Protein AF-0000000083438620 (afdb_homodimer)

Radius of gyration: 24.28 Å; Cα contacts (8 Å, |Δi|>4): 1311; chains: 2; bounding box: 59×76×52 Å

Sequence (556 aa):
MLQRIPLSRPDEAIKAIEEDGGVILSDFTSLNDLDQVHQDEWQARYKGRVYCSLLYGRSETAREKWILDSGLQHIVNHFLHTSNSTDVDPNSPIGRRTDSILSQATSIATLEGGLAQALHRDDSIWQHVHPNQEKSGYRLGTDLGMGLLVPGVNTTMANGATLFVPGSHLWADERQAGENETIAVEMLRGEALLFLSSAIHAGGGNVTREPRLLHAIFFCRSWVRPEANDFTCYTIEEVESWSAEAQKFAGYRTDKMLGICDDGDPIDALRIRQEKKLMLQRIPLSRPDEAIKAIEEDGGVILSDFTSLNDLDQVHQDEWQARYKGRVYCSLLYGRSETAREKWILDSGLQHIVNHFLHTSNSTDVDPNSPIGRRTDSILSQATSIATLEGGLAQALHRDDSIWQHVHPNQEKSGYRLGTDLGMGLLVPGVNTTMANGATLFVPGSHLWADERQAGENETIAVEMLRGEALLFLSSAIHAGGGNVTREPRLLHAIFFCRSWVRPEANDFTCYTIEEVESWSAEAQKFAGYRTDKMLGICDDGDPIDALRIRQEKKL

Foldseek 3Di:
DQEEDALVCLVVQLVSCLQWQKHKHAQQDDPVLLVQLVVQQPVFDDPQKGKRFPSCLRGQSCPPPRPVPPSVQVSFQQQFKDWDQCVVPVPDPGGDIDGKFWQGKMKIKHAAPRAKDPKDFQCCVVVQWADQQVPVGDDRPRFFKKKKKAWSAFDDLQAWAKKWQTPQLNHGPPDDDDPVRIDGDTGHHSMMMMGTSSTIMMTHHHNDHDITMMIMTMIGHPPDHRNDDCLVPDALVSLVVHDPVSCVRNQQADPQPPNADPSGGSSVVRVVVVVVVD/DQEEDALVCLVVQLVSCLQWQKHKHAQQDDPVLLVQLVVQFPVFDDPQKTKRFPSCLRGQSCPPPRPVPPSVQVSFQQQFKDWDQCVVPVPDPGGDIDGKFWQGKMKIKNAAQRAKDDKDFQCCVVVQWADQQVPVGDDRPRFFKKKKKAWSAFDDLQAWAKKWQTPQLNHGPPDDDDPVRIDGDTGHHSMMMMGTSSTIMITHHHNDHDITMMIMTMIGHPPDHRNDDCLVPDALVSLVVHDPVSCVRNQQADPQPPNADPSGGSSVVRVVVVVVVD

Secondary structure (DSSP, 8-state):
---EE-TT-HHHHHHHHHHHSEEEETTSS-HHHHHHHHHHH---EEESEEEE--HHHH-HIIIIIIIT-HHHHHHHHHHH-EE--TTT-TTSPTT-EE--EEEEEEEEEEPTTPPPPPPB-GGGGGT------TTT---TT---EEEEEEESS-B-TTTTPEEE-TTGGGS-TT----GGG-EEE-B-TT-EEEEETTS-EEPPP--SSS-EEEEEEEEE-TTBPPSB-GGGT--HHHHHTS-HHHHHHTTSS--SSSSBBTTB-HHHHHHHHHHHT-/---EE-TT-HHHHHHHHHHHSEEEETTSS-HHHHHHHHHHH---EEESEEEE--HHHH-HIIIIIIIT-HHHHHHHHHHH-EE--TTT-TTSPTT-EE--EEEEEEEEEEPTTPPPPPPB-GGGGGT------TTT---TT---EEEEEEESS-B-TTTTPEEE-TTGGGS-TT----GGG-EEE-B-TT-EEEEETTS-EEPPP--SSS-EEEEEEEEE-TTBPPSB-GGGT--HHHHHTS-HHHHHHTTSS--SSSSBBTTB-HHHHHHHHHHHT-

Solvent-accessible surface area (backbone ato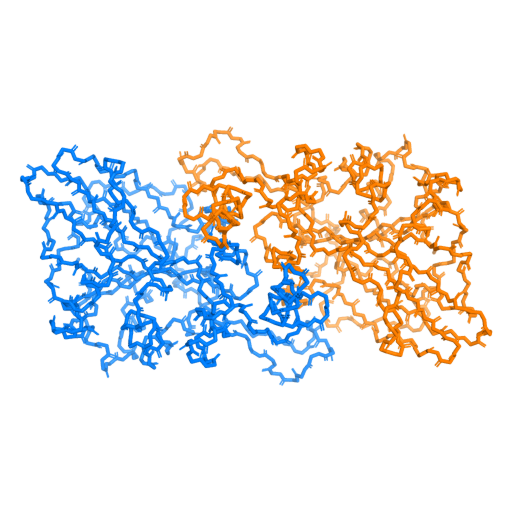ms only — not comparable to full-atom values): 27746 Å² total; per-residue (Å²): 136,73,53,76,33,44,43,92,40,34,71,61,38,46,52,40,26,64,61,31,22,24,27,31,23,61,58,59,46,52,67,67,56,52,50,48,36,51,67,46,49,63,80,47,55,70,71,77,45,24,48,26,58,50,36,54,80,51,15,62,53,46,36,61,58,52,66,58,23,66,47,55,43,52,42,52,35,71,48,25,40,48,69,56,62,48,52,49,34,74,87,47,63,79,72,48,66,45,52,47,26,58,15,41,36,32,30,40,26,38,25,56,68,30,69,50,50,71,75,40,39,66,41,31,65,55,66,51,79,50,63,72,20,73,86,82,40,76,60,90,68,74,50,60,32,32,39,35,40,34,39,73,38,68,32,33,66,58,39,20,14,40,30,35,27,73,39,37,44,26,42,29,46,79,67,73,83,50,76,88,52,48,41,60,56,58,41,53,60,25,23,28,42,39,32,40,16,56,21,36,28,25,51,31,28,10,76,38,86,58,66,33,34,33,39,39,37,29,36,23,24,63,43,42,40,33,41,40,35,60,62,33,65,60,52,58,70,59,55,67,69,45,54,72,67,53,32,34,37,66,46,35,40,50,93,75,54,46,31,22,19,80,91,34,34,24,51,57,36,32,44,52,46,54,57,72,76,103,134,75,53,74,36,43,44,92,41,34,71,61,38,46,53,40,25,63,62,30,22,25,26,32,23,60,59,58,45,53,68,67,58,51,52,50,34,52,68,47,47,65,79,52,50,74,72,84,42,26,42,25,60,48,35,55,79,48,13,64,53,46,37,62,57,53,65,58,21,66,48,55,43,51,42,52,34,71,49,26,39,46,70,56,62,45,52,49,34,72,86,45,63,79,71,48,65,45,54,48,25,59,15,40,36,31,31,41,29,39,29,54,69,30,68,49,50,72,76,42,41,66,41,31,64,58,66,50,80,50,63,71,19,74,84,81,40,76,60,90,68,73,51,60,31,31,39,36,39,33,36,71,38,68,33,32,67,57,39,20,13,39,31,35,26,72,38,37,45,26,42,31,46,81,66,73,83,50,77,89,53,49,40,61,55,58,41,51,59,26,24,28,42,40,31,40,17,56,21,37,26,24,49,32,28,10,74,38,84,59,68,32,37,32,38,39,37,31,36,22,24,62,43,41,42,33,41,40,35,60,61,34,64,60,51,58,71,60,54,67,70,45,54,70,66,55,31,34,37,67,44,35,39,50,91,76,55,48,32,20,20,81,90,36,34,25,52,58,36,32,45,52,46,54,56,72,76,103

InterPro domains:
  IPR008775 Phytanoyl-CoA dioxygenase-like [PF05721] (54-212)
  IPR051961 Fungal Secondary Metabolite Dioxygenase [PTHR37563] (26-229)

Nearest PDB structures (foldseek):
  5oa4-assembly1_A  TM=7.935E-01  e=4.896E-21  Aspergillus nidulans FGSC A4
  7wsb-assembly3_E  TM=7.989E-01  e=9.352E-21  Aspergillus fumigatus Af293
  6eoz-assembly1_A-2  TM=7.841E-01  e=4.589E-21  Aspergillus nidulans FGSC A4
  5dap-assembly1_A  TM=7.836E-01  e=6.343E-21  Aspergillus nidulans FGSC A4
  6oxj-assembly1_A  TM=7.848E-01  e=1.093E-19  Aspergillus fumigatus Af293

pLDDT: mean 92.01, std 10.33, range [46.81, 98.94]

Organism: NCBI:txid156630

Structure (mmCIF, N/CA/C/O backbone):
data_AF-0000000083438620-model_v1
#
loop_
_entity.id
_entity.type
_entity.pdbx_description
1 polymer 'Phytanoyl-CoA dioxygenase'
#
loop_
_atom_site.group_PDB
_atom_site.id
_atom_site.type_symbol
_atom_site.label_atom_id
_atom_site.label_alt_id
_atom_site.label_comp_id
_atom_site.label_asym_id
_atom_site.label_entity_id
_atom_site.label_seq_id
_atom_site.pdbx_PDB_ins_code
_atom_site.Cartn_x
_atom_site.Cartn_y
_atom_site.Cartn_z
_atom_site.occupancy
_atom_site.B_iso_or_equiv
_atom_site.auth_seq_id
_atom_site.auth_comp_id
_atom_site.auth_asym_id
_atom_site.auth_atom_id
_atom_site.pdbx_PDB_model_num
ATOM 1 N N . MET A 1 1 ? -15.305 26.938 13.148 1 86.19 1 MET A N 1
ATOM 2 C CA . MET A 1 1 ? -13.914 26.969 13.586 1 86.19 1 MET A CA 1
ATOM 3 C C . MET A 1 1 ? -13.484 25.594 14.102 1 86.19 1 MET A C 1
ATOM 5 O O . MET A 1 1 ? -14.289 24.844 14.656 1 86.19 1 MET A O 1
ATOM 9 N N . LEU A 1 2 ? -12.203 25.188 13.875 1 97 2 LEU A N 1
ATOM 10 C CA . LEU A 1 2 ? -11.664 23.969 14.445 1 97 2 LEU A CA 1
ATOM 11 C C . LEU A 1 2 ? -11.32 24.156 15.914 1 97 2 LEU A C 1
ATOM 13 O O . LEU A 1 2 ? -10.883 25.234 16.328 1 97 2 LEU A O 1
ATOM 17 N N . GLN A 1 3 ? -11.547 23.172 16.672 1 98.25 3 GLN A N 1
ATOM 18 C CA . GLN A 1 3 ? -11.211 23.219 18.094 1 98.25 3 GLN A CA 1
ATOM 19 C C . GLN A 1 3 ? -9.695 23.203 18.312 1 98.25 3 GLN A C 1
ATOM 21 O O . GLN A 1 3 ? -8.961 22.609 17.516 1 98.25 3 GLN A O 1
ATOM 26 N N . ARG A 1 4 ? -9.281 23.984 19.328 1 98.62 4 ARG A N 1
ATOM 27 C CA . ARG A 1 4 ? -7.898 23.969 19.781 1 98.62 4 ARG A CA 1
ATOM 28 C C . ARG A 1 4 ? -7.762 23.156 21.078 1 98.62 4 ARG A C 1
ATOM 30 O O . ARG A 1 4 ? -8.375 23.5 22.094 1 98.62 4 ARG A O 1
ATOM 37 N N . ILE A 1 5 ? -7.051 22.031 20.969 1 98.75 5 ILE A N 1
ATOM 38 C CA . ILE A 1 5 ? -6.883 21.094 22.078 1 98.75 5 ILE A CA 1
ATOM 39 C C . ILE A 1 5 ? -5.402 20.781 22.266 1 98.75 5 ILE A C 1
ATOM 41 O O . ILE A 1 5 ? -4.695 20.484 21.297 1 98.75 5 ILE A O 1
ATOM 45 N N . PRO A 1 6 ? -4.855 20.891 23.531 1 98.44 6 PRO A N 1
ATOM 46 C CA . PRO A 1 6 ? -3.453 20.516 23.719 1 98.44 6 PRO A CA 1
ATOM 47 C C . PRO A 1 6 ? -3.195 19.031 23.453 1 98.44 6 PRO A C 1
ATOM 49 O O . PRO A 1 6 ? -4.039 18.203 23.781 1 98.44 6 PRO A O 1
ATOM 52 N N . LEU A 1 7 ? -2.023 18.719 22.859 1 98.25 7 LEU A N 1
ATOM 53 C CA . LEU A 1 7 ? -1.633 17.328 22.609 1 98.25 7 LEU A CA 1
ATOM 54 C C . LEU A 1 7 ? -1.602 16.547 23.906 1 98.25 7 LEU A C 1
ATOM 56 O O . LEU A 1 7 ? -1.769 15.32 23.906 1 98.25 7 LEU A O 1
ATOM 60 N N . SER A 1 8 ? -1.45 17.203 25.031 1 97.31 8 SER A N 1
ATOM 61 C CA . SER A 1 8 ? -1.424 16.578 26.344 1 97.31 8 SER A CA 1
ATOM 62 C C . SER A 1 8 ? -2.795 16.016 26.719 1 97.31 8 SER A C 1
ATOM 64 O O . SER A 1 8 ? -2.928 15.289 27.703 1 97.31 8 SER A O 1
ATOM 66 N N . ARG A 1 9 ? -3.834 16.328 25.953 1 98.06 9 ARG A N 1
ATOM 67 C CA . ARG A 1 9 ? -5.176 15.789 26.125 1 98.06 9 ARG A CA 1
ATOM 68 C C . ARG A 1 9 ? -5.629 15.039 24.875 1 98.06 9 ARG A C 1
ATOM 70 O O . ARG A 1 9 ? -6.641 15.383 24.266 1 98.06 9 ARG A O 1
ATOM 77 N N . PRO A 1 10 ? -4.961 13.969 24.594 1 98.12 10 PRO A N 1
ATOM 78 C CA . PRO A 1 10 ? -5.176 13.281 23.328 1 98.12 10 PRO A CA 1
ATOM 79 C C . PRO A 1 10 ? -6.602 12.75 23.172 1 98.12 10 PRO A C 1
ATOM 81 O O . PRO A 1 10 ? -7.133 12.719 22.062 1 98.12 10 PRO A O 1
ATOM 84 N N . ASP A 1 11 ? -7.27 12.328 24.234 1 98.62 11 ASP A N 1
ATOM 85 C CA . ASP A 1 11 ? -8.633 11.82 24.141 1 98.62 11 ASP A CA 1
ATOM 86 C C . ASP A 1 11 ? -9.602 12.914 23.703 1 98.62 11 ASP A C 1
ATOM 88 O O . ASP A 1 11 ? -10.547 12.656 22.953 1 98.62 11 ASP A O 1
ATOM 92 N N . GLU A 1 12 ? -9.383 14.141 24.219 1 98.75 12 GLU A N 1
ATOM 93 C CA . GLU A 1 12 ? -10.195 15.273 23.766 1 98.75 12 GLU A CA 1
ATOM 94 C C . GLU A 1 12 ? -9.938 15.594 22.297 1 98.75 12 GLU A C 1
ATOM 96 O O . GLU A 1 12 ? -10.859 15.961 21.562 1 98.75 12 GLU A O 1
ATOM 101 N N . ALA A 1 13 ? -8.695 15.508 21.906 1 98.81 13 ALA A N 1
ATOM 102 C CA . ALA A 1 13 ? -8.344 15.727 20.5 1 98.81 13 ALA A CA 1
ATOM 103 C C . ALA A 1 13 ? -9.047 14.711 19.594 1 98.81 13 ALA A C 1
ATOM 105 O O . ALA A 1 13 ? -9.547 15.07 18.531 1 98.81 13 ALA A O 1
ATOM 106 N N . ILE A 1 14 ? -9.078 13.445 20.047 1 98.88 14 ILE A N 1
ATOM 107 C CA . ILE A 1 14 ? -9.75 12.391 19.297 1 98.88 14 ILE A CA 1
ATOM 108 C C . ILE A 1 14 ? -11.219 12.758 19.094 1 98.88 14 ILE A C 1
ATOM 110 O O . ILE A 1 14 ? -11.742 12.656 17.984 1 98.88 14 ILE A O 1
ATOM 114 N N . LYS A 1 15 ? -11.883 13.219 20.141 1 98.62 15 LYS A N 1
ATOM 115 C CA . LYS A 1 15 ? -13.289 13.609 20.047 1 98.62 15 LYS A CA 1
ATOM 116 C C . LYS A 1 15 ? -13.477 14.773 19.078 1 98.62 15 LYS A C 1
ATOM 118 O O . LYS A 1 15 ? -14.43 14.789 18.297 1 98.62 15 LYS A O 1
ATOM 123 N N . ALA A 1 16 ? -12.617 15.758 19.141 1 98.81 16 ALA A N 1
ATOM 124 C CA . ALA A 1 16 ? -12.664 16.906 18.234 1 98.81 16 ALA A CA 1
ATOM 125 C C . ALA A 1 16 ? -12.531 16.453 16.781 1 98.81 16 ALA A C 1
ATOM 127 O O . ALA A 1 16 ? -13.242 16.969 15.914 1 98.81 16 ALA A O 1
ATOM 128 N N . ILE A 1 17 ? -11.648 15.531 16.516 1 98.88 17 ILE A N 1
ATOM 129 C CA . ILE A 1 17 ? -11.422 15.039 15.156 1 98.88 17 ILE A CA 1
ATOM 130 C C . ILE A 1 17 ? -12.648 14.266 14.68 1 98.88 17 ILE A C 1
ATOM 132 O O . ILE A 1 17 ? -13.047 14.383 13.516 1 98.88 17 ILE A O 1
ATOM 136 N N . GLU A 1 18 ? -13.227 13.461 15.555 1 98.44 18 GLU A N 1
ATOM 137 C CA . GLU A 1 18 ? -14.445 12.742 15.188 1 98.44 18 GLU A CA 1
ATOM 138 C C . GLU A 1 18 ? -15.562 13.703 14.789 1 98.44 18 GLU A 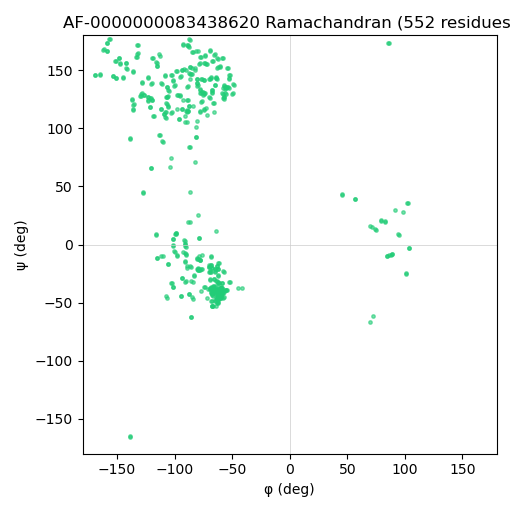C 1
ATOM 140 O O . GLU A 1 18 ? -16.359 13.398 13.906 1 98.44 18 GLU A O 1
ATOM 145 N N . GLU A 1 19 ? -15.547 14.812 15.414 1 97.88 19 GLU A N 1
ATOM 146 C CA . GLU A 1 19 ? -16.609 15.789 15.188 1 97.88 19 GLU A CA 1
ATOM 147 C C . GLU A 1 19 ? -16.312 16.641 13.953 1 97.88 19 GLU A C 1
ATOM 149 O O . GLU A 1 19 ? -17.172 16.797 13.086 1 97.88 19 GLU A O 1
ATOM 154 N N . ASP A 1 20 ? -15.086 17.156 13.836 1 98.38 20 ASP A N 1
ATOM 155 C CA . ASP A 1 20 ? -14.805 18.219 12.883 1 98.38 20 ASP A CA 1
ATOM 156 C C . ASP A 1 20 ? -13.93 17.719 11.742 1 98.38 20 ASP A C 1
ATOM 158 O O . ASP A 1 20 ? -13.727 18.422 10.75 1 98.38 20 ASP A O 1
ATOM 162 N N . GLY A 1 21 ? -13.391 16.531 11.852 1 98.69 21 GLY A N 1
ATOM 163 C CA . GLY A 1 21 ? -12.477 16 10.859 1 98.69 21 GLY A CA 1
ATOM 164 C C . GLY A 1 21 ? -11.039 16.438 11.062 1 98.69 21 GLY A C 1
ATOM 165 O O . GLY A 1 21 ? -10.133 15.945 10.391 1 98.69 21 GLY A O 1
ATOM 166 N N . GLY A 1 22 ? -10.836 17.391 11.977 1 98.88 22 GLY A N 1
ATOM 167 C CA . GLY A 1 22 ? -9.523 17.922 12.328 1 98.88 22 GLY A CA 1
ATOM 168 C C . GLY A 1 22 ? -9.5 18.641 13.656 1 98.88 22 GLY A C 1
ATOM 169 O O . GLY A 1 22 ? -10.555 18.859 14.266 1 98.88 22 GLY A O 1
ATOM 170 N N . VAL A 1 23 ? -8.336 18.906 14.109 1 98.94 23 VAL A N 1
ATOM 171 C CA . VAL A 1 23 ? -8.125 19.594 15.375 1 98.94 23 VAL A CA 1
ATOM 172 C C . VAL A 1 23 ? -6.812 20.375 15.32 1 98.94 23 VAL A C 1
ATOM 174 O O . VAL A 1 23 ? -5.879 19.984 14.617 1 98.94 23 VAL A O 1
ATOM 177 N N . ILE A 1 24 ? -6.773 21.516 15.914 1 98.94 24 ILE A N 1
ATOM 178 C CA . ILE A 1 24 ? -5.516 22.219 16.125 1 98.94 24 ILE A CA 1
ATOM 179 C C . ILE A 1 24 ? -4.906 21.812 17.453 1 98.94 24 ILE A C 1
ATOM 181 O O . ILE A 1 24 ? -5.516 22 18.516 1 98.94 24 ILE A O 1
ATOM 185 N N . LEU A 1 25 ? -3.783 21.172 17.438 1 98.88 25 LEU A N 1
ATOM 186 C CA . LEU A 1 25 ? -3.025 20.859 18.641 1 98.88 25 LEU A CA 1
ATOM 187 C C . LEU A 1 25 ? -2.271 22.078 19.141 1 98.88 25 LEU A C 1
ATOM 189 O O . LEU A 1 25 ? -1.292 22.516 18.531 1 98.88 25 LEU A O 1
ATOM 193 N N . SER A 1 26 ? -2.602 22.609 20.297 1 98.44 26 SER A N 1
ATOM 194 C CA . SER A 1 26 ? -2.199 23.953 20.703 1 98.44 26 SER A CA 1
ATOM 195 C C . SER A 1 26 ? -0.812 23.938 21.344 1 98.44 26 SER A C 1
ATOM 197 O O . SER A 1 26 ? -0.179 25 21.469 1 98.44 26 SER A O 1
ATOM 199 N N . ASP A 1 27 ? -0.306 22.859 21.797 1 98 27 ASP A N 1
ATOM 200 C CA . ASP A 1 27 ? 1.01 22.719 22.406 1 98 27 ASP A CA 1
ATOM 201 C C . ASP A 1 27 ? 1.822 21.609 21.75 1 98 27 ASP A C 1
ATOM 203 O O . ASP A 1 27 ? 2.457 20.812 22.438 1 98 27 ASP A O 1
ATOM 207 N N . PHE A 1 28 ? 1.765 21.641 20.422 1 98.56 28 PHE A N 1
ATOM 208 C CA . PHE A 1 28 ? 2.311 20.5 19.688 1 98.56 28 PHE A CA 1
ATOM 209 C C . PHE A 1 28 ? 3.824 20.438 19.844 1 98.56 28 PHE A C 1
ATOM 211 O O . PHE A 1 28 ? 4.387 19.359 20.062 1 98.56 28 PHE A O 1
ATOM 218 N N . THR A 1 29 ? 4.484 21.516 19.641 1 98.44 29 THR A N 1
ATOM 219 C CA . THR A 1 29 ? 5.941 21.484 19.672 1 98.44 29 THR A CA 1
ATOM 220 C C . THR A 1 29 ? 6.496 22.75 20.328 1 98.44 29 THR A C 1
ATOM 222 O O . THR A 1 29 ? 5.836 23.797 20.328 1 98.44 29 THR A O 1
ATOM 225 N N . SER A 1 30 ? 7.68 22.688 20.953 1 98.25 30 SER A N 1
ATOM 226 C CA . SER A 1 30 ? 8.359 23.875 21.453 1 98.25 30 SER A CA 1
ATOM 227 C C . SER A 1 30 ? 8.977 24.672 20.312 1 98.25 30 SER A C 1
ATOM 229 O O . SER A 1 30 ? 9.297 24.125 19.266 1 98.25 30 SER A O 1
ATOM 231 N N . LEU A 1 31 ? 9.156 25.969 20.594 1 97.88 31 LEU A N 1
ATOM 232 C CA . LEU A 1 31 ? 9.789 26.812 19.578 1 97.88 31 LEU A CA 1
ATOM 233 C C . LEU A 1 31 ? 11.234 26.406 19.344 1 97.88 31 LEU A C 1
ATOM 235 O O . LEU A 1 31 ? 11.742 26.516 18.234 1 97.88 31 LEU A O 1
ATOM 239 N N . ASN A 1 32 ? 11.875 25.891 20.328 1 97.44 32 ASN A N 1
ATOM 240 C CA . ASN A 1 32 ? 13.234 25.391 20.172 1 97.44 32 ASN A CA 1
ATOM 241 C C . ASN A 1 32 ? 13.289 24.203 19.234 1 97.44 32 ASN A C 1
ATOM 243 O O . ASN A 1 32 ? 14.148 24.125 18.344 1 97.44 32 ASN A O 1
ATOM 247 N N . ASP A 1 33 ? 12.406 23.219 19.438 1 97.31 33 ASP A N 1
ATOM 248 C CA . ASP A 1 33 ? 12.344 22.062 18.547 1 97.31 33 ASP A CA 1
ATOM 249 C C . ASP A 1 33 ? 12.023 22.484 17.109 1 97.31 33 ASP A C 1
ATOM 251 O O . ASP A 1 33 ? 12.617 21.969 16.172 1 97.31 33 ASP A O 1
ATOM 255 N N . LEU A 1 34 ? 11.102 23.391 17 1 96.5 34 LEU A N 1
ATOM 256 C CA . LEU A 1 34 ? 10.727 23.891 15.68 1 96.5 34 LEU A CA 1
ATOM 257 C C . LEU A 1 34 ? 11.914 24.516 14.977 1 96.5 34 LEU A C 1
ATOM 259 O O . LEU A 1 34 ? 12.133 24.281 13.781 1 96.5 34 LEU A O 1
ATOM 263 N N . ASP A 1 35 ? 12.672 25.344 15.664 1 94.06 35 ASP A N 1
ATOM 264 C CA . ASP A 1 35 ? 13.867 25.969 15.102 1 94.06 35 ASP A CA 1
ATOM 265 C C . ASP A 1 35 ? 14.891 24.922 14.68 1 94.06 35 ASP A C 1
ATOM 267 O O . ASP A 1 35 ? 15.57 25.094 13.664 1 94.06 35 ASP A O 1
ATOM 271 N N . GLN A 1 36 ? 14.992 23.906 15.438 1 94 36 GLN A N 1
ATOM 272 C CA . GLN A 1 36 ? 15.898 22.828 15.086 1 94 36 GLN A CA 1
ATOM 273 C C . GLN A 1 36 ? 15.477 22.141 13.781 1 94 36 GLN A C 1
ATOM 275 O O . GLN A 1 36 ? 16.312 21.859 12.93 1 94 36 GLN A O 1
ATOM 280 N N . VAL A 1 37 ? 14.188 21.844 13.641 1 93.25 37 VAL A N 1
ATOM 281 C CA . VAL A 1 37 ? 13.68 21.234 12.414 1 93.25 37 VAL A CA 1
ATOM 282 C C . VAL A 1 37 ? 13.984 22.156 11.227 1 93.25 37 VAL A C 1
ATOM 284 O O . VAL A 1 37 ? 14.383 21.688 10.156 1 93.25 37 VAL A O 1
ATOM 287 N N . HIS A 1 38 ? 13.805 23.422 11.477 1 87.81 38 HIS A N 1
ATOM 288 C CA . HIS A 1 38 ? 14.094 24.406 10.43 1 87.81 38 HIS A CA 1
ATOM 289 C C . HIS A 1 38 ? 15.562 24.359 10.023 1 87.81 38 HIS A C 1
ATOM 291 O O . HIS A 1 38 ? 15.883 24.406 8.836 1 87.81 38 HIS A O 1
ATOM 297 N N . GLN A 1 39 ? 16.438 24.266 10.93 1 85.88 39 GLN A N 1
ATOM 298 C CA . GLN A 1 39 ? 17.875 24.234 10.672 1 85.88 39 GLN A CA 1
ATOM 299 C C . GLN A 1 39 ? 18.266 22.953 9.938 1 85.88 39 GLN A C 1
ATOM 301 O O . GLN A 1 39 ? 19.172 22.953 9.102 1 85.88 39 GLN A O 1
ATOM 306 N N . ASP A 1 40 ? 17.625 21.906 10.281 1 82.69 40 ASP A N 1
ATOM 307 C CA . ASP A 1 40 ? 17.938 20.609 9.68 1 82.69 40 ASP A CA 1
ATOM 308 C C . ASP A 1 40 ? 17.562 20.594 8.195 1 82.69 40 ASP A C 1
ATOM 310 O O . ASP A 1 40 ? 18.188 19.891 7.402 1 82.69 40 ASP A O 1
ATOM 314 N N . GLU A 1 41 ? 16.453 21.109 7.801 1 62.75 41 GLU A N 1
ATOM 315 C CA . GLU A 1 41 ? 15.82 21 6.492 1 62.75 41 GLU A CA 1
ATOM 316 C C . GLU A 1 41 ? 16.484 21.906 5.469 1 62.75 41 GLU A C 1
ATOM 318 O O . GLU A 1 41 ? 16.469 21.625 4.27 1 62.75 41 GLU A O 1
ATOM 323 N N . TRP A 1 42 ? 16.875 23.109 5.773 1 57.91 42 TRP A N 1
ATOM 324 C CA . TRP A 1 42 ? 16.984 24.297 4.93 1 57.91 42 TRP A CA 1
ATOM 325 C C . TRP A 1 42 ? 18.031 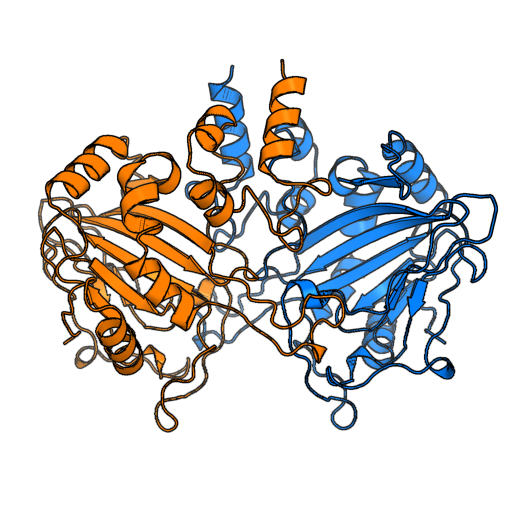24.094 3.832 1 57.91 42 TRP A C 1
ATOM 327 O O . TRP A 1 42 ? 18.109 24.875 2.889 1 57.91 42 TRP A O 1
ATOM 337 N N . GLN A 1 43 ? 18.516 22.953 3.596 1 56.78 43 GLN A N 1
ATOM 338 C CA . GLN A 1 43 ? 19.109 22.984 2.268 1 56.78 43 GLN A CA 1
ATOM 339 C C . GLN A 1 43 ? 18.094 22.672 1.185 1 56.78 43 GLN A C 1
ATOM 341 O O . GLN A 1 43 ? 18.406 22.047 0.177 1 56.78 43 GLN A O 1
ATOM 346 N N . ALA A 1 44 ? 16.969 23.281 1.305 1 52.53 44 ALA A N 1
ATOM 347 C CA . ALA A 1 44 ? 15.75 23.016 0.55 1 52.53 44 ALA A CA 1
ATOM 348 C C . ALA A 1 44 ? 15.875 23.5 -0.889 1 52.53 44 ALA A C 1
ATOM 350 O O . ALA A 1 44 ? 16.531 24.516 -1.15 1 52.53 44 ALA A O 1
ATOM 351 N N . ARG A 1 45 ? 15.805 22.625 -1.888 1 52.56 45 ARG A N 1
ATOM 352 C CA . ARG A 1 45 ? 15.828 22.938 -3.312 1 52.56 45 ARG A CA 1
ATOM 353 C C . ARG A 1 45 ? 14.523 23.594 -3.752 1 52.56 45 ARG A C 1
ATOM 355 O O . ARG A 1 45 ? 13.453 23.25 -3.244 1 52.56 45 ARG A O 1
ATOM 362 N N . TYR A 1 46 ? 14.5 24.875 -4.117 1 48.16 46 TYR A N 1
ATOM 363 C CA . TYR A 1 46 ? 13.383 25.766 -4.426 1 48.16 46 TYR A CA 1
ATOM 364 C C . TYR A 1 46 ? 12.898 25.562 -5.852 1 48.16 46 TYR A C 1
ATOM 366 O O . TYR A 1 46 ? 13.672 25.656 -6.805 1 48.16 46 TYR A O 1
ATOM 374 N N . LYS A 1 47 ? 11.969 24.781 -6.219 1 47.03 47 LYS A N 1
ATOM 375 C CA . LYS A 1 47 ? 11.312 24.938 -7.512 1 47.03 47 LYS A CA 1
ATOM 376 C C . LYS A 1 47 ? 9.938 25.594 -7.359 1 47.03 47 LYS A C 1
ATOM 378 O O . LYS A 1 47 ? 8.914 24.922 -7.469 1 47.03 47 LYS A O 1
ATOM 383 N N . GLY A 1 48 ? 9.664 27.062 -7.059 1 49.28 48 GLY A N 1
ATOM 384 C CA . GLY A 1 48 ? 8.406 27.75 -6.836 1 49.28 48 GLY A CA 1
ATOM 385 C C . GLY A 1 48 ? 7.734 27.375 -5.527 1 49.28 48 GLY A C 1
ATOM 386 O O . GLY A 1 48 ? 7.133 28.219 -4.863 1 49.28 48 GLY A O 1
ATOM 387 N N . ARG A 1 49 ? 7.324 26.328 -5.348 1 53.09 49 ARG A N 1
ATOM 388 C CA . ARG A 1 49 ? 7.184 25.688 -4.047 1 53.09 49 ARG A CA 1
ATOM 389 C C . ARG A 1 49 ? 8.453 24.922 -3.674 1 53.09 49 ARG A C 1
ATOM 391 O O . ARG A 1 49 ? 9.102 24.328 -4.535 1 53.09 49 ARG A O 1
ATOM 398 N N . VAL A 1 50 ? 8.906 25.516 -2.643 1 56 50 VAL A N 1
ATOM 399 C CA . VAL A 1 50 ? 10.117 24.812 -2.217 1 56 50 VAL A CA 1
ATOM 400 C C . VAL A 1 50 ? 9.727 23.578 -1.398 1 56 50 VAL A C 1
ATOM 402 O O . VAL A 1 50 ? 9.016 23.688 -0.398 1 56 50 VAL A O 1
ATOM 405 N N . TYR A 1 51 ? 9.82 22.531 -2.15 1 64.56 51 TYR A N 1
ATOM 406 C CA . TYR A 1 51 ? 9.633 21.281 -1.417 1 64.56 51 TYR A CA 1
ATOM 407 C C . TYR A 1 51 ? 10.961 20.75 -0.902 1 64.56 51 TYR A C 1
ATOM 409 O O . TYR A 1 51 ? 11.984 20.859 -1.583 1 64.56 51 TYR A O 1
ATOM 417 N N . CYS A 1 52 ? 11.062 20.812 0.354 1 63.44 52 CYS A N 1
ATOM 418 C CA . CYS A 1 52 ? 12.094 19.953 0.928 1 63.44 52 CYS A CA 1
ATOM 419 C C . CYS A 1 52 ? 11.539 18.594 1.284 1 63.44 52 CYS A C 1
ATOM 421 O O . CYS A 1 52 ? 10.875 18.422 2.311 1 63.44 52 CYS A O 1
ATOM 423 N N . SER A 1 53 ? 11.969 17.719 0.378 1 71.19 53 SER A N 1
ATOM 424 C CA . SER A 1 53 ? 11.469 16.359 0.582 1 71.19 53 SER A CA 1
ATOM 425 C C . SER A 1 53 ? 12.344 15.594 1.575 1 71.19 53 SER A C 1
ATOM 427 O O . SER A 1 53 ? 13.344 16.125 2.068 1 71.19 53 SER A O 1
ATOM 429 N N . LEU A 1 54 ? 11.969 14.648 2.336 1 87.69 54 LEU A N 1
ATOM 430 C CA . LEU A 1 54 ? 12.656 13.68 3.18 1 87.69 54 LEU A CA 1
ATOM 431 C C . LEU A 1 54 ? 12.82 14.211 4.602 1 87.69 54 LEU A C 1
ATOM 433 O O . LEU A 1 54 ? 13.875 14.039 5.215 1 87.69 54 LEU A O 1
ATOM 437 N N . LEU A 1 55 ? 11.859 15.031 4.965 1 91.5 55 LEU A N 1
ATOM 438 C CA . LEU A 1 55 ? 11.844 15.578 6.32 1 91.5 55 LEU A CA 1
ATOM 439 C C . LEU A 1 55 ? 12.133 14.484 7.344 1 91.5 55 LEU A C 1
ATOM 441 O O . LEU A 1 55 ? 12.852 14.711 8.32 1 91.5 55 LEU A O 1
ATOM 445 N N . TYR A 1 56 ? 11.672 13.281 7.188 1 94.06 56 TYR A N 1
ATOM 446 C CA . TYR A 1 56 ? 11.812 12.18 8.125 1 94.06 56 TYR A CA 1
ATOM 447 C C . TYR A 1 56 ? 13.281 11.836 8.344 1 94.06 56 TYR A C 1
ATOM 449 O O . TYR A 1 56 ? 13.711 11.578 9.469 1 94.06 56 TYR A O 1
ATOM 457 N N . GLY A 1 57 ? 14.039 11.797 7.281 1 92.06 57 GLY A N 1
ATOM 458 C CA . GLY A 1 57 ? 15.453 11.469 7.375 1 92.06 57 GLY A CA 1
ATOM 459 C C . GLY A 1 57 ? 16.328 12.656 7.738 1 92.06 57 GLY A C 1
ATOM 460 O O . GLY A 1 57 ? 17.359 12.492 8.375 1 92.06 57 GLY A O 1
ATOM 461 N N . ARG A 1 58 ? 15.93 13.82 7.434 1 89.75 58 ARG A N 1
ATOM 462 C CA . ARG A 1 58 ? 16.766 15.016 7.57 1 89.75 58 ARG A CA 1
ATOM 463 C C . ARG A 1 58 ? 16.672 15.578 8.984 1 89.75 58 ARG A C 1
ATOM 465 O O . ARG A 1 58 ? 17.625 16.188 9.469 1 89.75 58 ARG A O 1
ATOM 472 N N . SER A 1 59 ? 15.555 15.391 9.539 1 93.5 59 SER A N 1
ATOM 473 C CA . SER A 1 59 ? 15.398 15.992 10.859 1 93.5 59 SER A CA 1
ATOM 474 C C . SER A 1 59 ? 15.133 14.938 11.922 1 93.5 59 SER A C 1
ATOM 476 O O . SER A 1 59 ? 14.039 14.367 11.984 1 93.5 59 SER A O 1
ATOM 478 N N . GLU A 1 60 ? 16.125 14.766 12.773 1 95.19 60 GLU A N 1
ATOM 479 C CA . GLU A 1 60 ? 15.953 13.875 13.922 1 95.19 60 GLU A CA 1
ATOM 480 C C . GLU A 1 60 ? 14.828 14.359 14.836 1 95.19 60 GLU A C 1
ATOM 482 O O . GLU A 1 60 ? 14.055 13.555 15.352 1 95.19 60 GLU A O 1
ATOM 487 N N . THR A 1 61 ? 14.75 15.633 15 1 96.5 61 THR A N 1
ATOM 488 C CA . THR A 1 61 ? 13.734 16.219 15.867 1 96.5 61 THR A CA 1
ATOM 489 C C . THR A 1 61 ? 12.328 15.906 15.344 1 96.5 61 THR A C 1
ATOM 491 O O . THR A 1 61 ? 11.477 15.414 16.078 1 96.5 61 THR A O 1
ATOM 494 N N . ALA A 1 62 ? 12.078 16.141 14.062 1 96.5 62 ALA A N 1
ATOM 495 C CA . ALA A 1 62 ? 10.773 15.844 13.477 1 96.5 62 ALA A CA 1
ATOM 496 C C . ALA A 1 62 ? 10.469 14.352 13.578 1 96.5 62 ALA A C 1
ATOM 498 O O . ALA A 1 62 ? 9.352 13.969 13.938 1 96.5 62 ALA A O 1
ATOM 499 N N . ARG A 1 63 ? 11.422 13.562 13.312 1 97.25 63 ARG A N 1
ATOM 500 C CA . ARG A 1 63 ? 11.273 12.117 13.281 1 97.25 63 ARG A CA 1
ATOM 501 C C . ARG A 1 63 ? 11.008 11.562 14.68 1 97.25 63 ARG A C 1
ATOM 503 O O . ARG A 1 63 ? 10.016 10.867 14.898 1 97.25 63 ARG A O 1
ATOM 510 N N . GLU A 1 64 ? 11.883 11.906 15.656 1 98.12 64 GLU A N 1
ATOM 511 C CA . GLU A 1 64 ? 11.906 11.227 16.953 1 98.12 64 GLU A CA 1
ATOM 512 C C . GLU A 1 64 ? 10.984 11.922 17.953 1 98.12 64 GLU A C 1
ATOM 514 O O . GLU A 1 64 ? 10.43 11.273 18.844 1 98.12 64 GLU A O 1
ATOM 519 N N . LYS A 1 65 ? 10.836 13.242 17.828 1 98 65 LYS A N 1
ATOM 520 C CA . LYS A 1 65 ? 10.094 13.977 18.859 1 98 65 LYS A CA 1
ATOM 521 C C . LYS A 1 65 ? 8.68 14.289 18.391 1 98 65 LYS A C 1
ATOM 523 O O . LYS A 1 65 ? 7.738 14.273 19.188 1 98 65 LYS A O 1
ATOM 528 N N . TRP A 1 66 ? 8.492 14.602 17.078 1 98.44 66 TRP A N 1
ATOM 529 C CA . TRP A 1 66 ? 7.168 14.945 16.578 1 98.44 66 TRP A CA 1
ATOM 530 C C . TRP A 1 66 ? 6.395 13.688 16.188 1 98.44 66 TRP A C 1
ATOM 532 O O . TRP A 1 66 ? 5.43 13.312 16.859 1 98.44 66 TRP A O 1
ATOM 542 N N . ILE A 1 67 ? 6.914 12.984 15.227 1 98.38 67 ILE A N 1
ATOM 543 C CA . ILE A 1 67 ? 6.195 11.922 14.539 1 98.38 67 ILE A CA 1
ATOM 544 C C . ILE A 1 67 ? 5.969 10.75 15.5 1 98.38 67 ILE A C 1
ATOM 546 O O . ILE A 1 67 ? 4.887 10.156 15.523 1 98.38 67 ILE A O 1
ATOM 550 N N . LEU A 1 68 ? 6.945 10.477 16.344 1 98.31 68 LEU A N 1
ATOM 551 C CA . LEU A 1 68 ? 6.863 9.312 17.219 1 98.31 68 LEU A CA 1
ATOM 552 C C . LEU A 1 68 ? 6.402 9.719 18.609 1 98.31 68 LEU A C 1
ATOM 554 O O . LEU A 1 68 ? 6.492 8.922 19.547 1 98.31 68 LEU A O 1
ATOM 558 N N . ASP A 1 69 ? 5.969 10.977 18.75 1 98.5 69 ASP A N 1
ATOM 559 C CA . ASP A 1 69 ? 5.395 11.391 20.031 1 98.5 69 ASP A CA 1
ATOM 560 C C . ASP A 1 69 ? 4.273 10.453 20.453 1 98.5 69 ASP A C 1
ATOM 562 O O . ASP A 1 69 ? 3.395 10.117 19.672 1 98.5 69 ASP A O 1
ATOM 566 N N . SER A 1 70 ? 4.262 10.062 21.719 1 97.88 70 SER A N 1
ATOM 567 C CA . SER A 1 70 ? 3.324 9.047 22.203 1 97.88 70 SER A CA 1
ATOM 568 C C . SER A 1 70 ? 1.886 9.547 22.141 1 97.88 70 SER A C 1
ATOM 570 O O . SER A 1 70 ? 0.966 8.781 21.859 1 97.88 70 SER A O 1
ATOM 572 N N . GLY A 1 71 ? 1.659 10.805 22.484 1 98.38 71 GLY A N 1
ATOM 573 C CA . GLY A 1 71 ? 0.324 11.367 22.375 1 98.38 71 GLY A CA 1
ATOM 574 C C . GLY A 1 71 ? -0.193 11.406 20.953 1 98.38 71 GLY A C 1
ATOM 575 O O . GLY A 1 71 ? -1.345 11.047 20.688 1 98.38 71 GLY A O 1
ATOM 576 N N . LEU A 1 72 ? 0.649 11.852 20.047 1 98.81 72 LEU A N 1
ATOM 577 C CA . LEU A 1 72 ? 0.269 11.891 18.641 1 98.81 72 LEU A CA 1
ATOM 578 C C . LEU A 1 72 ? -0.025 10.484 18.125 1 98.81 72 LEU A C 1
ATOM 580 O O . LEU A 1 72 ? -1.037 10.266 17.453 1 98.81 72 LEU A O 1
ATOM 584 N N . GLN A 1 73 ? 0.87 9.539 18.438 1 98.56 73 GLN A N 1
ATOM 585 C CA . GLN A 1 73 ? 0.684 8.164 18.016 1 98.56 73 GLN A CA 1
ATOM 586 C C . GLN A 1 73 ? -0.611 7.578 18.578 1 98.56 73 GLN A C 1
ATOM 588 O O . GLN A 1 73 ? -1.296 6.809 17.891 1 98.56 73 GLN A O 1
ATOM 593 N N . HIS A 1 74 ? -0.902 7.957 19.766 1 98.69 74 HIS A N 1
ATOM 594 C CA . HIS A 1 74 ? -2.154 7.52 20.375 1 98.69 74 HIS A CA 1
ATOM 595 C C . HIS A 1 74 ? -3.355 7.992 19.562 1 98.69 74 HIS A C 1
ATOM 597 O O . HIS A 1 74 ? -4.258 7.203 19.266 1 98.69 74 HIS A O 1
ATOM 603 N N . ILE A 1 75 ? -3.35 9.195 19.188 1 98.88 75 ILE A N 1
ATOM 604 C CA . ILE A 1 75 ? -4.453 9.758 18.406 1 98.88 75 ILE A CA 1
ATOM 605 C C . ILE A 1 75 ? -4.504 9.102 17.031 1 98.88 75 ILE A C 1
ATOM 607 O O . ILE A 1 75 ? -5.547 8.609 16.609 1 98.88 75 ILE A O 1
ATOM 611 N N . VAL A 1 76 ? -3.395 9.094 16.312 1 98.88 76 VAL A N 1
ATOM 612 C CA . VAL A 1 76 ? -3.324 8.602 14.945 1 98.88 76 VAL A CA 1
ATOM 613 C C . VAL A 1 76 ? -3.746 7.137 14.898 1 98.88 76 VAL A C 1
ATOM 615 O O . VAL A 1 76 ? -4.547 6.746 14.047 1 98.88 76 VAL A O 1
ATOM 618 N N . ASN A 1 77 ? -3.307 6.352 15.852 1 98.25 77 ASN A N 1
ATOM 619 C CA . ASN A 1 77 ? -3.605 4.922 15.836 1 98.25 77 ASN A CA 1
ATOM 620 C C . ASN A 1 77 ? -5.023 4.641 16.328 1 98.25 77 ASN A C 1
ATOM 622 O O . ASN A 1 77 ? -5.559 3.553 16.094 1 98.25 77 ASN A O 1
ATOM 626 N N . HIS A 1 78 ? -5.594 5.539 17.047 1 98.5 78 HIS A N 1
ATOM 627 C CA . HIS A 1 78 ? -7.023 5.402 17.297 1 98.5 78 HIS A CA 1
ATOM 628 C C . HIS A 1 78 ? -7.809 5.309 16 1 98.5 78 HIS A C 1
ATOM 630 O O . HIS A 1 78 ? -8.75 4.52 15.891 1 98.5 78 HIS A O 1
ATOM 636 N N . PHE A 1 79 ? -7.41 6.082 15.016 1 98.56 79 PHE A N 1
ATOM 637 C CA . PHE A 1 79 ? -8.164 6.184 13.773 1 98.56 79 PHE A CA 1
ATOM 638 C C . PHE A 1 79 ? -7.637 5.199 12.734 1 98.56 79 PHE A C 1
ATOM 640 O O . PHE A 1 79 ? -8.391 4.734 11.875 1 98.56 79 PHE A O 1
ATOM 647 N N . LEU A 1 80 ? -6.305 4.848 12.797 1 98.12 80 LEU A N 1
ATOM 648 C CA . LEU A 1 80 ? -5.703 4.227 11.625 1 98.12 80 LEU A CA 1
ATOM 649 C C . LEU A 1 80 ? -5.27 2.797 11.93 1 98.12 80 LEU A C 1
ATOM 651 O O . LEU A 1 80 ? -4.875 2.057 11.023 1 98.12 80 LEU A O 1
ATOM 655 N N . HIS A 1 81 ? -5.262 2.385 13.156 1 95.81 81 HIS A N 1
ATOM 656 C CA . HIS A 1 81 ? -4.895 0.992 13.383 1 95.81 81 HIS A CA 1
ATOM 657 C C . HIS A 1 81 ? -5.859 0.045 12.68 1 95.81 81 HIS A C 1
ATOM 659 O O . HIS A 1 81 ? -7.012 0.403 12.422 1 95.81 81 HIS A O 1
ATOM 665 N N . THR A 1 82 ? -5.402 -1.11 12.336 1 92.69 82 THR A N 1
ATOM 666 C CA . THR A 1 82 ? -6.227 -2.162 11.75 1 92.69 82 THR A CA 1
ATOM 667 C C . THR A 1 82 ? -6.215 -3.41 12.633 1 92.69 82 THR A C 1
ATOM 669 O O . THR A 1 82 ? -5.148 -3.896 13.008 1 92.69 82 THR A O 1
ATOM 672 N N . SER A 1 83 ? -7.344 -3.814 13 1 88.88 83 SER A N 1
ATOM 673 C CA . SER A 1 83 ? -7.543 -5.062 13.734 1 88.88 83 SER A CA 1
ATOM 674 C C . SER A 1 83 ? -8.742 -5.836 13.195 1 88.88 83 SER A C 1
ATOM 676 O O . S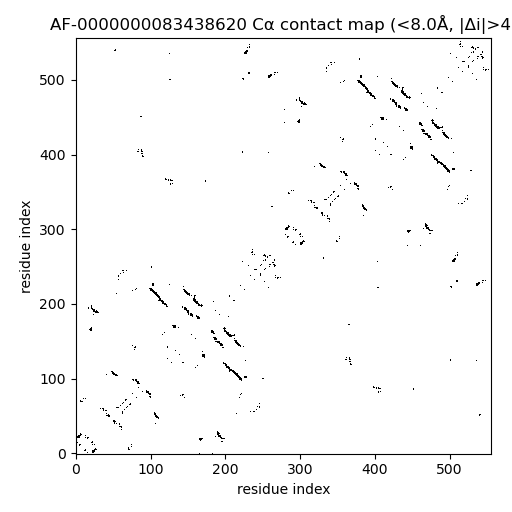ER A 1 83 ? -9.797 -5.254 12.938 1 88.88 83 SER A O 1
ATOM 678 N N . ASN A 1 84 ? -8.539 -7.023 12.82 1 83.62 84 ASN A N 1
ATOM 679 C CA . ASN A 1 84 ? -9.625 -7.859 12.32 1 83.62 84 ASN A CA 1
ATOM 680 C C . ASN A 1 84 ? -9.82 -9.102 13.188 1 83.62 84 ASN A C 1
ATOM 682 O O . ASN A 1 84 ? -8.961 -9.43 14.016 1 83.62 84 ASN A O 1
ATOM 686 N N . SER A 1 85 ? -11.047 -9.641 13.016 1 83.31 85 SER A N 1
ATOM 687 C CA . SER A 1 85 ? -11.312 -10.906 13.688 1 83.31 85 SER A CA 1
ATOM 688 C C . SER A 1 85 ? -10.312 -11.977 13.258 1 83.31 85 SER A C 1
ATOM 690 O O . SER A 1 85 ? -9.688 -11.867 12.203 1 83.31 85 SER A O 1
ATOM 692 N N . THR A 1 86 ? -10.219 -12.961 14.047 1 84.44 86 THR A N 1
ATOM 693 C CA . THR A 1 86 ? -9.297 -14.062 13.773 1 84.44 86 THR A CA 1
ATOM 694 C C . THR A 1 86 ? -9.711 -14.805 12.508 1 84.44 86 THR A C 1
ATOM 696 O O . THR A 1 86 ? -8.898 -15.516 11.906 1 84.44 86 THR A O 1
ATOM 699 N N . ASP A 1 87 ? -10.938 -14.68 12.117 1 84.62 87 ASP A N 1
ATOM 700 C CA . ASP A 1 87 ? -11.438 -15.383 10.938 1 84.62 87 ASP A CA 1
ATOM 701 C C . ASP A 1 87 ? -10.828 -14.82 9.656 1 84.62 87 ASP A C 1
ATOM 703 O O . ASP A 1 87 ? -10.789 -15.5 8.633 1 84.62 87 ASP A O 1
ATOM 707 N N . VAL A 1 88 ? -10.398 -13.609 9.711 1 84.38 88 VAL A N 1
ATOM 708 C CA . VAL A 1 88 ? -9.836 -12.945 8.539 1 84.38 88 VAL A CA 1
ATOM 709 C C . VAL A 1 88 ? -8.438 -13.484 8.258 1 84.38 88 VAL A C 1
ATOM 711 O O . VAL A 1 88 ? -8.055 -13.664 7.098 1 84.38 88 VAL A O 1
ATOM 714 N N . ASP A 1 89 ? -7.738 -13.758 9.273 1 80.81 89 ASP A N 1
ATOM 715 C CA . ASP A 1 89 ? -6.422 -14.383 9.172 1 80.81 89 ASP A CA 1
ATOM 716 C C . ASP A 1 89 ? -6.242 -15.453 10.258 1 80.81 89 ASP A C 1
ATOM 718 O O . ASP A 1 89 ? -5.691 -15.172 11.32 1 80.81 89 ASP A O 1
ATOM 722 N N . PRO A 1 90 ? -6.586 -16.578 9.898 1 75.81 90 PRO A N 1
ATOM 723 C CA . PRO A 1 90 ? -6.539 -17.625 10.914 1 75.81 90 PRO A CA 1
ATOM 724 C C . PRO A 1 90 ? -5.117 -17.984 11.336 1 75.81 90 PRO A C 1
ATOM 726 O O . PRO A 1 90 ? -4.914 -18.609 12.375 1 75.81 90 PRO A O 1
ATOM 729 N N . ASN A 1 91 ? -4.172 -17.594 10.516 1 75.31 91 ASN A N 1
ATOM 730 C CA . ASN A 1 91 ? -2.791 -17.938 10.82 1 75.31 91 ASN A CA 1
ATOM 731 C C . ASN A 1 91 ? -2.1 -16.859 11.641 1 75.31 91 ASN A C 1
ATOM 733 O O . ASN A 1 91 ? -0.947 -17.016 12.039 1 75.31 91 ASN A O 1
ATOM 737 N N . SER A 1 92 ? -2.84 -15.797 11.773 1 75.75 92 SER A N 1
ATOM 738 C CA . SER A 1 92 ? -2.299 -14.711 12.578 1 75.75 92 SER A CA 1
ATOM 739 C C . SER A 1 92 ? -2.633 -14.891 14.055 1 75.75 92 SER A C 1
ATOM 741 O O . SER A 1 92 ? -3.615 -15.555 14.398 1 75.75 92 SER A O 1
ATOM 743 N N . PRO A 1 93 ? -1.692 -14.414 14.859 1 72.56 93 PRO A N 1
ATOM 744 C CA . PRO A 1 93 ? -2.049 -14.43 16.281 1 72.56 93 PRO A CA 1
ATOM 745 C C . PRO A 1 93 ? -3.381 -13.742 16.562 1 72.56 93 PRO A C 1
ATOM 747 O O . PRO A 1 93 ? -3.738 -12.773 15.883 1 72.56 93 PRO A O 1
ATOM 750 N N . ILE A 1 94 ? -4.086 -14.336 17.5 1 71.19 94 ILE A N 1
ATOM 751 C CA . ILE A 1 94 ? -5.355 -13.758 17.922 1 71.19 94 ILE A CA 1
ATOM 752 C C . ILE A 1 94 ? -5.145 -12.312 18.359 1 71.19 94 ILE A C 1
ATOM 754 O O . ILE A 1 94 ? -4.223 -12.016 19.109 1 71.19 94 ILE A O 1
ATOM 758 N N . GLY A 1 95 ? -5.941 -11.5 17.828 1 71.88 95 GLY A N 1
ATOM 759 C CA . GLY A 1 95 ? -5.887 -10.094 18.203 1 71.88 95 GLY A CA 1
ATOM 760 C C . GLY A 1 95 ? -4.812 -9.32 17.453 1 71.88 95 GLY A C 1
ATOM 761 O O . GLY A 1 95 ? -4.328 -8.297 17.953 1 71.88 95 GLY A O 1
ATOM 762 N N . ARG A 1 96 ? -4.402 -9.852 16.359 1 79.38 96 ARG A N 1
ATOM 763 C CA . ARG A 1 96 ? -3.377 -9.141 15.609 1 79.38 96 ARG A CA 1
ATOM 764 C C . ARG A 1 96 ? -3.84 -7.73 15.258 1 79.38 96 ARG A C 1
ATOM 766 O O . ARG A 1 96 ? -4.953 -7.543 14.766 1 79.38 96 ARG A O 1
ATOM 773 N N . ARG A 1 97 ? -3.053 -6.785 15.633 1 88.06 97 ARG A N 1
ATOM 774 C CA . ARG A 1 97 ? -3.262 -5.363 15.383 1 88.06 97 ARG A CA 1
ATOM 775 C C . ARG A 1 97 ? -2.037 -4.738 14.719 1 88.06 97 ARG A C 1
ATOM 777 O O . ARG A 1 97 ? -0.902 -5.035 15.102 1 88.06 97 ARG A O 1
ATOM 784 N N . THR A 1 98 ? -2.32 -4.078 13.656 1 91.81 98 THR A N 1
ATOM 785 C CA . THR A 1 98 ? -1.246 -3.301 13.047 1 91.81 98 THR A CA 1
ATOM 786 C C . THR A 1 98 ? -1.52 -1.805 13.188 1 91.81 98 THR A C 1
ATOM 788 O O . THR A 1 98 ? -2.662 -1.363 13.055 1 91.81 98 THR A O 1
ATOM 791 N N . ASP A 1 99 ? -0.478 -1.108 13.492 1 94.94 99 ASP A N 1
ATOM 792 C CA . ASP A 1 99 ? -0.572 0.338 13.664 1 94.94 99 ASP A CA 1
ATOM 793 C C . ASP A 1 99 ? -0.249 1.066 12.359 1 94.94 99 ASP A C 1
ATOM 795 O O . ASP A 1 99 ? 0.117 0.437 11.367 1 94.94 99 ASP A O 1
ATOM 799 N N . SER A 1 100 ? -0.457 2.373 12.344 1 97.12 100 SER A N 1
ATOM 800 C CA . SER A 1 100 ? -0.189 3.219 11.188 1 97.12 100 SER A CA 1
ATOM 801 C C . SER A 1 100 ? 1.301 3.256 10.867 1 97.12 100 SER A C 1
ATOM 803 O O . SER A 1 100 ? 2.129 2.848 11.68 1 97.12 100 SER A O 1
ATOM 805 N N . ILE A 1 101 ? 1.594 3.715 9.648 1 97.25 101 ILE A N 1
ATOM 806 C CA . ILE A 1 101 ? 2.969 3.914 9.211 1 97.25 101 ILE A CA 1
ATOM 807 C C . ILE A 1 101 ? 3.109 5.289 8.562 1 97.25 101 ILE A C 1
ATOM 809 O O . ILE A 1 101 ? 2.123 6.016 8.422 1 97.25 101 ILE A O 1
ATOM 813 N N . LEU A 1 102 ? 4.348 5.656 8.273 1 97.75 102 LEU A N 1
ATOM 814 C CA . LEU A 1 102 ? 4.637 6.906 7.586 1 97.75 102 LEU A CA 1
ATOM 815 C C . LEU A 1 102 ? 4.176 6.844 6.133 1 97.75 102 LEU A C 1
ATOM 817 O O . LEU A 1 102 ? 4.5 5.895 5.414 1 97.75 102 LEU A O 1
ATOM 821 N N . SER A 1 103 ? 3.389 7.805 5.73 1 97.25 103 SER A N 1
ATOM 822 C CA . SER A 1 103 ? 3.031 7.926 4.32 1 97.25 103 SER A CA 1
ATOM 823 C C . SER A 1 103 ? 3.961 8.898 3.598 1 97.25 103 SER A C 1
ATOM 825 O O . SER A 1 103 ? 4.406 8.625 2.48 1 97.25 103 SER A O 1
ATOM 827 N N . GLN A 1 104 ? 4.223 10.016 4.227 1 95.44 104 GLN A N 1
ATOM 828 C CA . GLN A 1 104 ? 5.113 11.039 3.686 1 95.44 104 GLN A CA 1
ATOM 829 C C . GLN A 1 104 ? 5.445 12.094 4.734 1 95.44 104 GLN A C 1
ATOM 831 O O . GLN A 1 104 ? 4.621 12.398 5.605 1 95.44 104 GLN A O 1
ATOM 836 N N . ALA A 1 105 ? 6.621 12.594 4.684 1 94.88 105 ALA A N 1
ATOM 837 C CA . ALA A 1 105 ? 7.039 13.734 5.488 1 94.88 105 ALA A CA 1
ATOM 838 C C . ALA A 1 105 ? 7.848 14.727 4.652 1 94.88 105 ALA A C 1
ATOM 840 O O . ALA A 1 105 ? 8.922 14.398 4.148 1 94.88 105 ALA A O 1
ATOM 841 N N . THR A 1 106 ? 7.297 15.914 4.504 1 91.75 106 THR A N 1
ATOM 842 C CA . THR A 1 106 ? 7.934 16.906 3.648 1 91.75 106 THR A CA 1
ATOM 843 C C . THR A 1 106 ? 7.691 18.328 4.184 1 91.75 106 THR A C 1
ATOM 845 O O . THR A 1 106 ? 6.812 18.531 5.023 1 91.75 106 THR A O 1
ATOM 848 N N . SER A 1 107 ? 8.539 19.203 3.842 1 91.69 107 SER A N 1
ATOM 849 C CA . SER A 1 107 ? 8.336 20.625 4.121 1 91.69 107 SER A CA 1
ATOM 850 C C . SER A 1 107 ? 7.992 21.391 2.848 1 91.69 107 SER A C 1
ATOM 852 O O . SER A 1 107 ? 8.586 21.156 1.794 1 91.69 107 SER A O 1
ATOM 854 N N . ILE A 1 108 ? 7.043 22.219 2.961 1 89.44 108 ILE A N 1
ATOM 855 C CA . ILE A 1 108 ? 6.547 22.969 1.812 1 89.44 108 ILE A CA 1
ATOM 856 C C . ILE A 1 108 ? 6.629 24.469 2.096 1 89.44 108 ILE A C 1
ATOM 858 O O . ILE A 1 108 ? 6.074 24.953 3.082 1 89.44 108 ILE A O 1
ATOM 862 N N . ALA A 1 109 ? 7.281 25.156 1.282 1 89.88 109 ALA A N 1
ATOM 863 C CA . ALA A 1 109 ? 7.309 26.609 1.351 1 89.88 109 ALA A CA 1
ATOM 864 C C . ALA A 1 109 ? 6.535 27.234 0.191 1 89.88 109 ALA A C 1
ATOM 866 O O . ALA A 1 109 ? 6.879 27.016 -0.975 1 89.88 109 ALA A O 1
ATOM 867 N N . THR A 1 110 ? 5.484 27.828 0.523 1 90.69 110 THR A N 1
ATOM 868 C CA . THR A 1 110 ? 4.754 28.594 -0.475 1 90.69 110 THR A CA 1
ATOM 869 C C . THR A 1 110 ? 5.289 30.016 -0.552 1 90.69 110 THR A C 1
ATOM 871 O O . THR A 1 110 ? 5.227 30.766 0.428 1 90.69 110 THR A O 1
ATOM 874 N N . LEU A 1 111 ? 5.766 30.375 -1.687 1 90.44 111 LEU A N 1
ATOM 875 C CA . LEU A 1 111 ? 6.398 31.672 -1.875 1 90.44 111 LEU A CA 1
ATOM 876 C C . LEU A 1 111 ? 5.367 32.719 -2.273 1 90.44 111 LEU A C 1
ATOM 878 O O . LEU A 1 111 ? 4.195 32.406 -2.484 1 90.44 111 LEU A O 1
ATOM 882 N N . GLU A 1 112 ? 5.934 33.969 -2.27 1 91.25 112 GLU A N 1
ATOM 883 C CA . GLU A 1 112 ? 5.094 35.062 -2.713 1 91.25 112 GLU A CA 1
ATOM 884 C C . GLU A 1 112 ? 4.426 34.75 -4.051 1 91.25 112 GLU A C 1
ATOM 886 O O . GLU A 1 112 ? 5.09 34.312 -4.996 1 91.25 112 GLU A O 1
ATOM 891 N N . GLY A 1 113 ? 3.137 34.938 -4.07 1 92 113 GLY A N 1
ATOM 892 C CA . GLY A 1 113 ? 2.416 34.75 -5.316 1 92 113 GLY A CA 1
ATOM 893 C C . GLY A 1 113 ? 1.964 33.312 -5.52 1 92 113 GLY A C 1
ATOM 894 O O . GLY A 1 113 ? 1.25 33 -6.477 1 92 113 GLY A O 1
ATOM 895 N N . GLY A 1 114 ? 2.457 32.406 -4.613 1 92.38 114 GLY A N 1
ATOM 896 C CA . GLY A 1 114 ? 1.971 31.062 -4.727 1 92.38 114 GLY A CA 1
ATOM 897 C C . GLY A 1 114 ? 0.457 30.953 -4.684 1 92.38 114 GLY A C 1
ATOM 898 O O . GLY A 1 114 ? -0.189 31.578 -3.844 1 92.38 114 GLY A O 1
ATOM 899 N N . LEU A 1 115 ? -0.115 30.188 -5.539 1 91.88 115 LEU A N 1
ATOM 900 C CA . LEU A 1 115 ? -1.563 30.062 -5.648 1 91.88 115 LEU A CA 1
ATOM 901 C C . LEU A 1 115 ? -2.082 29 -4.688 1 91.88 115 LEU A C 1
ATOM 903 O O . LEU A 1 115 ? -1.346 28.078 -4.312 1 91.88 115 LEU A O 1
ATOM 907 N N . ALA A 1 116 ? -3.305 29.172 -4.285 1 92.06 116 ALA A N 1
ATOM 908 C CA . ALA A 1 116 ? -3.959 28.156 -3.469 1 92.06 116 ALA A CA 1
ATOM 909 C C . ALA A 1 116 ? -4.117 26.844 -4.242 1 92.06 116 ALA A C 1
ATOM 911 O O . ALA A 1 116 ? -4.324 26.859 -5.457 1 92.06 116 ALA A O 1
ATOM 912 N N . GLN A 1 117 ? -3.965 25.766 -3.533 1 91.94 117 GLN A N 1
ATOM 913 C CA . GLN A 1 117 ? -4.328 24.469 -4.105 1 91.94 117 GLN A CA 1
ATOM 914 C C . GLN A 1 117 ? -5.836 24.375 -4.32 1 91.94 117 GLN A C 1
ATOM 916 O O . GLN A 1 117 ? -6.605 25.141 -3.734 1 91.94 117 GLN A O 1
ATOM 921 N N . ALA A 1 118 ? -6.219 23.484 -5.227 1 92.56 118 ALA A N 1
ATOM 922 C CA . ALA A 1 118 ? -7.629 23.109 -5.289 1 92.56 118 ALA A CA 1
ATOM 923 C C . ALA A 1 118 ? -8.039 22.312 -4.047 1 92.56 118 ALA A C 1
ATOM 925 O O . ALA A 1 118 ? -7.254 21.531 -3.516 1 92.56 118 ALA A O 1
ATOM 926 N N . LEU A 1 119 ? -9.297 22.562 -3.604 1 95.19 119 LEU A N 1
ATOM 927 C CA . LEU A 1 119 ? -9.844 21.75 -2.518 1 95.19 119 LEU A CA 1
ATOM 928 C C . LEU A 1 119 ? -9.789 20.266 -2.867 1 95.19 119 LEU A C 1
ATOM 930 O O . LEU A 1 119 ? -10.102 19.875 -3.994 1 95.19 119 LEU A O 1
ATOM 934 N N . HIS A 1 120 ? -9.359 19.453 -1.93 1 94.69 120 HIS A N 1
ATOM 935 C CA . HIS A 1 120 ? -9.203 18.031 -2.186 1 94.69 120 HIS A CA 1
ATOM 936 C C . HIS A 1 120 ? -9.219 17.234 -0.886 1 94.69 120 HIS A C 1
ATOM 938 O O . HIS A 1 120 ? -9.211 17.812 0.203 1 94.69 120 HIS A O 1
ATOM 944 N N . ARG A 1 121 ? -9.359 15.969 -0.995 1 95.75 121 ARG A N 1
ATOM 945 C CA . ARG A 1 121 ? -9.117 14.984 0.053 1 95.75 121 ARG A CA 1
ATOM 946 C C . ARG A 1 121 ? -7.812 14.234 -0.197 1 95.75 121 ARG A C 1
ATOM 948 O O . ARG A 1 121 ? -7.539 13.812 -1.323 1 95.75 121 ARG A O 1
ATOM 955 N N . ASP A 1 122 ? -7.035 14.141 0.826 1 95.12 122 ASP A N 1
ATOM 956 C CA . ASP A 1 122 ? -5.738 13.492 0.657 1 95.12 122 ASP A CA 1
ATOM 957 C C . ASP A 1 122 ? -5.898 12.023 0.268 1 95.12 122 ASP A C 1
ATOM 959 O O . ASP A 1 122 ? -5.039 11.461 -0.414 1 95.12 122 ASP A O 1
ATOM 963 N N . ASP A 1 123 ? -6.961 11.391 0.729 1 94.69 123 ASP A N 1
ATOM 964 C CA . ASP A 1 123 ? -7.066 9.953 0.498 1 94.69 123 ASP A CA 1
ATOM 965 C C . ASP A 1 123 ? -7.539 9.656 -0.924 1 94.69 123 ASP A C 1
ATOM 967 O O . ASP A 1 123 ? -7.762 8.5 -1.282 1 94.69 123 ASP A O 1
ATOM 971 N N . SER A 1 124 ? -7.672 10.703 -1.781 1 91.56 124 SER A N 1
ATOM 972 C CA . SER A 1 124 ? -7.93 10.5 -3.203 1 91.56 124 SER A CA 1
ATOM 973 C C . SER A 1 124 ? -6.789 9.742 -3.871 1 91.56 124 SER A C 1
ATOM 975 O O . SER A 1 124 ? -6.988 9.07 -4.879 1 91.56 124 SER A O 1
ATOM 977 N N . ILE A 1 125 ? -5.598 9.867 -3.32 1 91.12 125 ILE A N 1
ATOM 978 C CA . ILE A 1 125 ? -4.441 9.195 -3.904 1 91.12 125 ILE A CA 1
ATOM 979 C C . ILE A 1 125 ? -4.648 7.688 -3.873 1 91.12 125 ILE A C 1
ATOM 981 O O . ILE A 1 125 ? -4.055 6.957 -4.672 1 91.12 125 ILE A O 1
ATOM 985 N N . TRP A 1 126 ? -5.508 7.18 -3.027 1 92.88 126 TRP A N 1
ATOM 986 C CA . TRP A 1 126 ? -5.836 5.762 -2.943 1 92.88 126 TRP A CA 1
ATOM 987 C C . TRP A 1 126 ? -7.164 5.465 -3.633 1 92.88 126 TRP A C 1
ATOM 989 O O . TRP A 1 126 ? -7.688 4.355 -3.529 1 92.88 126 TRP A O 1
ATOM 999 N N . GLN A 1 127 ? -7.746 6.496 -4.281 1 88.81 127 GLN A N 1
ATOM 1000 C CA . GLN A 1 127 ? -9.031 6.379 -4.957 1 88.81 127 GLN A CA 1
ATOM 1001 C C . GLN A 1 127 ? -10.117 5.902 -3.998 1 88.81 127 GLN A C 1
ATOM 1003 O O . GLN A 1 127 ? -10.969 5.086 -4.367 1 88.81 127 GLN A O 1
ATOM 1008 N N . HIS A 1 128 ? -10.094 6.375 -2.803 1 91.81 128 HIS A N 1
ATOM 1009 C CA . HIS A 1 128 ? -10.992 5.984 -1.722 1 91.81 128 HIS A CA 1
ATOM 1010 C C . HIS A 1 128 ? -12.359 6.633 -1.885 1 91.81 128 HIS A C 1
ATOM 1012 O O . HIS A 1 128 ? -12.469 7.855 -2.004 1 91.81 128 HIS A O 1
ATOM 1018 N N . VAL A 1 129 ? -13.414 5.832 -1.947 1 92.56 129 VAL A N 1
ATOM 1019 C CA . VAL A 1 129 ? -14.789 6.324 -2.033 1 92.56 129 VAL A CA 1
ATOM 1020 C C . VAL A 1 129 ? -15.344 6.543 -0.628 1 92.56 129 VAL A C 1
ATOM 1022 O O . VAL A 1 129 ? -15.188 5.691 0.25 1 92.56 129 VAL A O 1
ATOM 1025 N N . HIS A 1 130 ? -16.031 7.664 -0.428 1 95.12 130 HIS A N 1
ATOM 1026 C CA . HIS A 1 130 ? -16.5 8.031 0.901 1 95.12 130 HIS A CA 1
ATOM 1027 C C . HIS A 1 130 ? -18.016 7.844 1.019 1 95.12 130 HIS A C 1
ATOM 1029 O O . HIS A 1 130 ? -18.781 8.367 0.202 1 95.12 130 HIS A O 1
ATOM 1035 N N . PRO A 1 131 ? -18.422 7.121 2.018 1 92.19 131 PRO A N 1
ATOM 1036 C CA . PRO A 1 131 ? -19.859 7.051 2.295 1 92.19 131 PRO A CA 1
ATOM 1037 C C . PRO A 1 131 ? -20.406 8.344 2.891 1 92.19 131 PRO A C 1
ATOM 1039 O O . PRO A 1 131 ? -19.656 9.133 3.465 1 92.19 131 PRO A O 1
ATOM 1042 N N . ASN A 1 132 ? -21.672 8.547 2.691 1 96.56 132 ASN A N 1
ATOM 1043 C CA . ASN A 1 132 ? -22.344 9.633 3.414 1 96.56 132 ASN A CA 1
ATOM 1044 C C . ASN A 1 132 ? -22.562 9.273 4.879 1 96.56 132 ASN A C 1
ATOM 1046 O O . ASN A 1 132 ? -23.266 8.305 5.184 1 96.56 132 ASN A O 1
ATOM 1050 N N . GLN A 1 133 ? -21.938 10 5.758 1 97.5 133 GLN A N 1
ATOM 1051 C CA . GLN A 1 133 ? -22.031 9.695 7.18 1 97.5 133 GLN A CA 1
ATOM 1052 C C . GLN A 1 133 ? -22.719 10.82 7.945 1 97.5 133 GLN A C 1
ATOM 1054 O O . GLN A 1 133 ? -22.656 10.867 9.172 1 97.5 133 GLN A O 1
ATOM 1059 N N . GLU A 1 134 ? -23.266 11.773 7.246 1 96.12 134 GLU A N 1
ATOM 1060 C CA . GLU A 1 134 ? -23.828 12.969 7.883 1 96.12 134 GLU A CA 1
ATOM 1061 C C . GLU A 1 134 ? -24.922 12.602 8.875 1 96.12 134 GLU A C 1
ATOM 1063 O O . GLU A 1 134 ? -25.031 13.203 9.938 1 96.12 134 GLU A O 1
ATOM 1068 N N . LYS A 1 135 ? -25.703 11.609 8.523 1 96.25 135 LYS A N 1
ATOM 1069 C CA . LYS A 1 135 ? -26.812 11.203 9.391 1 96.25 135 LYS A CA 1
ATOM 1070 C C . LYS A 1 135 ? -26.344 10.188 10.43 1 96.25 135 LYS A C 1
ATOM 1072 O O . LYS A 1 135 ? -26.719 10.273 11.602 1 96.25 135 LYS A O 1
ATOM 1077 N N . SER A 1 136 ? -25.547 9.234 10.086 1 95.25 136 SER A N 1
ATOM 1078 C CA . SER A 1 136 ? -25.125 8.133 10.953 1 95.25 136 SER A CA 1
ATOM 1079 C C . SER A 1 136 ? -24.016 8.57 11.898 1 95.25 136 SER A C 1
ATOM 1081 O O . SER A 1 136 ? -23.781 7.934 12.93 1 95.25 136 SER A O 1
ATOM 1083 N N . GLY A 1 137 ? -23.297 9.641 11.539 1 96.06 137 GLY A N 1
ATOM 1084 C CA . GLY A 1 137 ? -22.109 10.023 12.281 1 96.06 137 GLY A CA 1
ATOM 1085 C C . GLY A 1 137 ? -20.859 9.305 11.82 1 96.06 137 GLY A C 1
ATOM 1086 O O . GLY A 1 137 ? -20.938 8.391 10.992 1 96.06 137 GLY A O 1
ATOM 1087 N N . TYR A 1 138 ? -19.812 9.727 12.359 1 97.31 138 TYR A N 1
ATOM 1088 C CA . TYR A 1 138 ? -18.5 9.211 11.945 1 97.31 138 TYR A CA 1
ATOM 1089 C C . TYR A 1 138 ? -18.344 7.746 12.344 1 97.31 138 TYR A C 1
ATOM 1091 O O . TYR A 1 138 ? -18.594 7.379 13.492 1 97.31 138 TYR A O 1
ATOM 1099 N N . ARG A 1 139 ? -17.953 6.965 11.477 1 96.06 139 ARG A N 1
ATOM 1100 C CA . ARG A 1 139 ? -17.656 5.559 11.734 1 96.06 139 ARG A CA 1
ATOM 1101 C C . ARG A 1 139 ? -16.141 5.316 11.75 1 96.06 139 ARG A C 1
ATOM 1103 O O . ARG A 1 139 ? -15.461 5.516 10.742 1 96.06 139 ARG A O 1
ATOM 1110 N N . LEU A 1 140 ? -15.641 4.836 12.953 1 95.25 140 LEU A N 1
ATOM 1111 C CA . LEU A 1 140 ? -14.234 4.465 13.047 1 95.25 140 LEU A CA 1
ATOM 1112 C C . LEU A 1 140 ? -13.875 3.402 12.016 1 95.25 140 LEU A C 1
ATOM 1114 O O . LEU A 1 140 ? -14.633 2.453 11.812 1 95.25 140 LEU A O 1
ATOM 1118 N N . GLY A 1 141 ? -12.742 3.574 11.383 1 92.25 141 GLY A N 1
ATOM 1119 C CA . GLY A 1 141 ? -12.297 2.592 10.414 1 92.25 141 GLY A CA 1
ATOM 1120 C C . GLY A 1 141 ? -12.5 3.033 8.977 1 92.25 141 GLY A C 1
ATOM 1121 O O . GLY A 1 141 ? -12.055 2.365 8.047 1 92.25 141 GLY A O 1
ATOM 1122 N N . THR A 1 142 ? -13.086 4.184 8.742 1 94.31 142 THR A N 1
ATOM 1123 C CA . THR A 1 142 ? -13.438 4.605 7.395 1 94.31 142 THR A CA 1
ATOM 1124 C C . THR A 1 142 ? -12.297 5.402 6.762 1 94.31 142 THR A C 1
ATOM 1126 O O . THR A 1 142 ? -12.289 5.633 5.551 1 94.31 142 THR A O 1
ATOM 1129 N N . ASP A 1 143 ? -11.328 5.859 7.512 1 97.19 143 ASP A N 1
ATOM 1130 C CA . ASP A 1 143 ? -10.234 6.66 6.973 1 97.19 143 ASP A CA 1
ATOM 1131 C C . ASP A 1 143 ? -9 5.805 6.715 1 97.19 143 ASP A C 1
ATOM 1133 O O . ASP A 1 143 ? -8.75 4.832 7.43 1 97.19 143 ASP A O 1
ATOM 1137 N N . LEU A 1 144 ? -8.266 6.223 5.723 1 97.44 144 LEU A N 1
ATOM 1138 C CA . LEU A 1 144 ? -7.055 5.504 5.336 1 97.44 144 LEU A CA 1
ATOM 1139 C C . LEU A 1 144 ? -5.809 6.262 5.773 1 97.44 144 LEU A C 1
ATOM 1141 O O . LEU A 1 144 ? -4.711 5.699 5.805 1 97.44 144 LEU A O 1
ATOM 1145 N N . GLY A 1 145 ? -5.949 7.504 6.086 1 98.56 145 GLY A N 1
ATOM 1146 C CA . GLY A 1 145 ? -4.785 8.297 6.449 1 98.56 145 GLY A CA 1
ATOM 1147 C C . GLY A 1 145 ? -5.129 9.531 7.254 1 98.56 145 GLY A C 1
ATOM 1148 O O . GLY A 1 145 ? -6.305 9.812 7.496 1 98.56 145 GLY A O 1
ATOM 1149 N N . MET A 1 146 ? -4.105 10.18 7.711 1 98.88 146 MET A N 1
ATOM 1150 C CA . MET A 1 146 ? -4.18 11.461 8.414 1 98.88 146 MET A CA 1
ATOM 1151 C C . MET A 1 146 ? -3.014 12.359 8.023 1 98.88 146 MET A C 1
ATOM 1153 O O . MET A 1 146 ? -1.972 11.883 7.578 1 98.88 146 MET A O 1
ATOM 1157 N N . GLY A 1 147 ? -3.25 13.586 8.195 1 98.81 147 GLY A N 1
ATOM 1158 C CA . GLY A 1 147 ? -2.199 14.57 7.977 1 98.81 147 GLY A CA 1
ATOM 1159 C C . GLY A 1 147 ? -1.926 15.43 9.188 1 98.81 147 GLY A C 1
ATOM 1160 O O . GLY A 1 147 ? -2.838 15.734 9.969 1 98.81 147 GLY A O 1
ATOM 1161 N N . LEU A 1 148 ? -0.699 15.758 9.367 1 98.88 148 LEU A N 1
ATOM 1162 C CA . LEU A 1 148 ? -0.214 16.703 10.367 1 98.88 148 LEU A CA 1
ATOM 1163 C C . LEU A 1 148 ? 0.542 17.859 9.711 1 98.88 148 LEU A C 1
ATOM 1165 O O . LEU A 1 148 ? 1.522 17.625 9 1 98.88 148 LEU A O 1
ATOM 1169 N N . LEU A 1 149 ? 0.058 19.062 9.883 1 98.69 149 LEU A N 1
ATOM 1170 C CA . LEU A 1 149 ? 0.719 20.25 9.367 1 98.69 149 LEU A CA 1
ATOM 1171 C C . LEU A 1 149 ? 1.259 21.109 10.508 1 98.69 149 LEU A C 1
ATOM 1173 O O . LEU A 1 149 ? 0.492 21.594 11.344 1 98.69 149 LEU A O 1
ATOM 1177 N N . VAL A 1 150 ? 2.525 21.25 10.547 1 98.31 150 VAL A N 1
ATOM 1178 C CA . VAL A 1 150 ? 3.207 22.062 11.555 1 98.31 150 VAL A CA 1
ATOM 1179 C C . VAL A 1 150 ? 3.742 23.344 10.922 1 98.31 150 VAL A C 1
ATOM 1181 O O . VAL A 1 150 ? 4.66 23.297 10.102 1 98.31 150 VAL A O 1
ATOM 1184 N N . PRO A 1 151 ? 3.197 24.453 11.32 1 97.88 151 PRO A N 1
ATOM 1185 C CA . PRO A 1 151 ? 3.637 25.688 10.656 1 97.88 151 PRO A CA 1
ATOM 1186 C C . PRO A 1 151 ? 5.031 26.125 11.102 1 97.88 151 PRO A C 1
ATOM 1188 O O . PRO A 1 151 ? 5.301 26.219 12.297 1 97.88 151 PRO A O 1
ATOM 1191 N N . GLY A 1 152 ? 5.91 26.391 10.148 1 94.81 152 GLY A N 1
ATOM 1192 C CA . GLY A 1 152 ? 7.223 26.953 10.414 1 94.81 152 GLY A CA 1
ATOM 1193 C C . GLY A 1 152 ? 7.176 28.438 10.711 1 94.81 152 GLY A C 1
ATOM 1194 O O . GLY A 1 152 ? 8.125 29 11.273 1 94.81 152 GLY A O 1
ATOM 1195 N N . VAL A 1 153 ? 6.18 29.078 10.32 1 95.81 153 VAL A N 1
ATOM 1196 C CA . VAL A 1 153 ? 5.84 30.469 10.609 1 95.81 153 VAL A CA 1
ATOM 1197 C C . VAL A 1 153 ? 4.371 30.562 11.016 1 95.81 153 VAL A C 1
ATOM 1199 O O . VAL A 1 153 ? 3.592 29.641 10.781 1 95.81 153 VAL A O 1
ATOM 1202 N N . ASN A 1 154 ? 4.047 31.719 11.695 1 98.25 154 ASN A N 1
ATOM 1203 C CA . ASN A 1 154 ? 2.619 31.922 11.914 1 98.25 154 ASN A CA 1
ATOM 1204 C C . ASN A 1 154 ? 1.847 31.938 10.602 1 98.25 154 ASN A C 1
ATOM 1206 O O . ASN A 1 154 ? 2.26 32.594 9.641 1 98.25 154 ASN A O 1
ATOM 1210 N N . THR A 1 155 ? 0.778 31.156 10.531 1 98.31 155 THR A N 1
ATOM 1211 C CA . THR A 1 155 ? -0.002 31.125 9.297 1 98.31 155 THR A CA 1
ATOM 1212 C C . THR A 1 155 ? -1.248 32 9.414 1 98.31 155 THR A C 1
ATOM 1214 O O . THR A 1 155 ? -1.893 32.031 10.469 1 98.31 155 THR A O 1
ATOM 1217 N N . THR A 1 156 ? -1.524 32.719 8.43 1 98.12 156 THR A N 1
ATOM 1218 C CA . THR A 1 156 ? -2.686 33.594 8.281 1 98.12 156 THR A CA 1
ATOM 1219 C C . THR A 1 156 ? -3.352 33.375 6.93 1 98.12 156 THR A C 1
ATOM 1221 O O . THR A 1 156 ? -2.77 32.75 6.035 1 98.12 156 THR A O 1
ATOM 1224 N N . MET A 1 157 ? -4.566 33.875 6.84 1 97.31 157 MET A N 1
ATOM 1225 C CA . MET A 1 157 ? -5.227 33.812 5.539 1 97.31 157 MET A CA 1
ATOM 1226 C C . MET A 1 157 ? -4.359 34.469 4.457 1 97.31 157 MET A C 1
ATOM 1228 O O . MET A 1 157 ? -4.246 33.906 3.354 1 97.31 157 MET A O 1
ATOM 1232 N N . ALA A 1 158 ? -3.705 35.531 4.73 1 97.81 158 ALA A N 1
ATOM 1233 C CA . ALA A 1 158 ? -2.93 36.312 3.762 1 97.81 158 ALA A CA 1
ATOM 1234 C C . ALA A 1 158 ? -1.699 35.531 3.303 1 97.81 158 ALA A C 1
ATOM 1236 O O . ALA A 1 158 ? -1.291 35.625 2.145 1 97.81 158 ALA A O 1
ATOM 1237 N N . ASN A 1 159 ? -1.078 34.781 4.203 1 96.81 159 ASN A N 1
ATOM 1238 C CA . ASN A 1 159 ? 0.161 34.125 3.791 1 96.81 159 ASN A CA 1
ATOM 1239 C C . ASN A 1 159 ? -0.071 32.656 3.418 1 96.81 159 ASN A C 1
ATOM 1241 O O . ASN A 1 159 ? 0.883 31.922 3.213 1 96.81 159 ASN A O 1
ATOM 1245 N N . GLY A 1 160 ? -1.282 32.25 3.334 1 96.5 160 GLY A N 1
ATOM 1246 C CA . GLY A 1 160 ? -1.56 30.953 2.748 1 96.5 160 GLY A CA 1
ATOM 1247 C C . GLY A 1 160 ? -1.866 29.891 3.781 1 96.5 160 GLY A C 1
ATOM 1248 O O . GLY A 1 160 ? -1.461 28.734 3.629 1 96.5 160 GLY A O 1
ATOM 1249 N N . ALA A 1 161 ? -2.549 30.266 4.863 1 98 161 ALA A N 1
ATOM 1250 C CA . ALA A 1 161 ? -3.033 29.281 5.816 1 98 161 ALA A CA 1
ATOM 1251 C C . ALA A 1 161 ? -3.84 28.188 5.113 1 98 161 ALA A C 1
ATOM 1253 O O . ALA A 1 161 ? -4.508 28.453 4.109 1 98 161 ALA A O 1
ATOM 1254 N N . THR A 1 162 ? -3.719 26.969 5.66 1 98.19 162 THR A N 1
ATOM 1255 C CA . THR A 1 162 ? -4.488 25.844 5.113 1 98.19 162 THR A CA 1
ATOM 1256 C C . THR A 1 162 ? -5.98 26.156 5.145 1 98.19 162 THR A C 1
ATOM 1258 O O . THR A 1 162 ? -6.496 26.656 6.152 1 98.19 162 THR A O 1
ATOM 1261 N N . LEU A 1 163 ? -6.574 26.016 4.016 1 97.88 163 LEU A N 1
ATOM 1262 C CA . LEU A 1 163 ? -8.031 26.047 3.955 1 97.88 163 LEU A CA 1
ATOM 1263 C C . LEU A 1 163 ? -8.617 24.688 4.352 1 97.88 163 LEU A C 1
ATOM 1265 O O . LEU A 1 163 ? -8.078 23.641 3.988 1 97.88 163 LEU A O 1
ATOM 1269 N N . PHE A 1 164 ? -9.727 24.75 5.145 1 98.62 164 PHE A N 1
ATOM 1270 C CA . PHE A 1 164 ? -10.281 23.516 5.699 1 98.62 164 PHE A CA 1
ATOM 1271 C C . PHE A 1 164 ? -11.805 23.594 5.762 1 98.62 164 PHE A C 1
ATOM 1273 O O . PHE A 1 164 ? -12.367 24.672 6.004 1 98.62 164 PHE A O 1
ATOM 1280 N N . VAL A 1 165 ? -12.422 22.5 5.52 1 98.56 165 VAL A N 1
ATOM 1281 C CA . VAL A 1 165 ? -13.875 22.422 5.617 1 98.56 165 VAL A CA 1
ATOM 1282 C C . VAL A 1 165 ? -14.266 21.5 6.77 1 98.56 165 VAL A C 1
ATOM 1284 O O . VAL A 1 165 ? -14.438 20.297 6.582 1 98.56 165 VAL A O 1
ATOM 1287 N N . PRO A 1 166 ? -14.5 22.109 7.965 1 98.38 166 PRO A N 1
ATOM 1288 C CA . PRO A 1 166 ? -14.859 21.281 9.117 1 98.38 166 PRO A CA 1
ATOM 1289 C C . PRO A 1 166 ? -16.094 20.422 8.859 1 98.38 166 PRO A C 1
ATOM 1291 O O . PRO A 1 166 ? -17.078 20.891 8.281 1 98.38 166 PRO A O 1
ATOM 1294 N N . GLY A 1 167 ? -16 19.125 9.242 1 97.94 167 GLY A N 1
ATOM 1295 C CA . GLY A 1 167 ? -17.125 18.219 9.125 1 97.94 167 GLY A CA 1
ATOM 1296 C C . GLY A 1 167 ? -17.188 17.516 7.777 1 97.94 167 GLY A C 1
ATOM 1297 O O . GLY A 1 167 ? -17.984 16.594 7.594 1 97.94 167 GLY A O 1
ATOM 1298 N N . SER A 1 168 ? -16.375 17.906 6.855 1 98 168 SER A N 1
ATOM 1299 C CA . SER A 1 168 ? -16.484 17.406 5.492 1 98 168 SER A CA 1
ATOM 1300 C C . SER A 1 168 ? -16.078 15.93 5.418 1 98 168 SER A C 1
ATOM 1302 O O . SER A 1 168 ? -16.375 15.258 4.43 1 98 168 SER A O 1
ATOM 1304 N N . HIS A 1 169 ? -15.375 15.391 6.402 1 98.06 169 HIS A N 1
ATOM 1305 C CA . HIS A 1 169 ? -15.031 13.977 6.441 1 98.06 169 HIS A CA 1
ATOM 1306 C C . HIS A 1 169 ? -16.281 13.109 6.504 1 98.06 169 HIS A C 1
ATOM 1308 O O . HIS A 1 169 ? -16.219 11.898 6.246 1 98.06 169 HIS A O 1
ATOM 1314 N N . LEU A 1 170 ? -17.422 13.703 6.832 1 98.25 170 LEU A N 1
ATOM 1315 C CA . LEU A 1 170 ? -18.688 12.969 6.934 1 98.25 170 LEU A CA 1
ATOM 1316 C C . LEU A 1 170 ? -19.422 12.961 5.598 1 98.25 170 LEU A C 1
ATOM 1318 O O . LEU A 1 170 ? -20.438 12.281 5.445 1 98.25 170 LEU A O 1
ATOM 1322 N N . TRP A 1 171 ? -18.922 13.734 4.645 1 97.94 171 TRP A N 1
ATOM 1323 C CA . TRP A 1 171 ? -19.641 13.953 3.393 1 97.94 171 TRP A CA 1
ATOM 1324 C C . TRP A 1 171 ? -19.344 12.852 2.387 1 97.94 171 TRP A C 1
ATOM 1326 O O . TRP A 1 171 ? -18.219 12.344 2.33 1 97.94 171 TRP A O 1
ATOM 1336 N N . ALA A 1 172 ? -20.312 12.508 1.561 1 96.75 172 ALA A N 1
ATOM 1337 C CA . ALA A 1 172 ? -20.062 11.711 0.365 1 96.75 172 ALA A CA 1
ATOM 1338 C C . ALA A 1 172 ? -19.281 12.516 -0.674 1 96.75 172 ALA A C 1
ATOM 1340 O O . ALA A 1 172 ? -19.141 13.734 -0.549 1 96.75 172 ALA A O 1
ATOM 1341 N N . ASP A 1 173 ? -18.75 11.828 -1.684 1 94.75 173 ASP A N 1
ATOM 1342 C CA . ASP A 1 173 ? -17.797 12.406 -2.627 1 94.75 173 ASP A CA 1
ATOM 1343 C C . ASP A 1 173 ? -18.484 13.461 -3.508 1 94.75 173 ASP A C 1
ATOM 1345 O O . ASP A 1 173 ? -17.828 14.383 -3.994 1 94.75 173 ASP A O 1
ATOM 1349 N N . GLU A 1 174 ? -19.719 13.43 -3.691 1 93.31 174 GLU A N 1
ATOM 1350 C CA . GLU A 1 174 ? -20.438 14.32 -4.609 1 93.31 174 GLU A CA 1
ATOM 1351 C C . GLU A 1 174 ? -20.641 15.695 -3.992 1 93.31 174 GLU A C 1
ATOM 1353 O O . GLU A 1 174 ? -20.906 16.672 -4.703 1 93.31 174 GLU A O 1
ATOM 1358 N N . ARG A 1 175 ? -20.578 15.758 -2.674 1 94.5 175 ARG A N 1
ATOM 1359 C CA . ARG A 1 175 ? -20.844 17.031 -2.008 1 94.5 175 ARG A CA 1
ATOM 1360 C C . ARG A 1 175 ? -19.641 17.969 -2.111 1 94.5 175 ARG A C 1
ATOM 1362 O O . ARG A 1 175 ? -18.531 17.594 -1.754 1 94.5 175 ARG A O 1
ATOM 1369 N N . GLN A 1 176 ? -19.891 19.172 -2.52 1 91.56 176 GLN A N 1
ATOM 1370 C CA . GLN A 1 176 ? -18.844 20.188 -2.658 1 91.56 176 GLN A CA 1
ATOM 1371 C C . GLN A 1 176 ? -18.969 21.25 -1.562 1 91.56 176 GLN A C 1
ATOM 1373 O O . GLN A 1 176 ? -20.078 21.578 -1.125 1 91.56 176 GLN A O 1
ATOM 1378 N N . ALA A 1 177 ? -17.844 21.688 -1.166 1 94.44 177 ALA A N 1
ATOM 1379 C CA . ALA A 1 177 ? -17.844 22.734 -0.136 1 94.44 177 ALA A CA 1
ATOM 1380 C C . ALA A 1 177 ? -18.172 24.094 -0.731 1 94.44 177 ALA A C 1
ATOM 1382 O O . ALA A 1 177 ? -17.672 24.453 -1.803 1 94.44 177 ALA A O 1
ATOM 1383 N N . GLY A 1 178 ? -19.031 24.781 -0.084 1 90.88 178 GLY A N 1
ATOM 1384 C CA . GLY A 1 178 ? -19.25 26.172 -0.419 1 90.88 178 GLY A CA 1
ATOM 1385 C C . GLY A 1 178 ? -18.219 27.109 0.186 1 90.88 178 GLY A C 1
ATOM 1386 O O . GLY A 1 178 ? -17.453 26.703 1.067 1 90.88 178 GLY A O 1
ATOM 1387 N N . GLU A 1 179 ? -18.219 28.344 -0.322 1 88.81 179 GLU A N 1
ATOM 1388 C CA . GLU A 1 179 ? -17.266 29.344 0.168 1 88.81 179 GLU A CA 1
ATOM 1389 C C . GLU A 1 179 ? -17.453 29.594 1.663 1 88.81 179 GLU A C 1
ATOM 1391 O O . GLU A 1 179 ? -16.469 29.75 2.395 1 88.81 179 GLU A O 1
ATOM 1396 N N . ASN A 1 180 ? -18.625 29.562 2.084 1 93.75 180 ASN A N 1
ATOM 1397 C CA . ASN A 1 180 ? -18.922 29.875 3.479 1 93.75 180 ASN A CA 1
ATOM 1398 C C . ASN A 1 180 ? -18.609 28.688 4.391 1 93.75 180 ASN A C 1
ATOM 1400 O O . ASN A 1 180 ? -18.562 28.844 5.613 1 93.75 180 ASN A O 1
ATOM 1404 N N . GLU A 1 181 ? -18.328 27.562 3.838 1 96.5 181 GLU A N 1
ATOM 1405 C CA . GLU A 1 181 ? -18.047 26.359 4.621 1 96.5 181 GLU A CA 1
ATOM 1406 C C . GLU A 1 181 ? -16.547 26.141 4.777 1 96.5 181 GLU A C 1
ATOM 1408 O O . GLU A 1 181 ? -16.109 25.281 5.562 1 96.5 181 GLU A O 1
ATOM 1413 N N . THR A 1 182 ? -15.797 26.906 4.047 1 97.38 182 THR A N 1
ATOM 1414 C CA . THR A 1 182 ? -14.344 26.781 4.07 1 97.38 182 THR A CA 1
ATOM 1415 C C . THR A 1 182 ? -13.727 27.828 5.004 1 97.38 182 THR A C 1
ATOM 1417 O O . THR A 1 182 ? -14.062 29.016 4.918 1 97.38 182 THR A O 1
ATOM 1420 N N . ILE A 1 183 ? -12.914 27.406 5.875 1 97.75 183 ILE A N 1
ATOM 1421 C CA . ILE A 1 183 ? -12.258 28.344 6.785 1 97.75 183 ILE A CA 1
ATOM 1422 C C . ILE A 1 183 ? -10.75 28.328 6.543 1 97.75 183 ILE A C 1
ATOM 1424 O O . ILE A 1 183 ? -10.211 27.359 6.008 1 97.75 183 ILE A O 1
ATOM 1428 N N . ALA A 1 184 ? -10.102 29.375 6.902 1 97.75 184 ALA A N 1
ATOM 1429 C CA . ALA A 1 184 ? -8.641 29.406 6.98 1 97.75 184 ALA A CA 1
ATOM 1430 C C . ALA A 1 184 ? -8.164 28.969 8.359 1 97.75 184 ALA A C 1
ATOM 1432 O O . ALA A 1 184 ? -8.578 29.531 9.375 1 97.75 184 ALA A O 1
ATOM 1433 N N . VAL A 1 185 ? -7.305 27.969 8.43 1 98.56 185 VAL A N 1
ATOM 1434 C CA . VAL A 1 185 ? -6.777 27.469 9.703 1 98.56 185 VAL A CA 1
ATOM 1435 C C . VAL A 1 185 ? -5.543 28.281 10.094 1 98.56 185 VAL A C 1
ATOM 1437 O O . VAL A 1 185 ? -4.414 27.859 9.812 1 98.56 185 VAL A O 1
ATOM 1440 N N . GLU A 1 186 ? -5.758 29.359 10.688 1 98.62 186 GLU A N 1
ATOM 1441 C CA . GLU A 1 186 ? -4.648 30.188 11.156 1 98.62 186 GLU A CA 1
ATOM 1442 C C . GLU A 1 186 ? -4.02 29.594 12.414 1 98.62 186 GLU A C 1
ATOM 1444 O O . GLU A 1 186 ? -4.723 29.219 13.352 1 98.62 186 GLU A O 1
ATOM 1449 N N . MET A 1 187 ? -2.707 29.484 12.414 1 98.75 187 MET A N 1
ATOM 1450 C CA . MET A 1 187 ? -1.976 28.844 13.508 1 98.75 187 MET A CA 1
ATOM 1451 C C . MET A 1 187 ? -0.747 29.672 13.891 1 98.75 187 MET A C 1
ATOM 1453 O O . MET A 1 187 ? -0.157 30.344 13.039 1 98.75 187 MET A O 1
ATOM 1457 N N . LEU A 1 188 ? -0.412 29.594 15.164 1 98.5 188 LEU A N 1
ATOM 1458 C CA . LEU A 1 188 ? 0.858 30.094 15.672 1 98.5 188 LEU A CA 1
ATOM 1459 C C . LEU A 1 188 ? 1.935 29.016 15.625 1 98.5 188 LEU A C 1
ATOM 1461 O O . LEU A 1 188 ? 1.628 27.828 15.688 1 98.5 188 LEU A O 1
ATOM 1465 N N . ARG A 1 189 ? 3.215 29.469 15.461 1 98.19 189 ARG A N 1
ATOM 1466 C CA . ARG A 1 189 ? 4.312 28.531 15.672 1 98.19 189 ARG A CA 1
ATOM 1467 C C . ARG A 1 189 ? 4.133 27.766 16.984 1 98.19 189 ARG A C 1
ATOM 1469 O O . ARG A 1 189 ? 3.762 28.359 18 1 98.19 189 ARG A O 1
ATOM 1476 N N . GLY A 1 190 ? 4.395 26.531 16.922 1 98.38 190 GLY A N 1
ATOM 1477 C CA . GLY A 1 190 ? 4.191 25.672 18.078 1 98.38 190 GLY A CA 1
ATOM 1478 C C . GLY A 1 190 ? 2.912 24.859 18.016 1 98.38 190 GLY A C 1
ATOM 1479 O O . GLY A 1 190 ? 2.76 23.859 18.719 1 98.38 190 GLY A O 1
ATOM 1480 N N . GLU A 1 191 ? 1.897 25.344 17.25 1 98.75 191 GLU A N 1
ATOM 1481 C CA . GLU A 1 191 ? 0.653 24.609 17.031 1 98.75 191 GLU A CA 1
ATOM 1482 C C . GLU A 1 191 ? 0.775 23.688 15.82 1 98.75 191 GLU A C 1
ATOM 1484 O O . GLU A 1 191 ? 1.779 23.703 15.109 1 98.75 191 GLU A O 1
ATOM 1489 N N . ALA A 1 192 ? -0.187 22.844 15.625 1 98.94 192 ALA A N 1
ATOM 1490 C CA . ALA A 1 192 ? -0.25 21.969 14.453 1 98.94 192 ALA A CA 1
ATOM 1491 C C . ALA A 1 192 ? -1.691 21.594 14.125 1 98.94 192 ALA A C 1
ATOM 1493 O O . ALA A 1 192 ? -2.525 21.469 15.023 1 98.94 192 ALA A O 1
ATOM 1494 N N . LEU A 1 193 ? -1.983 21.469 12.891 1 98.94 193 LEU A N 1
ATOM 1495 C CA . LEU A 1 193 ? -3.264 20.938 12.43 1 98.94 193 LEU A CA 1
ATOM 1496 C C . LEU A 1 193 ? -3.176 19.438 12.172 1 98.94 193 LEU A C 1
ATOM 1498 O O . LEU A 1 193 ? -2.336 18.984 11.391 1 98.94 193 LEU A O 1
ATOM 1502 N N . LEU A 1 194 ? -3.916 18.625 12.906 1 98.94 194 LEU A N 1
ATOM 1503 C CA . LEU A 1 194 ? -4.078 17.203 12.695 1 98.94 194 LEU A CA 1
ATOM 1504 C C . LEU A 1 194 ? -5.461 16.891 12.125 1 98.94 194 LEU A C 1
ATOM 1506 O O . LEU A 1 194 ? -6.473 17.328 12.672 1 98.94 194 LEU A O 1
ATOM 1510 N N . PHE A 1 195 ? -5.52 16.172 11.016 1 98.94 195 PHE A N 1
ATOM 1511 C CA . PHE A 1 195 ? -6.824 16.016 10.383 1 98.94 195 PHE A CA 1
ATOM 1512 C C . PHE A 1 195 ? -6.898 14.695 9.617 1 98.94 195 PHE A C 1
ATOM 1514 O O . PHE A 1 195 ? -5.867 14.109 9.281 1 98.94 195 PHE A O 1
ATOM 1521 N N . LEU A 1 196 ? -8.102 14.195 9.375 1 98.88 196 LEU A N 1
ATOM 1522 C CA . LEU A 1 196 ? -8.375 12.992 8.602 1 98.88 196 LEU A CA 1
ATOM 1523 C C . LEU A 1 196 ? -8.18 13.242 7.113 1 98.88 196 LEU A C 1
ATOM 1525 O O . LEU A 1 196 ? -8.547 14.305 6.605 1 98.88 196 LEU A O 1
ATOM 1529 N N . SER A 1 197 ? -7.645 12.273 6.418 1 98.19 197 SER A N 1
ATOM 1530 C CA . SER A 1 197 ? -7.41 12.398 4.984 1 98.19 197 SER A CA 1
ATOM 1531 C C . SER A 1 197 ? -8.719 12.562 4.223 1 98.19 197 SER A C 1
ATOM 1533 O O . SER A 1 197 ? -8.727 12.984 3.064 1 98.19 197 SER A O 1
ATOM 1535 N N . SER A 1 198 ? -9.828 12.203 4.82 1 97.88 198 SER A N 1
ATOM 1536 C CA . SER A 1 198 ? -11.141 12.312 4.203 1 97.88 198 SER A CA 1
ATOM 1537 C C . SER A 1 198 ? -11.68 13.734 4.293 1 97.88 198 SER A C 1
ATOM 1539 O O . SER A 1 198 ? -12.672 14.07 3.643 1 97.88 198 SER A O 1
ATOM 1541 N N . ALA A 1 199 ? -11.062 14.562 5.074 1 98.25 199 ALA A N 1
ATOM 1542 C CA . ALA A 1 199 ? -11.531 15.945 5.207 1 98.25 199 ALA A CA 1
ATOM 1543 C C . ALA A 1 199 ? -11.055 16.797 4.035 1 98.25 199 ALA A C 1
ATOM 1545 O O . ALA A 1 199 ? -9.898 16.719 3.623 1 98.25 199 ALA A O 1
ATOM 1546 N N . ILE A 1 200 ? -11.93 17.594 3.537 1 97.62 200 ILE A N 1
ATOM 1547 C CA . ILE A 1 200 ? -11.633 18.484 2.424 1 97.62 200 ILE A CA 1
ATOM 1548 C C . ILE A 1 200 ? -10.758 19.641 2.91 1 97.62 200 ILE A C 1
ATOM 1550 O O . ILE A 1 200 ? -11.07 20.281 3.916 1 97.62 200 ILE A O 1
ATOM 1554 N N . HIS A 1 201 ? -9.719 19.891 2.23 1 97.81 201 HIS A N 1
ATOM 1555 C CA . HIS A 1 201 ? -8.797 20.969 2.586 1 97.81 201 HIS A CA 1
ATOM 1556 C C . HIS A 1 201 ? -7.992 21.438 1.373 1 97.81 201 HIS A C 1
ATOM 1558 O O . HIS A 1 201 ? -8.18 20.922 0.268 1 97.81 201 HIS A O 1
ATOM 1564 N N . ALA A 1 202 ? -7.168 22.453 1.578 1 96.38 202 ALA A N 1
ATOM 1565 C CA . ALA A 1 202 ? -6.27 22.969 0.549 1 96.38 202 ALA A CA 1
ATOM 1566 C C . ALA A 1 202 ? -5.191 23.859 1.16 1 96.38 202 ALA A C 1
ATOM 1568 O O . ALA A 1 202 ? -5.43 24.531 2.17 1 96.38 202 ALA A O 1
ATOM 1569 N N . GLY A 1 203 ? -4.016 23.797 0.539 1 95.69 203 GLY A N 1
ATOM 1570 C CA . GLY A 1 203 ? -3.062 24.844 0.853 1 95.69 203 GLY A CA 1
ATOM 1571 C C . GLY A 1 203 ? -3.496 26.219 0.354 1 95.69 203 GLY A C 1
ATOM 1572 O O . GLY A 1 203 ? -3.938 26.344 -0.789 1 95.69 203 GLY A O 1
ATOM 1573 N N . GLY A 1 204 ? -3.4 27.141 1.181 1 95.38 204 GLY A N 1
ATOM 1574 C CA . GLY A 1 204 ? -3.777 28.484 0.782 1 95.38 204 GLY A CA 1
ATOM 1575 C C . GLY A 1 204 ? -2.725 29.172 -0.069 1 95.38 204 GLY A C 1
ATOM 1576 O O . GLY A 1 204 ? -1.582 28.719 -0.141 1 95.38 204 GLY A O 1
ATOM 1577 N N . GLY A 1 205 ? -3.188 30.188 -0.752 1 95 205 GLY A N 1
ATOM 1578 C CA . GLY A 1 205 ? -2.264 31.016 -1.511 1 95 205 GLY A CA 1
ATOM 1579 C C . GLY A 1 205 ? -1.565 32.062 -0.661 1 95 205 GLY A C 1
ATOM 1580 O O . GLY A 1 205 ? -2.109 32.5 0.349 1 95 205 GLY A O 1
ATOM 1581 N N . ASN A 1 206 ? -0.395 32.406 -1.084 1 95.38 206 ASN A N 1
ATOM 1582 C CA . ASN A 1 206 ? 0.406 33.375 -0.347 1 95.38 206 ASN A CA 1
ATOM 1583 C C . ASN A 1 206 ? 0.48 34.688 -1.079 1 95.38 206 ASN A C 1
ATOM 1585 O O . ASN A 1 206 ? 1.192 34.844 -2.076 1 95.38 206 ASN A O 1
ATOM 1589 N N . VAL A 1 207 ? -0.147 35.719 -0.578 1 96.06 207 VAL A N 1
ATOM 1590 C CA . VAL A 1 207 ? -0.13 37.031 -1.21 1 96.06 207 VAL A CA 1
ATOM 1591 C C . VAL A 1 207 ? 0.857 37.938 -0.483 1 96.06 207 VAL A C 1
ATOM 1593 O O . VAL A 1 207 ? 0.94 39.125 -0.775 1 96.06 207 VAL A O 1
ATOM 1596 N N . THR A 1 208 ? 1.489 37.469 0.521 1 95.75 208 THR A N 1
ATOM 1597 C CA . THR A 1 208 ? 2.486 38.25 1.256 1 95.75 208 THR A CA 1
ATOM 1598 C C . THR A 1 208 ? 3.867 38.094 0.628 1 95.75 208 THR A C 1
ATOM 1600 O O . THR A 1 208 ? 4.047 37.281 -0.294 1 95.75 208 THR A O 1
ATOM 1603 N N . ARG A 1 209 ? 4.906 38.812 1.15 1 93.94 209 ARG A N 1
ATOM 1604 C CA . ARG A 1 209 ? 6.254 38.812 0.585 1 93.94 209 ARG A CA 1
ATOM 1605 C C . ARG A 1 209 ? 7.098 37.688 1.189 1 93.94 209 ARG A C 1
ATOM 1607 O O . ARG A 1 209 ? 8.102 37.281 0.604 1 93.94 209 ARG A O 1
ATOM 1614 N N . GLU A 1 210 ? 6.688 37.219 2.309 1 92 210 GLU A N 1
ATOM 1615 C CA . GLU A 1 210 ? 7.484 36.219 3.018 1 92 210 GLU A CA 1
ATOM 1616 C C . GLU A 1 210 ? 7.02 34.812 2.682 1 92 210 GLU A C 1
ATOM 1618 O O . GLU A 1 210 ? 5.82 34.562 2.52 1 92 210 GLU A O 1
ATOM 1623 N N . PRO A 1 211 ? 7.973 33.844 2.623 1 91 211 PRO A N 1
ATOM 1624 C CA . PRO A 1 211 ? 7.574 32.438 2.408 1 91 211 PRO A CA 1
ATOM 1625 C C . PRO A 1 211 ? 6.758 31.875 3.568 1 91 211 PRO A C 1
ATOM 1627 O O . PRO A 1 211 ? 7.035 32.188 4.73 1 91 211 PRO A O 1
ATOM 1630 N N . ARG A 1 212 ? 5.781 31.188 3.24 1 93.19 212 ARG A N 1
ATOM 1631 C CA . ARG A 1 212 ? 5.02 30.438 4.234 1 93.19 212 ARG A CA 1
ATOM 1632 C C . ARG A 1 212 ? 5.488 28.984 4.297 1 93.19 212 ARG A C 1
ATOM 1634 O O . ARG A 1 212 ? 5.195 28.188 3.402 1 93.19 212 ARG A O 1
ATOM 1641 N N . LEU A 1 213 ? 6.164 28.656 5.363 1 92.31 213 LEU A N 1
ATOM 1642 C CA . LEU A 1 213 ? 6.723 27.328 5.555 1 92.31 213 LEU A CA 1
ATOM 1643 C C . LEU A 1 213 ? 5.781 26.453 6.379 1 92.31 213 LEU A C 1
ATOM 1645 O O . LEU A 1 213 ? 5.32 26.875 7.445 1 92.31 213 LEU A O 1
ATOM 1649 N N . LEU A 1 214 ? 5.469 25.266 5.855 1 94.44 214 LEU A N 1
ATOM 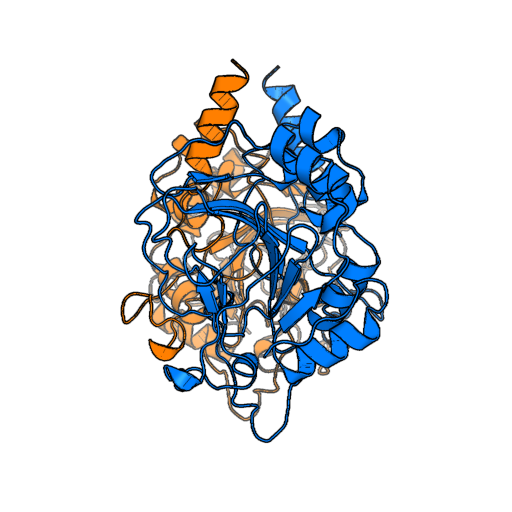1650 C CA . LEU A 1 214 ? 4.695 24.234 6.555 1 94.44 214 LEU A CA 1
ATOM 1651 C C . LEU A 1 214 ? 5.41 22.891 6.512 1 94.44 214 LEU A C 1
ATOM 1653 O O . LEU A 1 214 ? 5.875 22.469 5.453 1 94.44 214 LEU A O 1
ATOM 1657 N N . HIS A 1 215 ? 5.598 22.281 7.652 1 95.19 215 HIS A N 1
ATOM 1658 C CA . HIS A 1 215 ? 6.039 20.891 7.703 1 95.19 215 HIS A CA 1
ATOM 1659 C C . HIS A 1 215 ? 4.852 19.938 7.672 1 95.19 215 HIS A C 1
ATOM 1661 O O . HIS A 1 215 ? 4.027 19.938 8.586 1 95.19 215 HIS A O 1
ATOM 1667 N N . ALA A 1 216 ? 4.805 19.203 6.617 1 96.31 216 ALA A N 1
ATOM 1668 C CA . ALA A 1 216 ? 3.67 18.312 6.379 1 96.31 216 ALA A CA 1
ATOM 1669 C C . ALA A 1 216 ? 4.059 16.844 6.602 1 96.31 216 ALA A C 1
ATOM 1671 O O . ALA A 1 216 ? 5.004 16.344 5.988 1 96.31 216 ALA A O 1
ATOM 1672 N N . ILE A 1 217 ? 3.408 16.203 7.488 1 97.44 217 ILE A N 1
ATOM 1673 C CA . ILE A 1 217 ? 3.623 14.789 7.809 1 97.44 217 ILE A CA 1
ATOM 1674 C C . ILE A 1 217 ? 2.32 14.016 7.633 1 97.44 217 ILE A C 1
ATOM 1676 O O . ILE A 1 217 ? 1.287 14.391 8.195 1 97.44 217 ILE A O 1
ATOM 1680 N N . PHE A 1 218 ? 2.408 12.992 6.879 1 98 218 PHE A N 1
ATOM 1681 C CA . PHE A 1 218 ? 1.225 12.203 6.566 1 98 218 PHE A CA 1
ATOM 1682 C C . PHE A 1 218 ? 1.395 10.766 7.039 1 98 218 PHE A C 1
ATOM 1684 O O . PHE A 1 218 ? 2.473 10.18 6.898 1 98 218 PHE A O 1
ATOM 1691 N N . PHE A 1 219 ? 0.309 10.234 7.605 1 98.69 219 PHE A N 1
ATOM 1692 C CA . PHE A 1 219 ? 0.218 8.867 8.109 1 98.69 219 PHE A CA 1
ATOM 1693 C C . PHE A 1 219 ? -0.795 8.062 7.305 1 98.69 219 PHE A C 1
ATOM 1695 O O . PHE A 1 219 ? -1.745 8.625 6.754 1 98.69 219 PHE A O 1
ATOM 1702 N N . CYS A 1 220 ? -0.617 6.773 7.27 1 98.12 220 CYS A N 1
ATOM 1703 C CA . CYS A 1 220 ? -1.618 5.93 6.625 1 98.12 220 CYS A CA 1
ATOM 1704 C C . CYS A 1 220 ? -1.69 4.562 7.297 1 98.12 220 CYS A C 1
ATOM 1706 O O . CYS A 1 220 ? -0.822 4.211 8.094 1 98.12 220 CYS A O 1
ATOM 1708 N N . ARG A 1 221 ? -2.795 3.893 7.07 1 96.94 221 ARG A N 1
ATOM 1709 C CA . ARG A 1 221 ? -2.883 2.504 7.508 1 96.94 221 ARG A CA 1
ATOM 1710 C C . ARG A 1 221 ? -1.721 1.683 6.961 1 96.94 221 ARG A C 1
ATOM 1712 O O . ARG A 1 221 ? -1.237 1.94 5.855 1 96.94 221 ARG A O 1
ATOM 1719 N N . SER A 1 222 ? -1.358 0.641 7.707 1 95.62 222 SER A N 1
ATOM 1720 C CA . SER A 1 222 ? -0.128 -0.083 7.402 1 95.62 222 SER A CA 1
ATOM 1721 C C . SER A 1 222 ? -0.26 -0.873 6.105 1 95.62 222 SER A C 1
ATOM 1723 O O . SER A 1 222 ? 0.744 -1.249 5.496 1 95.62 222 SER A O 1
ATOM 1725 N N . TRP A 1 223 ? -1.484 -1.13 5.66 1 95.19 223 TRP A N 1
ATOM 1726 C CA . TRP A 1 223 ? -1.674 -2.018 4.52 1 95.19 223 TRP A CA 1
ATOM 1727 C C . TRP A 1 223 ? -1.92 -1.22 3.242 1 95.19 223 TRP A C 1
ATOM 1729 O O . TRP A 1 223 ? -2.025 -1.793 2.156 1 95.19 223 TRP A O 1
ATOM 1739 N N . VAL A 1 224 ? -2.045 0.097 3.271 1 96.38 224 VAL A N 1
ATOM 1740 C CA . VAL A 1 224 ? -2.174 0.892 2.055 1 96.38 224 VAL A CA 1
ATOM 1741 C C . VAL A 1 224 ? -0.799 1.387 1.612 1 96.38 224 VAL A C 1
ATOM 1743 O O . VAL A 1 224 ? 0.099 1.567 2.439 1 96.38 224 VAL A O 1
ATOM 1746 N N . ARG A 1 225 ? -0.688 1.539 0.324 1 96.19 225 ARG A N 1
ATOM 1747 C CA . ARG A 1 225 ? 0.571 2.004 -0.25 1 96.19 225 ARG A CA 1
ATOM 1748 C C . ARG A 1 225 ? 0.868 3.439 0.171 1 96.19 225 ARG A C 1
ATOM 1750 O O . ARG A 1 225 ? 0.045 4.336 -0.034 1 96.19 225 ARG A O 1
ATOM 1757 N N . PRO A 1 226 ? 2.055 3.676 0.844 1 96 226 PRO A N 1
ATOM 1758 C CA . PRO A 1 226 ? 2.395 5.051 1.225 1 96 226 PRO A CA 1
ATOM 1759 C C . PRO A 1 226 ? 2.574 5.969 0.019 1 96 226 PRO A C 1
ATOM 1761 O O . PRO A 1 226 ? 2.932 5.504 -1.067 1 96 226 PRO A O 1
ATOM 1764 N N . GLU A 1 227 ? 2.311 7.246 0.238 1 95.31 227 GLU A N 1
ATOM 1765 C CA . GLU A 1 227 ? 2.492 8.25 -0.809 1 95.31 227 GLU A CA 1
ATOM 1766 C C . GLU A 1 227 ? 3.949 8.32 -1.257 1 95.31 227 GLU A C 1
ATOM 1768 O O . GLU A 1 227 ? 4.234 8.398 -2.453 1 95.31 227 GLU A O 1
ATOM 1773 N N . ALA A 1 228 ? 4.797 8.281 -0.287 1 93.56 228 ALA A N 1
ATOM 1774 C CA . ALA A 1 228 ? 6.223 8.359 -0.592 1 93.56 228 ALA A CA 1
ATOM 1775 C C . ALA A 1 228 ? 6.871 6.977 -0.525 1 93.56 228 ALA A C 1
ATOM 1777 O O . ALA A 1 228 ? 6.477 6.141 0.29 1 93.56 228 ALA A O 1
ATOM 1778 N N . ASN A 1 229 ? 7.734 6.68 -1.38 1 93.25 229 ASN A N 1
ATOM 1779 C CA . ASN A 1 229 ? 8.656 5.543 -1.356 1 93.25 229 ASN A CA 1
ATOM 1780 C C . ASN A 1 229 ? 10.094 5.992 -1.115 1 93.25 229 ASN A C 1
ATOM 1782 O O . ASN A 1 229 ? 10.883 6.098 -2.057 1 93.25 229 ASN A O 1
ATOM 1786 N N . ASP A 1 230 ? 10.5 6.094 0.097 1 89.62 230 ASP A N 1
ATOM 1787 C CA . ASP A 1 230 ? 11.766 6.727 0.438 1 89.62 230 ASP A CA 1
ATOM 1788 C C . ASP A 1 230 ? 12.898 5.703 0.472 1 89.62 230 ASP A C 1
ATOM 1790 O O . ASP A 1 230 ? 14.039 6.043 0.798 1 89.62 230 ASP A O 1
ATOM 1794 N N . PHE A 1 231 ? 12.617 4.508 0.154 1 93.25 231 PHE A N 1
ATOM 1795 C CA . PHE A 1 231 ? 13.578 3.428 0.337 1 93.25 231 PHE A CA 1
ATOM 1796 C C . PHE A 1 231 ? 14.797 3.627 -0.562 1 93.25 231 PHE A C 1
ATOM 1798 O O . PHE A 1 231 ? 15.883 3.123 -0.269 1 93.25 231 PHE A O 1
ATOM 1805 N N . THR A 1 232 ? 14.609 4.375 -1.628 1 90.5 232 THR A N 1
ATOM 1806 C CA . THR A 1 232 ? 15.703 4.598 -2.568 1 90.5 232 THR A CA 1
ATOM 1807 C C . THR A 1 232 ? 16.5 5.844 -2.191 1 90.5 232 THR A C 1
ATOM 1809 O O . THR A 1 232 ? 17.531 6.137 -2.795 1 90.5 232 THR A O 1
ATOM 1812 N N . CYS A 1 233 ? 16.109 6.504 -1.109 1 88.44 233 CYS A N 1
ATOM 1813 C CA . CYS A 1 233 ? 16.672 7.82 -0.837 1 88.44 233 CYS A CA 1
ATOM 1814 C C . CYS A 1 233 ? 17.734 7.746 0.258 1 88.44 233 CYS A C 1
ATOM 1816 O O . CYS A 1 233 ? 18.656 8.555 0.285 1 88.44 233 CYS A O 1
ATOM 1818 N N . TYR A 1 234 ? 17.562 6.859 1.191 1 89.81 234 TYR A N 1
ATOM 1819 C CA . TYR A 1 234 ? 18.406 6.875 2.385 1 89.81 234 TYR A CA 1
ATOM 1820 C C . TYR A 1 234 ? 19.484 5.801 2.311 1 89.81 234 TYR A C 1
ATOM 1822 O O . TYR A 1 234 ? 19.234 4.707 1.792 1 89.81 234 TYR A O 1
ATOM 1830 N N . THR A 1 235 ? 20.625 6.125 2.877 1 88.75 235 THR A N 1
ATOM 1831 C CA . THR A 1 235 ? 21.703 5.148 3.008 1 88.75 235 THR A CA 1
ATOM 1832 C C . THR A 1 235 ? 21.516 4.297 4.262 1 88.75 235 THR A C 1
ATOM 1834 O O . THR A 1 235 ? 20.719 4.648 5.141 1 88.75 235 THR A O 1
ATOM 1837 N N . ILE A 1 236 ? 22.266 3.232 4.285 1 91.69 236 ILE A N 1
ATOM 1838 C CA . ILE A 1 236 ? 22.203 2.354 5.445 1 91.69 236 ILE A CA 1
ATOM 1839 C C . ILE A 1 236 ? 22.688 3.098 6.688 1 91.69 236 ILE A C 1
ATOM 1841 O O . ILE A 1 236 ? 22.141 2.918 7.777 1 91.69 236 ILE A O 1
ATOM 1845 N N . GLU A 1 237 ? 23.703 3.896 6.574 1 92.69 237 GLU A N 1
ATOM 1846 C CA . GLU A 1 237 ? 24.234 4.656 7.699 1 92.69 237 GLU A CA 1
ATOM 1847 C C . GLU A 1 237 ? 23.188 5.609 8.266 1 92.69 237 GLU A C 1
ATOM 1849 O O . GLU A 1 237 ? 23.047 5.734 9.484 1 92.69 237 GLU A O 1
ATOM 1854 N N . GLU A 1 238 ? 22.484 6.242 7.379 1 92.75 238 GLU A N 1
ATOM 1855 C CA . GLU A 1 238 ? 21.422 7.141 7.809 1 92.75 238 GLU A CA 1
ATOM 1856 C C . GLU A 1 238 ? 20.328 6.379 8.562 1 92.75 238 GLU A C 1
ATOM 1858 O O . GLU A 1 238 ? 19.953 6.762 9.664 1 92.75 238 GLU A O 1
ATOM 1863 N N . VAL A 1 239 ? 19.828 5.309 8.016 1 96.12 239 VAL A N 1
ATOM 1864 C CA . VAL A 1 239 ? 18.719 4.559 8.594 1 96.12 239 VAL A CA 1
ATOM 1865 C C . VAL A 1 239 ? 19.141 3.971 9.938 1 96.12 239 VAL A C 1
ATOM 1867 O O . VAL A 1 239 ? 18.359 3.979 10.891 1 96.12 239 VAL A O 1
ATOM 1870 N N . GLU A 1 240 ? 20.375 3.51 10 1 96 240 GLU A N 1
ATOM 1871 C CA . GLU A 1 240 ? 20.859 2.895 11.234 1 96 240 GLU A CA 1
ATOM 1872 C C . GLU A 1 240 ? 20.984 3.928 12.352 1 96 240 GLU A C 1
ATOM 1874 O O . GLU A 1 240 ? 21.031 3.57 13.531 1 96 240 GLU A O 1
ATOM 1879 N N . SER A 1 241 ? 21.062 5.16 11.969 1 96.44 241 SER A N 1
ATOM 1880 C CA . SER A 1 241 ? 21.156 6.219 12.969 1 96.44 241 SER A CA 1
ATOM 1881 C C . SER A 1 241 ? 19.781 6.516 13.586 1 96.44 241 SER A C 1
ATOM 1883 O O . SER A 1 241 ? 19.688 7.219 14.594 1 96.44 241 SER A O 1
ATOM 1885 N N . TRP A 1 242 ? 18.672 6.043 13.023 1 97.81 242 TRP A N 1
ATOM 1886 C CA . TRP A 1 242 ? 17.328 6.223 13.562 1 97.81 242 TRP A CA 1
ATOM 1887 C C . TRP A 1 242 ? 17.062 5.25 14.703 1 97.81 242 TRP A C 1
ATOM 1889 O O . TRP A 1 242 ? 17.719 4.219 14.812 1 97.81 242 TRP A O 1
ATOM 1899 N N . SER A 1 243 ? 16.125 5.598 15.602 1 98 243 SER A N 1
ATOM 1900 C CA . SER A 1 243 ? 15.664 4.625 16.594 1 98 243 SER A CA 1
ATOM 1901 C C . SER A 1 243 ? 15.008 3.422 15.922 1 98 243 SER A C 1
ATOM 1903 O O . SER A 1 243 ? 14.57 3.508 14.773 1 98 243 SER A O 1
ATOM 1905 N N . ALA A 1 244 ? 14.914 2.295 16.609 1 96.56 244 ALA A N 1
ATOM 1906 C CA . ALA A 1 244 ? 14.25 1.102 16.094 1 96.56 244 ALA A CA 1
ATOM 1907 C C . ALA A 1 244 ? 12.797 1.39 15.75 1 96.56 244 ALA A C 1
ATOM 1909 O O . ALA A 1 244 ? 12.273 0.895 14.75 1 96.56 244 ALA A O 1
ATOM 1910 N N . GLU A 1 245 ? 12.172 2.186 16.594 1 97 245 GLU A N 1
ATOM 1911 C CA . GLU A 1 245 ? 10.781 2.564 16.359 1 97 245 GLU A CA 1
ATOM 1912 C C . GLU A 1 245 ? 10.641 3.379 15.078 1 97 245 GLU A C 1
ATOM 1914 O O . GLU A 1 245 ? 9.695 3.184 14.312 1 97 245 GLU A O 1
ATOM 1919 N N . ALA A 1 246 ? 11.594 4.262 14.898 1 98.12 246 ALA A N 1
ATOM 1920 C CA . ALA A 1 246 ? 11.578 5.078 13.688 1 98.12 246 ALA A CA 1
ATOM 1921 C C . ALA A 1 246 ? 11.789 4.223 12.445 1 98.12 246 ALA A C 1
ATOM 1923 O O . ALA A 1 246 ? 11.141 4.445 11.414 1 98.12 246 ALA A O 1
ATOM 1924 N N . GLN A 1 247 ? 12.688 3.283 12.5 1 97.38 247 GLN A N 1
ATOM 1925 C CA . GLN A 1 247 ? 12.93 2.373 11.383 1 97.38 247 GLN A CA 1
ATOM 1926 C C . GLN A 1 247 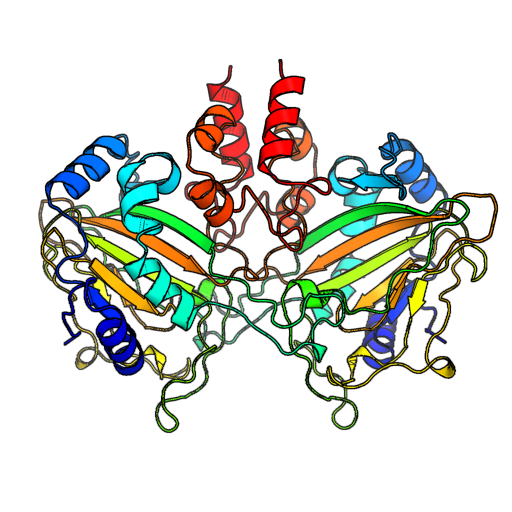? 11.672 1.575 11.047 1 97.38 247 GLN A C 1
ATOM 1928 O O . GLN A 1 247 ? 11.336 1.413 9.867 1 97.38 247 GLN A O 1
ATOM 1933 N N . LYS A 1 248 ? 11.008 1.109 12.047 1 96.12 248 LYS A N 1
ATOM 1934 C CA . LYS A 1 248 ? 9.789 0.338 11.852 1 96.12 248 LYS A CA 1
ATOM 1935 C C . LYS A 1 248 ? 8.672 1.206 11.266 1 96.12 248 LYS A C 1
ATOM 1937 O O . LYS A 1 248 ? 7.969 0.786 10.352 1 96.12 248 LYS A O 1
ATOM 1942 N N . PHE A 1 249 ? 8.539 2.428 11.828 1 97.44 249 PHE A N 1
ATOM 1943 C CA . PHE A 1 249 ? 7.473 3.33 11.406 1 97.44 249 PHE A CA 1
ATOM 1944 C C . PHE A 1 249 ? 7.625 3.693 9.93 1 97.44 249 PHE A C 1
ATOM 1946 O O . PHE A 1 249 ? 6.633 3.859 9.219 1 97.44 249 PHE A O 1
ATOM 1953 N N . ALA A 1 250 ? 8.852 3.766 9.461 1 96.69 250 ALA A N 1
ATOM 1954 C CA . ALA A 1 250 ? 9.125 4.109 8.07 1 96.69 250 ALA A CA 1
ATOM 1955 C C . ALA A 1 250 ? 9.195 2.859 7.199 1 96.69 250 ALA A C 1
ATOM 1957 O O . ALA A 1 250 ? 9.477 2.945 6 1 96.69 250 ALA A O 1
ATOM 1958 N N . GLY A 1 251 ? 9.055 1.689 7.715 1 95.81 251 GLY A N 1
ATOM 1959 C CA . GLY A 1 251 ? 8.914 0.467 6.941 1 95.81 251 GLY A CA 1
ATOM 1960 C C . GLY A 1 251 ? 10.234 -0.25 6.715 1 95.81 251 GLY A C 1
ATOM 1961 O O . GLY A 1 251 ? 10.289 -1.236 5.98 1 95.81 251 GLY A O 1
ATOM 1962 N N . TYR A 1 252 ? 11.273 0.179 7.359 1 96.38 252 TYR A N 1
ATOM 1963 C CA . TYR A 1 252 ? 12.562 -0.468 7.176 1 96.38 252 TYR A CA 1
ATOM 1964 C C . TYR A 1 252 ? 12.664 -1.74 8.008 1 96.38 252 TYR A C 1
ATOM 1966 O O . TYR A 1 252 ? 13.508 -2.6 7.746 1 96.38 252 TYR A O 1
ATOM 1974 N N . ARG A 1 253 ? 11.836 -1.784 9.008 1 94.19 253 ARG A N 1
ATOM 1975 C CA . ARG A 1 253 ? 11.602 -2.994 9.789 1 94.19 253 ARG A CA 1
ATOM 1976 C C . ARG A 1 253 ? 10.141 -3.414 9.734 1 94.19 253 ARG A C 1
ATOM 1978 O O . ARG A 1 253 ? 9.242 -2.604 9.977 1 94.19 253 ARG A O 1
ATOM 1985 N N . THR A 1 254 ? 9.953 -4.672 9.336 1 89.94 254 THR A N 1
ATOM 1986 C CA . THR A 1 254 ? 8.586 -5.098 9.07 1 89.94 254 THR A CA 1
ATOM 1987 C C . THR A 1 254 ? 8.133 -6.137 10.094 1 89.94 254 THR A C 1
ATOM 1989 O O . THR A 1 254 ? 8.945 -6.633 10.883 1 89.94 254 THR A O 1
ATOM 1992 N N . ASP A 1 255 ? 6.801 -6.359 10.219 1 77.75 255 ASP A N 1
ATOM 1993 C CA . ASP A 1 255 ? 6.266 -7.484 10.977 1 77.75 255 ASP A CA 1
ATOM 1994 C C . ASP A 1 255 ? 6.156 -8.734 10.102 1 77.75 255 ASP A C 1
ATOM 1996 O O . ASP A 1 255 ? 5.371 -9.633 10.398 1 77.75 255 ASP A O 1
ATOM 2000 N N . LYS A 1 256 ? 6.859 -8.75 9.023 1 70.06 256 LYS A N 1
ATOM 2001 C CA . LYS A 1 256 ? 7.062 -9.875 8.109 1 70.06 256 LYS A CA 1
ATOM 2002 C C . LYS A 1 256 ? 5.82 -10.125 7.262 1 70.06 256 LYS A C 1
ATOM 2004 O O . LYS A 1 256 ? 5.699 -11.172 6.617 1 70.06 256 LYS A O 1
ATOM 2009 N N . MET A 1 257 ? 4.879 -9.266 7.215 1 77.88 257 MET A N 1
ATOM 2010 C CA . MET A 1 257 ? 3.697 -9.5 6.391 1 77.88 257 MET A CA 1
ATOM 2011 C C . MET A 1 257 ? 3.701 -8.602 5.16 1 77.88 257 MET A C 1
ATOM 2013 O O . MET A 1 257 ? 3.361 -9.047 4.062 1 77.88 257 MET A O 1
ATOM 2017 N N . LEU A 1 258 ? 4.004 -7.387 5.32 1 90.81 258 LEU A N 1
ATOM 2018 C CA . LEU A 1 258 ? 3.982 -6.426 4.223 1 90.81 258 LEU A CA 1
ATOM 2019 C C . LEU A 1 258 ? 5.301 -5.668 4.137 1 90.81 258 LEU A C 1
ATOM 2021 O O . LEU A 1 258 ? 5.883 -5.309 5.164 1 90.81 258 LEU A O 1
ATOM 2025 N N . GLY A 1 259 ? 5.695 -5.492 2.939 1 93.19 259 GLY A N 1
ATOM 2026 C CA . GLY A 1 259 ? 6.859 -4.656 2.703 1 93.19 259 GLY A CA 1
ATOM 2027 C C . GLY A 1 259 ? 8.172 -5.367 2.973 1 93.19 259 GLY A C 1
ATOM 2028 O O . GLY A 1 259 ? 9.18 -4.73 3.268 1 93.19 259 GLY A O 1
ATOM 2029 N N . ILE A 1 260 ? 8.125 -6.645 2.957 1 91.75 260 ILE A N 1
ATOM 2030 C CA . ILE A 1 260 ? 9.344 -7.414 3.207 1 91.75 260 ILE A CA 1
ATOM 2031 C C . ILE A 1 260 ? 10.266 -7.328 1.992 1 91.75 260 ILE A C 1
ATOM 2033 O O . ILE A 1 260 ? 9.836 -6.926 0.907 1 91.75 260 ILE A O 1
ATOM 2037 N N . CYS A 1 261 ? 11.461 -7.641 2.225 1 88.5 261 CYS A N 1
ATOM 2038 C CA . CYS A 1 261 ? 12.477 -7.684 1.181 1 88.5 261 CYS A CA 1
ATOM 2039 C C . CYS A 1 261 ? 13.336 -8.938 1.303 1 88.5 261 CYS A C 1
ATOM 2041 O O . CYS A 1 261 ? 13.969 -9.164 2.336 1 88.5 261 CYS A O 1
ATOM 2043 N N . ASP A 1 262 ? 13.312 -9.711 0.235 1 82.12 262 ASP A N 1
ATOM 2044 C CA . ASP A 1 262 ? 14.055 -10.969 0.235 1 82.12 262 ASP A CA 1
ATOM 2045 C C . ASP A 1 262 ? 13.836 -11.742 1.535 1 82.12 262 ASP A C 1
ATOM 2047 O O . ASP A 1 262 ? 14.789 -12.109 2.215 1 82.12 262 ASP A O 1
ATOM 2051 N N . ASP A 1 263 ? 12.656 -11.781 1.977 1 78.81 263 ASP A N 1
ATOM 2052 C CA . ASP A 1 263 ? 12.172 -12.531 3.131 1 78.81 263 ASP A CA 1
ATOM 2053 C C . ASP A 1 263 ? 12.68 -11.922 4.434 1 78.81 263 ASP A C 1
ATOM 2055 O O . ASP A 1 263 ? 12.734 -12.602 5.461 1 78.81 263 ASP A O 1
ATOM 2059 N N . GLY A 1 264 ? 13.125 -10.805 4.336 1 86.88 264 GLY A N 1
ATOM 2060 C CA . GLY A 1 264 ? 13.594 -10.086 5.512 1 86.88 264 GLY A CA 1
ATOM 2061 C C . GLY A 1 264 ? 13.188 -8.625 5.523 1 86.88 264 GLY A C 1
ATOM 2062 O O . GLY A 1 264 ? 12.242 -8.234 4.84 1 86.88 264 GLY A O 1
ATOM 2063 N N . ASP A 1 265 ? 13.906 -7.918 6.445 1 92.62 265 ASP A N 1
ATOM 2064 C CA . ASP A 1 265 ? 13.648 -6.484 6.562 1 92.62 265 ASP A CA 1
ATOM 2065 C C . ASP A 1 265 ? 14.375 -5.703 5.469 1 92.62 265 ASP A C 1
ATOM 2067 O O . ASP A 1 265 ? 15.508 -6.031 5.117 1 92.62 265 ASP A O 1
ATOM 2071 N N . PRO A 1 266 ? 13.727 -4.641 4.938 1 93.5 266 PRO A N 1
ATOM 2072 C CA . PRO A 1 266 ? 14.391 -3.793 3.945 1 93.5 266 PRO A CA 1
ATOM 2073 C C . PRO A 1 266 ? 15.758 -3.289 4.422 1 93.5 266 PRO A C 1
ATOM 2075 O O . PRO A 1 266 ? 16.672 -3.135 3.613 1 93.5 266 PRO A O 1
ATOM 2078 N N . ILE A 1 267 ? 15.891 -3.064 5.734 1 94.12 267 ILE A N 1
ATOM 2079 C CA . ILE A 1 267 ? 17.156 -2.523 6.242 1 94.12 267 ILE A CA 1
ATOM 2080 C C . ILE A 1 267 ? 18.266 -3.535 6.031 1 94.12 267 ILE A C 1
ATOM 2082 O O . ILE A 1 267 ? 19.422 -3.158 5.77 1 94.12 267 ILE A O 1
ATOM 2086 N N . ASP A 1 268 ? 18 -4.781 6.145 1 91.44 268 ASP A N 1
ATOM 2087 C CA . ASP A 1 268 ? 19 -5.816 5.914 1 91.44 268 ASP A CA 1
ATOM 2088 C C . ASP A 1 268 ? 19.391 -5.883 4.438 1 91.44 268 ASP A C 1
ATOM 2090 O O . ASP A 1 268 ? 20.562 -6.047 4.109 1 91.44 268 ASP A O 1
ATOM 2094 N N . ALA A 1 269 ? 18.391 -5.781 3.594 1 88.19 269 ALA A N 1
ATOM 2095 C CA . ALA A 1 269 ? 18.656 -5.758 2.158 1 88.19 269 ALA A CA 1
ATOM 2096 C C . ALA A 1 269 ? 19.516 -4.555 1.78 1 88.19 269 ALA A C 1
ATOM 2098 O O . ALA A 1 269 ? 20.422 -4.668 0.943 1 88.19 269 ALA A O 1
ATOM 2099 N N . LEU A 1 270 ? 19.172 -3.439 2.344 1 89.06 270 LEU A N 1
ATOM 2100 C CA . LEU A 1 270 ? 19.953 -2.229 2.125 1 89.06 270 LEU A CA 1
ATOM 2101 C C . LEU A 1 270 ? 21.406 -2.436 2.541 1 89.06 270 LEU A C 1
ATOM 2103 O O . LEU A 1 270 ? 22.312 -2.006 1.84 1 89.06 270 LEU A O 1
ATOM 2107 N N . ARG A 1 271 ? 21.625 -3.086 3.621 1 89.31 271 ARG A N 1
ATOM 2108 C CA . ARG A 1 271 ? 22.969 -3.387 4.121 1 89.31 271 ARG A CA 1
ATOM 2109 C C . ARG A 1 271 ? 23.734 -4.285 3.148 1 89.31 271 ARG A C 1
ATOM 2111 O O . ARG A 1 271 ? 24.891 -4.031 2.836 1 89.31 271 ARG A O 1
ATOM 2118 N N . ILE A 1 272 ? 23.125 -5.297 2.686 1 85.25 272 ILE A N 1
ATOM 2119 C CA . ILE A 1 272 ? 23.719 -6.262 1.769 1 85.25 272 ILE A CA 1
ATOM 2120 C C . ILE A 1 272 ? 24.094 -5.566 0.466 1 85.25 272 ILE A C 1
ATOM 2122 O O . ILE A 1 272 ? 25.188 -5.797 -0.068 1 85.25 272 ILE A O 1
ATOM 2126 N N . ARG A 1 273 ? 23.25 -4.762 -0.046 1 82.44 273 ARG A N 1
ATOM 2127 C CA . ARG A 1 273 ? 23.516 -4.051 -1.294 1 82.44 273 ARG A CA 1
ATOM 2128 C C . ARG A 1 273 ? 24.719 -3.121 -1.157 1 82.44 273 ARG A C 1
ATOM 2130 O O . ARG A 1 273 ? 25.516 -2.992 -2.086 1 82.44 273 ARG A O 1
ATOM 2137 N N . GLN A 1 274 ? 24.734 -2.5 -0.008 1 79.75 274 GLN A N 1
ATOM 2138 C CA . GLN A 1 274 ? 25.875 -1.613 0.233 1 79.75 274 GLN A CA 1
ATOM 2139 C C . GLN A 1 274 ? 27.188 -2.396 0.293 1 79.75 274 GLN A C 1
ATOM 2141 O O . GLN A 1 274 ? 28.219 -1.93 -0.196 1 79.75 274 GLN A O 1
ATOM 2146 N N . GLU A 1 275 ? 27.156 -3.5 0.823 1 79.06 275 GLU A N 1
ATOM 2147 C CA . GLU A 1 275 ? 28.344 -4.336 0.957 1 79.06 275 GLU A CA 1
ATOM 2148 C C . GLU A 1 275 ? 28.812 -4.859 -0.4 1 79.06 275 GLU A C 1
ATOM 2150 O O . GLU A 1 275 ? 30 -5.023 -0.631 1 79.06 275 GLU A O 1
ATOM 2155 N N . LYS A 1 276 ? 27.922 -5.215 -1.266 1 72.31 276 LYS A N 1
ATOM 2156 C CA . LYS A 1 276 ? 28.281 -5.719 -2.59 1 72.31 276 LYS A CA 1
ATOM 2157 C C . LYS A 1 276 ? 28.875 -4.613 -3.459 1 72.31 276 LYS A C 1
ATOM 2159 O O . LYS A 1 276 ? 29.578 -4.891 -4.43 1 72.31 276 LYS A O 1
ATOM 2164 N N . LYS A 1 277 ? 28.531 -3.404 -3.289 1 65.31 277 LYS A N 1
ATOM 2165 C CA . LYS A 1 277 ? 29.062 -2.283 -4.059 1 65.31 277 LYS A CA 1
ATOM 2166 C C . LYS A 1 277 ? 30.438 -1.863 -3.543 1 65.31 277 LYS A C 1
ATOM 2168 O O . LYS A 1 277 ? 31.109 -1.027 -4.152 1 65.31 277 LYS A O 1
ATOM 2173 N N . LEU A 1 278 ? 30.812 -2.35 -2.385 1 48 278 LEU A N 1
ATOM 2174 C CA . LEU A 1 278 ? 32.156 -2.133 -1.854 1 48 278 LEU A CA 1
ATOM 2175 C C . LEU A 1 278 ? 33.125 -3.219 -2.332 1 48 278 LEU A C 1
ATOM 2177 O O . LEU A 1 278 ? 34.281 -2.945 -2.613 1 48 278 LEU A O 1
ATOM 2181 N N . MET B 1 1 ? -13.188 -29.359 -9.844 1 86 1 MET B N 1
ATOM 2182 C CA . MET B 1 1 ? -11.945 -29.156 -10.594 1 86 1 MET B CA 1
ATOM 2183 C C . MET B 1 1 ? -11.891 -27.75 -11.172 1 86 1 MET B C 1
ATOM 2185 O O . MET B 1 1 ? -12.922 -27.156 -11.5 1 86 1 MET B O 1
ATOM 2189 N N . LEU B 1 2 ? -10.688 -27.125 -11.242 1 97 2 LEU B N 1
ATOM 2190 C CA . LEU B 1 2 ? -10.516 -25.844 -11.898 1 97 2 LEU B CA 1
ATOM 2191 C C . LEU B 1 2 ? -10.508 -26 -13.422 1 97 2 LEU B C 1
ATOM 2193 O O . LEU B 1 2 ? -10.008 -27 -13.938 1 97 2 LEU B O 1
ATOM 2197 N N . GLN B 1 3 ? -11.07 -25.094 -14.094 1 98.25 3 GLN B N 1
ATOM 2198 C CA . GLN B 1 3 ? -11.078 -25.109 -15.547 1 98.25 3 GLN B CA 1
ATOM 2199 C C . GLN B 1 3 ? -9.688 -24.844 -16.109 1 98.25 3 GLN B C 1
ATOM 2201 O O . GLN B 1 3 ? -8.898 -24.109 -15.523 1 98.25 3 GLN B O 1
ATOM 2206 N N . ARG B 1 4 ? -9.398 -25.562 -17.219 1 98.62 4 ARG B N 1
ATOM 2207 C CA . ARG B 1 4 ? -8.188 -25.312 -18 1 98.62 4 ARG B CA 1
ATOM 2208 C C . ARG B 1 4 ? -8.508 -24.531 -19.266 1 98.62 4 ARG B C 1
ATOM 2210 O O . ARG B 1 4 ? -9.281 -24.984 -20.109 1 98.62 4 ARG B O 1
ATOM 2217 N N . ILE B 1 5 ? -8.008 -23.281 -19.312 1 98.75 5 ILE B N 1
ATOM 2218 C CA . ILE B 1 5 ? -8.273 -22.359 -20.422 1 98.75 5 ILE B CA 1
ATOM 2219 C C . ILE B 1 5 ? -6.953 -21.797 -20.938 1 98.75 5 ILE B C 1
ATOM 2221 O O . ILE B 1 5 ? -6.102 -21.359 -20.172 1 98.75 5 ILE B O 1
ATOM 2225 N N . PRO B 1 6 ? -6.707 -21.844 -22.297 1 98.44 6 PRO B N 1
ATOM 2226 C CA . PRO B 1 6 ? -5.473 -21.234 -22.812 1 98.44 6 PRO B CA 1
ATOM 2227 C C . PRO B 1 6 ? -5.418 -19.719 -22.578 1 98.44 6 PRO B C 1
ATOM 2229 O O . PRO B 1 6 ? -6.445 -19.047 -22.672 1 98.44 6 PRO B O 1
ATOM 2232 N N . LEU B 1 7 ? -4.215 -19.188 -22.266 1 98.31 7 LEU B N 1
ATOM 2233 C CA . LEU B 1 7 ? -4.023 -17.75 -22.094 1 98.31 7 LEU B CA 1
ATOM 2234 C C . LEU B 1 7 ? -4.441 -17 -23.344 1 98.31 7 LEU B C 1
ATOM 2236 O O . LEU B 1 7 ? -4.812 -15.828 -23.281 1 98.31 7 LEU B O 1
ATOM 2240 N N . SER B 1 8 ? -4.445 -17.641 -24.484 1 97.44 8 SER B N 1
ATOM 2241 C CA . SER B 1 8 ? -4.84 -17.047 -25.75 1 97.44 8 SER B CA 1
ATOM 2242 C C . SER B 1 8 ? -6.336 -16.734 -25.781 1 97.44 8 SER B C 1
ATOM 2244 O O . SER B 1 8 ? -6.82 -16.062 -26.688 1 97.44 8 SER B O 1
ATOM 2246 N N . ARG B 1 9 ? -7.098 -17.219 -24.797 1 98.12 9 ARG B N 1
ATOM 2247 C CA . ARG B 1 9 ? -8.516 -16.906 -24.641 1 98.12 9 ARG B CA 1
ATOM 2248 C C . ARG B 1 9 ? -8.781 -16.234 -23.297 1 98.12 9 ARG B C 1
ATOM 2250 O O . ARG B 1 9 ? -9.539 -16.734 -22.484 1 98.12 9 ARG B O 1
ATOM 2257 N N . PRO B 1 10 ? -8.25 -15.062 -23.141 1 98.19 10 PRO B N 1
ATOM 2258 C CA . PRO B 1 10 ? -8.273 -14.398 -21.844 1 98.19 10 PRO B CA 1
ATOM 2259 C C . PRO B 1 10 ? -9.688 -14.117 -21.344 1 98.19 10 PRO B C 1
ATOM 2261 O O . PRO B 1 10 ? -9.938 -14.141 -20.141 1 98.19 10 PRO B O 1
ATOM 2264 N N . ASP B 1 11 ? -10.648 -13.836 -22.219 1 98.62 11 ASP B N 1
ATOM 2265 C CA . ASP B 1 11 ? -12.016 -13.555 -21.781 1 98.62 11 ASP B CA 1
ATOM 2266 C C . ASP B 1 11 ? -12.656 -14.797 -21.156 1 98.62 11 ASP B C 1
ATOM 2268 O O . ASP B 1 11 ? -13.422 -14.688 -20.203 1 98.62 11 ASP B O 1
ATOM 2272 N N . GLU B 1 12 ? -12.359 -15.977 -21.734 1 98.75 12 GLU B N 1
ATOM 2273 C CA . GLU B 1 12 ? -12.836 -17.219 -21.141 1 98.75 12 GLU B CA 1
ATOM 2274 C C . GLU B 1 12 ? -12.188 -17.469 -19.781 1 98.75 12 GLU B C 1
ATOM 2276 O O . GLU B 1 12 ? -12.828 -17.969 -18.859 1 98.75 12 GLU B O 1
ATOM 2281 N N . ALA B 1 13 ? -10.914 -17.156 -19.688 1 98.81 13 ALA B N 1
ATOM 2282 C CA . ALA B 1 13 ? -10.219 -17.281 -18.406 1 98.81 13 ALA B CA 1
ATOM 2283 C C . ALA B 1 13 ? -10.844 -16.391 -17.344 1 98.81 13 ALA B C 1
ATOM 2285 O O . ALA B 1 13 ? -11 -16.812 -16.188 1 98.81 13 ALA B O 1
ATOM 2286 N N . ILE B 1 14 ? -11.195 -15.148 -17.734 1 98.88 14 ILE B N 1
ATOM 2287 C CA . ILE B 1 14 ? -11.836 -14.211 -16.828 1 98.88 14 ILE B CA 1
ATOM 2288 C C . ILE B 1 14 ? -13.133 -14.82 -16.281 1 98.88 14 ILE B C 1
ATOM 2290 O O . ILE B 1 14 ? -13.375 -14.797 -15.07 1 98.88 14 ILE B O 1
ATOM 2294 N N . LYS B 1 15 ? -13.922 -15.414 -17.156 1 98.62 15 LYS B N 1
ATOM 2295 C CA . LYS B 1 15 ? -15.18 -16.031 -16.734 1 98.62 15 LYS B CA 1
ATOM 2296 C C . LYS B 1 15 ? -14.93 -17.188 -15.781 1 98.62 15 LYS B C 1
ATOM 2298 O O . LYS B 1 15 ? -15.648 -17.359 -14.789 1 98.62 15 LYS B O 1
ATOM 2303 N N . ALA B 1 16 ? -13.953 -18.016 -16.078 1 98.81 16 ALA B N 1
ATOM 2304 C CA . ALA B 1 16 ? -13.594 -19.141 -15.211 1 98.81 16 ALA B CA 1
ATOM 2305 C C . ALA B 1 16 ? -13.195 -18.656 -13.82 1 98.81 16 ALA B C 1
ATOM 2307 O O . ALA B 1 16 ? -13.578 -19.25 -12.812 1 98.81 16 ALA B O 1
ATOM 2308 N N . ILE B 1 17 ? -12.445 -17.594 -13.734 1 98.88 17 ILE B N 1
ATOM 2309 C CA . ILE B 1 17 ? -11.984 -17.031 -12.461 1 98.88 17 ILE B CA 1
ATOM 2310 C C . ILE B 1 17 ? -13.172 -16.469 -11.688 1 98.88 17 ILE B C 1
ATOM 2312 O O . ILE B 1 17 ? -13.266 -16.641 -10.469 1 98.88 17 ILE B O 1
ATOM 2316 N N . GLU B 1 18 ? -14.078 -15.797 -12.383 1 98.44 18 GLU B N 1
ATOM 2317 C CA . GLU B 1 18 ? -15.273 -15.289 -11.727 1 98.44 18 GLU B CA 1
ATOM 2318 C C . GLU B 1 18 ? -16.078 -16.422 -11.094 1 98.44 18 GLU B C 1
ATOM 2320 O O . GLU B 1 18 ? -16.688 -16.234 -10.039 1 98.44 18 GLU B O 1
ATOM 2325 N N . GLU B 1 19 ? -16.031 -17.531 -11.727 1 97.88 19 GLU B N 1
ATOM 2326 C CA . GLU B 1 19 ? -16.828 -18.656 -11.266 1 97.88 19 GLU B CA 1
ATOM 2327 C C . GLU B 1 19 ? -16.109 -19.438 -10.164 1 97.88 19 GLU B C 1
ATOM 2329 O O . GLU B 1 19 ? -16.688 -19.719 -9.117 1 97.88 19 GLU B O 1
ATOM 2334 N N . ASP B 1 20 ? -14.812 -19.719 -10.352 1 98.38 20 ASP B N 1
ATOM 2335 C CA . ASP B 1 20 ? -14.133 -20.703 -9.523 1 98.38 20 ASP B CA 1
ATOM 2336 C C . ASP B 1 20 ? -13.102 -20.047 -8.609 1 98.38 20 ASP B C 1
ATOM 2338 O O . ASP B 1 20 ? -12.555 -20.688 -7.719 1 98.38 20 ASP B O 1
ATOM 2342 N N . GLY B 1 21 ? -12.82 -18.781 -8.82 1 98.69 21 GLY B N 1
ATOM 2343 C CA . GLY B 1 21 ? -11.797 -18.078 -8.055 1 98.69 21 GLY B CA 1
ATOM 2344 C C . GLY B 1 21 ? -10.398 -18.266 -8.609 1 98.69 21 GLY B C 1
ATOM 2345 O O . GLY B 1 21 ? -9.453 -17.609 -8.164 1 98.69 21 GLY B O 1
ATOM 2346 N N . GLY B 1 22 ? -10.266 -19.188 -9.57 1 98.88 22 GLY B N 1
ATOM 2347 C CA . GLY B 1 22 ? -9 -19.484 -10.234 1 98.88 22 GLY B CA 1
ATOM 2348 C C . GLY B 1 22 ? -9.172 -20.219 -11.547 1 98.88 22 GLY B C 1
ATOM 2349 O O . GLY B 1 22 ? -10.281 -20.625 -11.891 1 98.88 22 GLY B O 1
ATOM 2350 N N . VAL B 1 23 ? -8.125 -20.281 -12.273 1 98.94 23 VAL B N 1
ATOM 2351 C CA . VAL B 1 23 ? -8.102 -20.953 -13.562 1 98.94 23 VAL B CA 1
ATOM 2352 C C . VAL B 1 23 ? -6.703 -21.5 -13.844 1 98.94 23 VAL B C 1
ATOM 2354 O O . VAL B 1 23 ? -5.707 -20.938 -13.383 1 98.94 23 VAL B O 1
ATOM 2357 N N . ILE B 1 24 ? -6.605 -22.625 -14.445 1 98.94 24 ILE B N 1
ATOM 2358 C CA . ILE B 1 24 ? -5.332 -23.109 -14.969 1 98.94 24 ILE B CA 1
ATOM 2359 C C . ILE B 1 24 ? -5.141 -22.625 -16.406 1 98.94 24 ILE B C 1
ATOM 2361 O O . ILE B 1 24 ? -5.945 -22.938 -17.281 1 98.94 24 ILE B O 1
ATOM 2365 N N . LEU B 1 25 ? -4.18 -21.797 -16.641 1 98.88 25 LEU B N 1
ATOM 2366 C CA . LEU B 1 25 ? -3.801 -21.375 -18 1 98.88 25 LEU B CA 1
ATOM 2367 C C . LEU B 1 25 ? -2.986 -22.469 -18.688 1 98.88 25 LEU B C 1
ATOM 2369 O O . LEU B 1 25 ? -1.827 -22.703 -18.344 1 98.88 25 LEU B O 1
ATOM 2373 N N . SER B 1 26 ? -3.486 -23.062 -19.75 1 98.44 26 SER B N 1
ATOM 2374 C CA . SER B 1 26 ? -2.965 -24.328 -20.266 1 98.44 26 SER B CA 1
ATOM 2375 C C . SER B 1 26 ? -1.793 -24.078 -21.219 1 98.44 26 SER B C 1
ATOM 2377 O O . SER B 1 26 ? -1.031 -25.016 -21.516 1 98.44 26 SER B O 1
ATOM 2379 N N . ASP B 1 27 ? -1.604 -22.938 -21.75 1 98 27 ASP B N 1
ATOM 2380 C CA . ASP B 1 27 ? -0.518 -22.594 -22.672 1 98 27 ASP B CA 1
ATOM 2381 C C . ASP B 1 27 ? 0.225 -21.344 -22.188 1 98 27 ASP B C 1
ATOM 2383 O O . ASP B 1 27 ? 0.539 -20.453 -22.984 1 98 27 ASP B O 1
ATOM 2387 N N . PHE B 1 28 ? 0.479 -21.344 -20.891 1 98.62 28 PHE B N 1
ATOM 2388 C CA . PHE B 1 28 ? 0.979 -20.109 -20.281 1 98.62 28 PHE B CA 1
ATOM 2389 C C . PHE B 1 28 ? 2.381 -19.797 -20.781 1 98.62 28 PHE B C 1
ATOM 2391 O O . PHE B 1 28 ? 2.684 -18.641 -21.109 1 98.62 28 PHE B O 1
ATOM 2398 N N . THR B 1 29 ? 3.246 -20.75 -20.75 1 98.44 29 THR B N 1
ATOM 2399 C CA . THR B 1 29 ? 4.625 -20.469 -21.141 1 98.44 29 THR B CA 1
ATOM 2400 C C . THR B 1 29 ? 5.219 -21.625 -21.922 1 98.44 29 THR B C 1
ATOM 2402 O O . THR B 1 29 ? 4.77 -22.766 -21.797 1 98.44 29 THR B O 1
ATOM 2405 N N . SER B 1 30 ? 6.18 -21.359 -22.828 1 98.31 30 SER B N 1
ATOM 2406 C CA . SER B 1 30 ? 6.91 -22.422 -23.516 1 98.31 30 SER B CA 1
ATOM 2407 C C . SER B 1 30 ? 7.914 -23.094 -22.578 1 98.31 30 SER B C 1
ATOM 2409 O O . SER B 1 30 ? 8.383 -22.469 -21.625 1 98.31 30 SER B O 1
ATOM 2411 N N . LEU B 1 31 ? 8.242 -24.344 -22.922 1 97.94 31 LEU B N 1
ATOM 2412 C CA . LEU B 1 31 ? 9.227 -25.047 -22.109 1 97.94 31 LEU B CA 1
ATOM 2413 C C . LEU B 1 31 ? 10.602 -24.391 -22.219 1 97.94 31 LEU B C 1
ATOM 2415 O O . LEU B 1 31 ? 11.367 -24.391 -21.266 1 97.94 31 LEU B O 1
ATOM 2419 N N . ASN B 1 32 ? 10.891 -23.797 -23.312 1 97.44 32 ASN B N 1
ATOM 2420 C CA . ASN B 1 32 ? 12.141 -23.062 -23.469 1 97.44 32 ASN B CA 1
ATOM 2421 C C . ASN B 1 32 ? 12.211 -21.859 -22.547 1 97.44 32 ASN B C 1
ATOM 2423 O O . ASN B 1 32 ? 13.234 -21.625 -21.891 1 97.44 32 ASN B O 1
ATOM 2427 N N . ASP B 1 33 ? 11.148 -21.047 -22.5 1 97.38 33 ASP B N 1
ATOM 2428 C CA . ASP B 1 33 ? 11.102 -19.906 -21.594 1 97.38 33 ASP B CA 1
ATOM 2429 C C . ASP B 1 33 ? 11.211 -20.344 -20.141 1 97.38 33 ASP B C 1
ATOM 2431 O O . ASP B 1 33 ? 11.914 -19.719 -19.344 1 97.38 33 ASP B O 1
ATOM 2435 N N . LEU B 1 34 ? 10.523 -21.406 -19.828 1 96.75 34 LEU B N 1
ATOM 2436 C CA . LEU B 1 34 ? 10.562 -21.922 -18.469 1 96.75 34 LEU B CA 1
ATOM 2437 C C . LEU B 1 34 ? 11.984 -22.328 -18.078 1 96.75 34 LEU B C 1
ATOM 2439 O O . LEU B 1 34 ? 12.438 -22.047 -16.969 1 96.75 34 LEU B O 1
ATOM 2443 N N . ASP B 1 35 ? 12.688 -23.016 -18.953 1 94.06 35 ASP B N 1
ATOM 2444 C CA . ASP B 1 35 ? 14.07 -23.422 -18.719 1 94.06 35 ASP B CA 1
ATOM 2445 C C . ASP B 1 35 ? 14.969 -22.203 -18.531 1 94.06 35 ASP B C 1
ATOM 2447 O O . ASP B 1 35 ? 15.898 -22.219 -17.719 1 94.06 35 ASP B O 1
ATOM 2451 N N . GLN B 1 36 ? 14.711 -21.188 -19.266 1 94.12 36 GLN B N 1
ATOM 2452 C CA . GLN B 1 36 ? 15.477 -19.953 -19.125 1 94.12 36 GLN B CA 1
ATOM 2453 C C . GLN B 1 36 ? 15.273 -19.344 -17.734 1 94.12 36 GLN B C 1
ATOM 2455 O O . GLN B 1 36 ? 16.234 -18.891 -17.109 1 94.12 36 GLN B O 1
ATOM 2460 N N . VAL B 1 37 ? 14.016 -19.266 -17.281 1 93.62 37 VAL B N 1
ATOM 2461 C CA . VAL B 1 37 ? 13.734 -18.734 -15.953 1 93.62 37 VAL B CA 1
ATOM 2462 C C . VAL B 1 37 ? 14.461 -19.547 -14.898 1 93.62 37 VAL B C 1
ATOM 2464 O O . VAL B 1 37 ? 15.031 -19 -13.953 1 93.62 37 VAL B O 1
ATOM 2467 N N . HIS B 1 38 ? 14.461 -20.828 -15.109 1 87.88 38 HIS B N 1
ATOM 2468 C CA . HIS B 1 38 ? 15.164 -21.719 -14.188 1 87.88 38 HIS B CA 1
ATOM 2469 C C . HIS B 1 38 ? 16.656 -21.406 -14.164 1 87.88 38 HIS B C 1
ATOM 2471 O O . HIS B 1 38 ? 17.266 -21.375 -13.094 1 87.88 38 HIS B O 1
ATOM 2477 N N . GLN B 1 39 ? 17.25 -21.156 -15.25 1 85.62 39 GLN B N 1
ATOM 2478 C CA . GLN B 1 39 ? 18.688 -20.875 -15.359 1 85.62 39 GLN B CA 1
ATOM 2479 C C . GLN B 1 39 ? 19.016 -19.531 -14.734 1 85.62 39 GLN B C 1
ATOM 2481 O O . GLN B 1 39 ? 20.094 -19.359 -14.156 1 85.62 39 GLN B O 1
ATOM 2486 N N . ASP B 1 40 ? 18.172 -18.547 -14.891 1 82.06 40 ASP B N 1
ATOM 2487 C CA . ASP B 1 40 ? 18.391 -17.219 -14.359 1 82.06 40 ASP B CA 1
ATOM 2488 C C . ASP B 1 40 ? 18.422 -17.219 -12.828 1 82.06 40 ASP B C 1
ATOM 2490 O O . ASP B 1 40 ? 19.078 -16.391 -12.211 1 82.06 40 ASP B O 1
ATOM 2494 N N . GLU B 1 41 ? 17.516 -17.719 -12.125 1 62.66 41 GLU B N 1
ATOM 2495 C CA . GLU B 1 41 ? 17.141 -17.594 -10.719 1 62.66 41 GLU B CA 1
ATOM 2496 C C . GLU B 1 41 ? 18.156 -18.297 -9.82 1 62.66 41 GLU B C 1
ATOM 2498 O O . GLU B 1 41 ? 18.344 -17.891 -8.664 1 62.66 41 GLU B O 1
ATOM 2503 N N . TRP B 1 42 ? 18.672 -19.531 -10.023 1 56.62 42 TRP B N 1
ATOM 2504 C CA . TRP B 1 42 ? 18.797 -20.594 -9.039 1 56.62 42 TRP B CA 1
ATOM 2505 C C . TRP B 1 42 ? 20.016 -20.375 -8.141 1 56.62 42 TRP B C 1
ATOM 2507 O O . TRP B 1 42 ? 20.438 -21.281 -7.43 1 56.62 42 TRP B O 1
ATOM 2517 N N . GLN B 1 43 ? 20.406 -19.094 -8.039 1 55.5 43 GLN B N 1
ATOM 2518 C CA . GLN B 1 43 ? 21.25 -19.219 -6.855 1 55.5 43 GLN B CA 1
ATOM 2519 C C . GLN B 1 43 ? 20.406 -19.172 -5.574 1 55.5 43 GLN B C 1
ATOM 2521 O O . GLN B 1 43 ? 20.266 -18.125 -4.961 1 55.5 43 GLN B O 1
ATOM 2526 N N . ALA B 1 44 ? 19.656 -20.203 -5.32 1 51.12 44 ALA B N 1
ATOM 2527 C CA . ALA B 1 44 ? 18.641 -20.422 -4.293 1 51.12 44 ALA B CA 1
ATOM 2528 C C . ALA B 1 44 ? 19.266 -20.422 -2.9 1 51.12 44 ALA B C 1
ATOM 2530 O O . ALA B 1 44 ? 20.391 -20.875 -2.721 1 51.12 44 ALA B O 1
ATOM 2531 N N . ARG B 1 45 ? 18.969 -19.453 -2.033 1 52.72 45 ARG B N 1
ATOM 2532 C CA . ARG B 1 45 ? 19.375 -19.562 -0.634 1 52.72 45 ARG B CA 1
ATOM 2533 C C . ARG B 1 45 ? 18.359 -20.375 0.164 1 52.72 45 ARG B C 1
ATOM 2535 O O . ARG B 1 45 ? 17.156 -20.281 -0.08 1 52.72 45 ARG B O 1
ATOM 2542 N N . TYR B 1 46 ? 18.719 -21.562 0.808 1 49.78 46 TYR B N 1
ATOM 2543 C CA . TYR B 1 46 ? 17.922 -22.578 1.494 1 49.78 46 TYR B CA 1
ATOM 2544 C C . TYR B 1 46 ? 17.594 -22.141 2.914 1 49.78 46 TYR B C 1
ATOM 2546 O O . TYR B 1 46 ? 18.484 -21.797 3.691 1 49.78 46 TYR B O 1
ATOM 2554 N N . LYS B 1 47 ? 16.531 -21.531 3.178 1 46.81 47 LYS B N 1
ATOM 2555 C CA . LYS B 1 47 ? 16.078 -21.531 4.566 1 46.81 47 LYS B CA 1
ATOM 2556 C C . LYS B 1 47 ? 14.906 -22.5 4.762 1 46.81 47 LYS B C 1
ATOM 2558 O O . LYS B 1 47 ? 13.766 -22.062 4.969 1 46.81 47 LYS B O 1
ATOM 2563 N N . GLY B 1 48 ? 15.008 -24.062 4.633 1 48.88 48 GLY B N 1
ATOM 2564 C CA . GLY B 1 48 ? 13.938 -25.047 4.656 1 48.88 48 GLY B CA 1
ATOM 2565 C C . GLY B 1 48 ? 13.094 -25.047 3.395 1 48.88 48 GLY B C 1
ATOM 2566 O O . GLY B 1 48 ? 12.695 -26.109 2.91 1 48.88 48 GLY B O 1
ATOM 2567 N N . ARG B 1 49 ? 12.508 -24.172 3.049 1 53.78 49 ARG B N 1
ATOM 2568 C CA . ARG B 1 49 ? 12.117 -23.812 1.689 1 53.78 49 ARG B CA 1
ATOM 2569 C C . ARG B 1 49 ? 13.148 -22.875 1.055 1 53.78 49 ARG B C 1
ATOM 2571 O O . ARG B 1 49 ? 13.758 -22.062 1.743 1 53.78 49 ARG B O 1
ATOM 2578 N N . VAL B 1 50 ? 13.469 -23.422 0.039 1 58.03 50 VAL B N 1
ATOM 2579 C CA . VAL B 1 50 ? 14.414 -22.578 -0.684 1 58.03 50 VAL B CA 1
ATOM 2580 C C . VAL B 1 50 ? 13.664 -21.484 -1.441 1 58.03 50 VAL B C 1
ATOM 2582 O O . VAL B 1 50 ? 12.758 -21.781 -2.227 1 58.03 50 VAL B O 1
ATOM 2585 N N . TYR B 1 51 ? 13.836 -20.375 -0.853 1 65.38 51 TYR B N 1
ATOM 2586 C CA . TYR B 1 51 ? 13.242 -19.25 -1.551 1 65.38 51 TYR B CA 1
ATOM 2587 C C . TYR B 1 51 ? 14.289 -18.516 -2.385 1 65.38 51 TYR B C 1
ATOM 2589 O O . TYR B 1 51 ? 15.445 -18.391 -1.974 1 65.38 51 TYR B O 1
ATOM 2597 N N . CYS B 1 52 ? 14.102 -18.531 -3.623 1 63.69 52 CYS B N 1
ATOM 2598 C CA . CYS B 1 52 ? 14.773 -17.516 -4.43 1 63.69 52 CYS B CA 1
ATOM 2599 C C . CYS B 1 52 ? 13.914 -16.266 -4.559 1 63.69 52 CYS B C 1
ATOM 2601 O O . CYS B 1 52 ? 12.977 -16.234 -5.363 1 63.69 52 CYS B O 1
ATOM 2603 N N . SER B 1 53 ? 14.469 -15.312 -3.756 1 72.06 53 SER B N 1
ATOM 2604 C CA . SER B 1 53 ? 13.719 -14.062 -3.738 1 72.06 53 SER B CA 1
ATOM 2605 C C . SER B 1 53 ? 14.148 -13.141 -4.875 1 72.06 53 SER B C 1
ATOM 2607 O O . SER B 1 53 ? 15.102 -13.445 -5.598 1 72.06 53 SER B O 1
ATOM 2609 N N . LEU B 1 54 ? 13.336 -12.375 -5.555 1 88.06 54 LEU B N 1
ATOM 2610 C CA . LEU B 1 54 ? 13.609 -11.312 -6.512 1 88.06 54 LEU B CA 1
ATOM 2611 C C . LEU B 1 54 ? 13.508 -11.828 -7.945 1 88.06 54 LEU B C 1
ATOM 2613 O O . LEU B 1 54 ? 14.328 -11.469 -8.797 1 88.06 54 LEU B O 1
ATOM 2617 N N . LEU B 1 55 ? 12.703 -12.828 -8.094 1 91.69 55 LEU B N 1
ATOM 2618 C CA . LEU B 1 55 ? 12.461 -13.383 -9.422 1 91.69 55 LEU B CA 1
ATOM 2619 C C . LEU B 1 55 ? 12.305 -12.281 -10.461 1 91.69 55 LEU B C 1
ATOM 2621 O O . LEU B 1 55 ? 12.805 -12.398 -11.578 1 91.69 55 LEU B O 1
ATOM 2625 N N . TYR B 1 56 ? 11.695 -11.172 -10.172 1 94.19 56 TYR B N 1
ATOM 2626 C CA . TYR B 1 56 ? 11.414 -10.078 -11.086 1 94.19 56 TYR B CA 1
ATOM 2627 C C . TYR B 1 56 ? 12.711 -9.484 -11.648 1 94.19 56 TYR B C 1
ATOM 2629 O O . TYR B 1 56 ? 12.797 -9.195 -12.844 1 94.19 56 TYR B O 1
ATOM 2637 N N . GLY B 1 57 ? 13.68 -9.289 -10.797 1 92.19 57 GLY B N 1
ATOM 2638 C CA . GLY B 1 57 ? 14.945 -8.711 -11.219 1 92.19 57 GLY B CA 1
ATOM 2639 C C . GLY B 1 57 ? 15.898 -9.734 -11.812 1 92.19 57 GLY B C 1
ATOM 2640 O O . GLY B 1 57 ? 16.703 -9.406 -12.68 1 92.19 57 GLY B O 1
ATOM 2641 N N . ARG B 1 58 ? 15.805 -10.945 -11.438 1 90.19 58 ARG B N 1
ATOM 2642 C CA . ARG B 1 58 ? 16.766 -11.977 -11.805 1 90.19 58 ARG B CA 1
ATOM 2643 C C . ARG B 1 58 ? 16.453 -12.57 -13.172 1 90.19 58 ARG B C 1
ATOM 2645 O O . ARG B 1 58 ? 17.344 -13.016 -13.891 1 90.19 58 ARG B O 1
ATOM 2652 N N . SER B 1 59 ? 15.219 -12.602 -13.438 1 93.94 59 SER B N 1
ATOM 2653 C CA . SER B 1 59 ? 14.852 -13.25 -14.695 1 93.94 59 SER B CA 1
ATOM 2654 C C . SER B 1 59 ? 14.164 -12.273 -15.641 1 93.94 59 SER B C 1
ATOM 2656 O O . SER B 1 59 ? 13.008 -11.898 -15.422 1 93.94 59 SER B O 1
ATOM 2658 N N . GLU B 1 60 ? 14.867 -11.945 -16.703 1 95.19 60 GLU B N 1
ATOM 2659 C CA . GLU B 1 60 ? 14.281 -11.125 -17.75 1 95.19 60 GLU B CA 1
ATOM 2660 C C . GLU B 1 60 ? 13.07 -11.812 -18.375 1 95.19 60 GLU B C 1
ATOM 2662 O O . GLU B 1 60 ? 12.062 -11.156 -18.672 1 95.19 60 GLU B O 1
ATOM 2667 N N . THR B 1 61 ? 13.164 -13.078 -18.547 1 96.44 61 THR B N 1
ATOM 2668 C CA . THR B 1 61 ? 12.086 -13.836 -19.172 1 96.44 61 THR B CA 1
ATOM 2669 C C . THR B 1 61 ? 10.82 -13.773 -18.312 1 96.44 61 THR B C 1
ATOM 2671 O O . THR B 1 61 ? 9.742 -13.453 -18.812 1 96.44 61 THR B O 1
ATOM 2674 N N . ALA B 1 62 ? 10.922 -14.039 -17.016 1 96.62 62 ALA B N 1
ATOM 2675 C CA . ALA B 1 62 ? 9.766 -13.953 -16.125 1 96.62 62 ALA B CA 1
ATOM 2676 C C . ALA B 1 62 ? 9.188 -12.539 -16.125 1 96.62 62 ALA B C 1
ATOM 2678 O O . ALA B 1 62 ? 7.973 -12.359 -16.188 1 96.62 62 ALA B O 1
ATOM 2679 N N . ARG B 1 63 ? 10.031 -11.586 -16.078 1 97.19 63 ARG B N 1
ATOM 2680 C CA . ARG B 1 63 ? 9.648 -10.18 -15.984 1 97.19 63 ARG B CA 1
ATOM 2681 C C . ARG B 1 63 ? 8.961 -9.711 -17.266 1 97.19 63 ARG B C 1
ATOM 2683 O O . ARG B 1 63 ? 7.84 -9.203 -17.219 1 97.19 63 ARG B O 1
ATOM 2690 N N . GLU B 1 64 ? 9.617 -9.93 -18.422 1 98.12 64 GLU B N 1
ATOM 2691 C CA . GLU B 1 64 ? 9.211 -9.281 -19.672 1 98.12 64 GLU B CA 1
ATOM 2692 C C . GLU B 1 64 ? 8.211 -10.141 -20.438 1 98.12 64 GLU B C 1
ATOM 2694 O O . GLU B 1 64 ? 7.355 -9.609 -21.156 1 98.12 64 GLU B O 1
ATOM 2699 N N . LYS B 1 65 ? 8.336 -11.461 -20.312 1 98 65 LYS B N 1
ATOM 2700 C CA . LYS B 1 65 ? 7.512 -12.328 -21.156 1 98 65 LYS B CA 1
ATOM 2701 C C . LYS B 1 65 ? 6.32 -12.875 -20.375 1 98 65 LYS B C 1
ATOM 2703 O O . LYS B 1 65 ? 5.23 -13.031 -20.922 1 98 65 LYS B O 1
ATOM 2708 N N . TRP B 1 66 ? 6.516 -13.188 -19.062 1 98.5 66 TRP B N 1
ATOM 2709 C CA . TRP B 1 66 ? 5.426 -13.742 -18.266 1 98.5 66 TRP B CA 1
ATOM 2710 C C . TRP B 1 66 ? 4.562 -12.641 -17.672 1 98.5 66 TRP B C 1
ATOM 2712 O O . TRP B 1 66 ? 3.422 -12.438 -18.094 1 98.5 66 TRP B O 1
ATOM 2722 N N . ILE B 1 67 ? 5.18 -11.844 -16.844 1 98.44 67 ILE B N 1
ATOM 2723 C CA . ILE B 1 67 ? 4.473 -10.906 -15.984 1 98.44 67 ILE B CA 1
ATOM 2724 C C . ILE B 1 67 ? 3.826 -9.812 -16.828 1 98.44 67 ILE B C 1
ATOM 2726 O O . ILE B 1 67 ? 2.686 -9.414 -16.578 1 98.44 67 ILE B O 1
ATOM 2730 N N . LEU B 1 68 ? 4.504 -9.383 -17.875 1 98.31 68 LEU B N 1
ATOM 2731 C CA . LEU B 1 68 ? 4.016 -8.273 -18.688 1 98.31 68 LEU B CA 1
ATOM 2732 C C . LEU B 1 68 ? 3.309 -8.773 -19.938 1 98.31 68 LEU B C 1
ATOM 2734 O O . LEU B 1 68 ? 3.029 -7.996 -20.844 1 98.31 68 LEU B O 1
ATOM 2738 N N . ASP B 1 69 ? 3.082 -10.094 -20 1 98.5 69 ASP B N 1
ATOM 2739 C CA . ASP B 1 69 ? 2.301 -10.633 -21.109 1 98.5 69 ASP B CA 1
ATOM 2740 C C . ASP B 1 69 ? 0.965 -9.906 -21.25 1 98.5 69 ASP B C 1
ATOM 2742 O O . ASP B 1 69 ? 0.255 -9.711 -20.25 1 98.5 69 ASP B O 1
ATOM 2746 N N . SER B 1 70 ? 0.582 -9.547 -22.453 1 97.88 70 SER B N 1
ATOM 2747 C CA . SER B 1 70 ? -0.603 -8.719 -22.672 1 97.88 70 SER B CA 1
ATOM 2748 C C . SER B 1 70 ? -1.875 -9.461 -22.281 1 97.88 70 SER B C 1
ATOM 2750 O O . SER B 1 70 ? -2.82 -8.859 -21.781 1 97.88 70 SER B O 1
ATOM 2752 N N . GLY B 1 71 ? -1.965 -10.742 -22.609 1 98.38 71 GLY B N 1
ATOM 2753 C CA . GLY B 1 71 ? -3.115 -11.531 -22.188 1 98.38 71 GLY B CA 1
ATOM 2754 C C . GLY B 1 71 ? -3.266 -11.633 -20.688 1 98.38 71 GLY B C 1
ATOM 2755 O O . GLY B 1 71 ? -4.367 -11.469 -20.156 1 98.38 71 GLY B O 1
ATOM 2756 N N . LEU B 1 72 ? -2.164 -11.906 -20.016 1 98.81 72 LEU B N 1
ATOM 2757 C CA . LEU B 1 72 ? -2.186 -11.984 -18.562 1 98.81 72 LEU B CA 1
ATOM 2758 C C . LEU B 1 72 ? -2.586 -10.641 -17.953 1 98.81 72 LEU B C 1
ATOM 2760 O O . LEU B 1 72 ? -3.432 -10.586 -17.062 1 98.81 72 LEU B O 1
ATOM 2764 N N . GLN B 1 73 ? -1.976 -9.562 -18.453 1 98.56 73 GLN B N 1
ATOM 2765 C CA . GLN B 1 73 ? -2.291 -8.227 -17.969 1 98.56 73 GLN B CA 1
ATOM 2766 C C . GLN B 1 73 ? -3.762 -7.891 -18.188 1 98.56 73 GLN B C 1
ATOM 2768 O O . GLN B 1 73 ? -4.391 -7.238 -17.359 1 98.56 73 GLN B O 1
ATOM 2773 N N . HIS B 1 74 ? -4.262 -8.336 -19.297 1 98.69 74 HIS B N 1
ATOM 2774 C CA . HIS B 1 74 ? -5.68 -8.133 -19.562 1 98.69 74 HIS B CA 1
ATOM 2775 C C . HIS B 1 74 ? -6.551 -8.789 -18.5 1 98.69 74 HIS B C 1
ATOM 2777 O O . HIS B 1 74 ? -7.48 -8.164 -17.984 1 98.69 74 HIS B O 1
ATOM 2783 N N . ILE B 1 75 ? -6.246 -9.969 -18.156 1 98.88 75 ILE B N 1
ATOM 2784 C CA . ILE B 1 75 ? -7.02 -10.695 -17.156 1 98.88 75 ILE B CA 1
ATOM 2785 C C . ILE B 1 75 ? -6.848 -10.031 -15.789 1 98.88 75 ILE B C 1
ATOM 2787 O O . ILE B 1 75 ? -7.832 -9.711 -15.125 1 98.88 75 ILE B O 1
ATOM 2791 N N . VAL B 1 76 ? -5.617 -9.82 -15.359 1 98.88 76 VAL B N 1
ATOM 2792 C CA . VAL B 1 76 ? -5.305 -9.297 -14.039 1 98.88 76 VAL B CA 1
ATOM 2793 C C . VAL B 1 76 ? -5.949 -7.922 -13.859 1 98.88 76 VAL B C 1
ATOM 2795 O O . VAL B 1 76 ? -6.578 -7.652 -12.836 1 98.88 76 VAL B O 1
ATOM 2798 N N . ASN B 1 77 ? -5.887 -7.09 -14.875 1 98.25 77 ASN B N 1
ATOM 2799 C CA . ASN B 1 77 ? -6.414 -5.734 -14.766 1 98.25 77 ASN B CA 1
ATOM 2800 C C . ASN B 1 77 ? -7.934 -5.711 -14.891 1 98.25 77 ASN B C 1
ATOM 2802 O O . ASN B 1 77 ? -8.578 -4.723 -14.531 1 98.25 77 ASN B O 1
ATOM 2806 N N . HIS B 1 78 ? -8.5 -6.707 -15.477 1 98.5 78 HIS B N 1
ATOM 2807 C CA . HIS B 1 78 ? -9.953 -6.824 -15.383 1 98.5 78 HIS B CA 1
ATOM 2808 C C . HIS B 1 78 ? -10.414 -6.84 -13.93 1 98.5 78 HIS B C 1
ATOM 2810 O O . HIS B 1 78 ? -11.414 -6.219 -13.578 1 98.5 78 HIS B O 1
ATOM 2816 N N . PHE B 1 79 ? -9.656 -7.516 -13.086 1 98.56 79 PHE B N 1
ATOM 2817 C CA . PHE B 1 79 ? -10.07 -7.723 -11.703 1 98.56 79 PHE B CA 1
ATOM 2818 C C . PHE B 1 79 ? -9.484 -6.645 -10.797 1 98.56 79 PHE B C 1
ATOM 2820 O O . PHE B 1 79 ? -10.078 -6.297 -9.773 1 98.56 79 PHE B O 1
ATOM 2827 N N . LEU B 1 80 ? -8.281 -6.07 -11.164 1 98.12 80 LEU B N 1
ATOM 2828 C CA . LEU B 1 80 ? -7.535 -5.332 -10.156 1 98.12 80 LEU B CA 1
ATOM 2829 C C . LEU B 1 80 ? -7.441 -3.855 -10.523 1 98.12 80 LEU B C 1
ATOM 2831 O O . LEU B 1 80 ? -6.969 -3.041 -9.727 1 98.12 80 LEU B O 1
ATOM 2835 N N . HIS B 1 81 ? -7.797 -3.467 -11.711 1 95.81 81 HIS B N 1
ATOM 2836 C CA . HIS B 1 81 ? -7.746 -2.035 -11.984 1 95.81 81 HIS B CA 1
ATOM 2837 C C . HIS B 1 81 ? -8.664 -1.26 -11.047 1 95.81 81 HIS B C 1
ATOM 2839 O O . HIS B 1 81 ? -9.633 -1.812 -10.531 1 95.81 81 HIS B O 1
ATOM 2845 N N . THR B 1 82 ? -8.352 -0.047 -10.805 1 92.69 82 THR B N 1
ATOM 2846 C CA . THR B 1 82 ? -9.188 0.856 -10.016 1 92.69 82 THR B CA 1
ATOM 2847 C C . THR B 1 82 ? -9.609 2.064 -10.844 1 92.69 82 THR B C 1
ATOM 2849 O O . THR B 1 82 ? -8.773 2.725 -11.461 1 92.69 82 THR B O 1
ATOM 2852 N N . SER B 1 83 ? -10.836 2.258 -10.922 1 89.06 83 SER B N 1
ATOM 2853 C CA . SER B 1 83 ? -11.43 3.43 -11.555 1 89.06 83 SER B CA 1
ATOM 2854 C C . SER B 1 83 ? -12.578 3.992 -10.734 1 89.06 83 SER B C 1
ATOM 2856 O O . SER B 1 83 ? -13.414 3.238 -10.227 1 89.06 83 SER B O 1
ATOM 2858 N N . ASN B 1 84 ? -12.508 5.207 -10.414 1 84.44 84 ASN B N 1
ATOM 2859 C CA . ASN B 1 84 ? -13.562 5.852 -9.648 1 84.44 84 ASN B CA 1
ATOM 2860 C C . ASN B 1 84 ? -14.188 7.012 -10.422 1 84.44 84 ASN B C 1
ATOM 2862 O O . ASN B 1 84 ? -13.625 7.465 -11.43 1 84.44 84 ASN B O 1
ATOM 2866 N N . SER B 1 85 ? -15.406 7.352 -9.938 1 84.19 85 SER B N 1
ATOM 2867 C CA . SER B 1 85 ? -16.031 8.539 -10.5 1 84.19 85 SER B CA 1
ATOM 2868 C C . SER B 1 85 ? -15.164 9.773 -10.305 1 84.19 85 SER B C 1
ATOM 2870 O O . SER B 1 85 ? -14.289 9.797 -9.438 1 84.19 85 SER B O 1
ATOM 2872 N N . THR B 1 86 ? -15.414 10.742 -11.062 1 85.06 86 THR B N 1
ATOM 2873 C CA . THR B 1 86 ? -14.648 11.984 -11 1 85.06 86 THR B CA 1
ATOM 2874 C C . THR B 1 86 ? -14.844 12.672 -9.656 1 85.06 86 THR B C 1
ATOM 2876 O O . THR B 1 86 ? -14.031 13.5 -9.25 1 85.06 86 THR B O 1
ATOM 2879 N N . ASP B 1 87 ? -15.922 12.352 -8.969 1 85.19 87 ASP B N 1
ATOM 2880 C CA . ASP B 1 87 ? -16.234 13 -7.699 1 85.19 87 ASP B CA 1
ATOM 2881 C C . ASP B 1 87 ? -15.242 12.562 -6.613 1 85.19 87 ASP B C 1
ATOM 2883 O O . ASP B 1 87 ? -15.055 13.266 -5.621 1 85.19 87 ASP B O 1
ATOM 2887 N N . VAL B 1 88 ? -14.648 11.438 -6.789 1 84.94 88 VAL B N 1
ATOM 2888 C CA . VAL B 1 88 ? -13.711 10.898 -5.805 1 84.94 88 VAL B CA 1
ATOM 2889 C C . VAL B 1 88 ? -12.406 11.688 -5.852 1 84.94 88 VAL B C 1
ATOM 2891 O O . VAL B 1 88 ? -11.789 11.945 -4.812 1 84.94 88 VAL B O 1
ATOM 2894 N N . ASP B 1 89 ? -12.023 12.07 -6.992 1 81.5 89 ASP B N 1
ATOM 2895 C CA . ASP B 1 89 ? -10.859 12.922 -7.207 1 81.5 89 ASP B CA 1
ATOM 2896 C C . ASP B 1 89 ? -11.133 13.977 -8.266 1 81.5 89 ASP B C 1
ATOM 2898 O O . ASP B 1 89 ? -10.812 13.789 -9.445 1 81.5 89 ASP B O 1
ATOM 2902 N N . PRO B 1 90 ? -11.578 15.023 -7.801 1 77.06 90 PRO B N 1
ATOM 2903 C CA . PRO B 1 90 ? -11.977 16.047 -8.773 1 77.06 90 PRO B CA 1
ATOM 2904 C C . PRO B 1 90 ? -10.781 16.641 -9.523 1 77.06 90 PRO B C 1
ATOM 2906 O O . PRO B 1 90 ? -10.961 17.266 -10.57 1 77.06 90 PRO B O 1
ATOM 2909 N N . ASN B 1 91 ? -9.617 16.438 -8.977 1 76.12 91 ASN B N 1
ATOM 2910 C CA . ASN B 1 91 ? -8.445 17.016 -9.609 1 76.12 91 ASN B CA 1
ATOM 2911 C C . ASN B 1 91 ? -7.789 16.047 -10.594 1 76.12 91 ASN B C 1
ATOM 2913 O O . ASN B 1 91 ? -6.82 16.406 -11.266 1 76.12 91 ASN B O 1
ATOM 2917 N N . SER B 1 92 ? -8.328 14.867 -10.555 1 76.56 92 SER B N 1
ATOM 2918 C CA . SER B 1 92 ? -7.812 13.875 -11.484 1 76.56 92 SER B CA 1
ATOM 2919 C C . SER B 1 92 ? -8.516 13.961 -12.836 1 76.56 92 SER B C 1
ATOM 2921 O O . SER B 1 92 ? -9.656 14.414 -12.922 1 76.56 92 SER B O 1
ATOM 2923 N N . PRO B 1 93 ? -7.723 13.656 -13.852 1 72.94 93 PRO B N 1
ATOM 2924 C CA . PRO B 1 93 ? -8.406 13.578 -15.148 1 72.94 93 PRO B CA 1
ATOM 2925 C C . PRO B 1 93 ? -9.617 12.656 -15.117 1 72.94 93 PRO B C 1
ATOM 2927 O O . PRO B 1 93 ? -9.625 11.664 -14.391 1 72.94 93 PRO B O 1
ATOM 2930 N N . ILE B 1 94 ? -10.609 13.094 -15.852 1 70.94 94 ILE B N 1
ATOM 2931 C CA . ILE B 1 94 ? -11.828 12.297 -15.961 1 70.94 94 ILE B CA 1
ATOM 2932 C C . ILE B 1 94 ? -11.477 10.898 -16.469 1 70.94 94 ILE B C 1
ATOM 2934 O O . ILE B 1 94 ? -10.727 10.742 -17.438 1 70.94 94 ILE B O 1
ATOM 2938 N N . GLY B 1 95 ? -11.977 9.977 -15.773 1 71.5 95 GLY B N 1
ATOM 2939 C CA . GLY B 1 95 ? -11.781 8.594 -16.188 1 71.5 95 GLY B CA 1
ATOM 2940 C C . GLY B 1 95 ? -10.445 8.023 -15.75 1 71.5 95 GLY B C 1
ATOM 2941 O O . GLY B 1 95 ? -9.938 7.086 -16.359 1 71.5 95 GLY B O 1
ATOM 2942 N N . ARG B 1 96 ? -9.875 8.656 -14.773 1 79.5 96 ARG B N 1
ATOM 2943 C CA . ARG B 1 96 ? -8.594 8.141 -14.32 1 79.5 96 ARG B CA 1
ATOM 2944 C C . ARG B 1 96 ? -8.703 6.684 -13.875 1 79.5 96 ARG B C 1
ATOM 2946 O O . ARG B 1 96 ? -9.617 6.328 -13.117 1 79.5 96 ARG B O 1
ATOM 2953 N N . ARG B 1 97 ? -7.875 5.879 -14.453 1 87.88 97 ARG B N 1
ATOM 2954 C CA . ARG B 1 97 ? -7.77 4.449 -14.18 1 87.88 97 ARG B CA 1
ATOM 2955 C C . ARG B 1 97 ? -6.332 4.062 -13.844 1 87.88 97 ARG B C 1
ATOM 2957 O O . ARG B 1 97 ? -5.391 4.547 -14.469 1 87.88 97 ARG B O 1
ATOM 2964 N N . THR B 1 98 ? -6.234 3.387 -12.742 1 91.81 98 THR B N 1
ATOM 2965 C CA . THR B 1 98 ? -4.93 2.82 -12.43 1 91.81 98 THR B CA 1
ATOM 2966 C C . THR B 1 98 ? -4.961 1.299 -12.531 1 91.81 98 THR B C 1
ATOM 2968 O O . THR B 1 98 ? -5.945 0.666 -12.141 1 91.81 98 THR B O 1
ATOM 2971 N N . ASP B 1 99 ? -3.922 0.789 -13.094 1 94.81 99 ASP B N 1
ATOM 2972 C CA . ASP B 1 99 ? -3.799 -0.655 -13.266 1 94.81 99 ASP B CA 1
ATOM 2973 C C . ASP B 1 99 ? -3.051 -1.288 -12.094 1 94.81 99 ASP B C 1
ATOM 2975 O O . ASP B 1 99 ? -2.576 -0.584 -11.203 1 94.81 99 ASP B O 1
ATOM 2979 N N . SER B 1 100 ? -3.014 -2.617 -12.07 1 97.12 100 SER B N 1
ATOM 2980 C CA . SER B 1 100 ? -2.334 -3.379 -11.023 1 97.12 100 SER B CA 1
ATOM 2981 C C . SER B 1 100 ? -0.827 -3.154 -11.07 1 97.12 100 SER B C 1
ATOM 2983 O O . SER B 1 100 ? -0.302 -2.623 -12.055 1 97.12 100 SER B O 1
ATOM 2985 N N . ILE B 1 101 ? -0.177 -3.523 -9.961 1 97.25 101 ILE B N 1
ATOM 2986 C CA . ILE B 1 101 ? 1.278 -3.475 -9.867 1 97.25 101 ILE B CA 1
ATOM 2987 C C . ILE B 1 101 ? 1.804 -4.789 -9.297 1 97.25 101 ILE B C 1
ATOM 2989 O O . ILE B 1 101 ? 1.022 -5.676 -8.945 1 97.25 101 ILE B O 1
ATOM 2993 N N . LEU B 1 102 ? 3.125 -4.934 -9.328 1 97.75 102 LEU B N 1
ATOM 2994 C CA . LEU B 1 102 ? 3.785 -6.102 -8.75 1 97.75 102 LEU B CA 1
ATOM 2995 C C . LEU B 1 102 ? 3.682 -6.09 -7.23 1 97.75 102 LEU B C 1
ATOM 2997 O O . LEU B 1 102 ? 3.996 -5.086 -6.59 1 97.75 102 LEU B O 1
ATOM 3001 N N . SER B 1 103 ? 3.184 -7.164 -6.676 1 97.25 103 SER B N 1
ATOM 3002 C CA . SER B 1 103 ? 3.203 -7.316 -5.227 1 97.25 103 SER B CA 1
ATOM 3003 C C . SER B 1 103 ? 4.43 -8.094 -4.77 1 97.25 103 SER B C 1
ATOM 3005 O O . SER B 1 103 ? 5.074 -7.73 -3.783 1 97.25 103 SER B O 1
ATOM 3007 N N . GLN B 1 104 ? 4.727 -9.164 -5.461 1 95.44 104 GLN B N 1
ATOM 3008 C CA . GLN B 1 104 ? 5.883 -10.008 -5.168 1 95.44 104 GLN B CA 1
ATOM 3009 C C . GLN B 1 104 ? 6.129 -11.016 -6.289 1 95.44 104 GLN B C 1
ATOM 3011 O O . GLN B 1 104 ? 5.188 -11.469 -6.941 1 95.44 104 GLN B O 1
ATOM 3016 N N . ALA B 1 105 ? 7.344 -11.312 -6.531 1 94.94 105 ALA B N 1
ATOM 3017 C CA . ALA B 1 105 ? 7.75 -12.383 -7.438 1 94.94 105 ALA B CA 1
ATOM 3018 C C . ALA B 1 105 ? 8.883 -13.203 -6.836 1 94.94 105 ALA B C 1
ATOM 3020 O O . ALA B 1 105 ? 9.977 -12.688 -6.586 1 94.94 105 ALA B O 1
ATOM 3021 N N . THR B 1 106 ? 8.602 -14.461 -6.59 1 92 106 THR B N 1
ATOM 3022 C CA . THR B 1 106 ? 9.586 -15.32 -5.934 1 92 106 THR B CA 1
ATOM 3023 C C . THR B 1 106 ? 9.469 -16.75 -6.434 1 92 106 THR B C 1
ATOM 3025 O O . THR B 1 106 ? 8.453 -17.141 -7.02 1 92 106 THR B O 1
ATOM 3028 N N . SER B 1 107 ? 10.516 -17.469 -6.336 1 91.88 107 SER B N 1
ATOM 3029 C CA . SER B 1 107 ? 10.508 -18.906 -6.59 1 91.88 107 SER B CA 1
ATOM 3030 C C . SER B 1 107 ? 10.617 -19.703 -5.289 1 91.88 107 SER B C 1
ATOM 3032 O O . SER B 1 107 ? 11.398 -19.344 -4.406 1 91.88 107 SER B O 1
ATOM 3034 N N . ILE B 1 108 ? 9.82 -20.688 -5.195 1 89.69 108 ILE B N 1
ATOM 3035 C CA . ILE B 1 108 ? 9.758 -21.5 -3.979 1 89.69 108 ILE B CA 1
ATOM 3036 C C . ILE B 1 108 ? 10.031 -22.953 -4.309 1 89.69 108 ILE B C 1
ATOM 3038 O O . ILE B 1 108 ? 9.344 -23.547 -5.141 1 89.69 108 ILE B O 1
ATOM 3042 N N . ALA B 1 109 ? 10.977 -23.5 -3.682 1 90.56 109 ALA B N 1
ATOM 3043 C CA . ALA B 1 109 ? 11.242 -24.922 -3.791 1 90.56 109 ALA B CA 1
ATOM 3044 C C . ALA B 1 109 ? 10.891 -25.656 -2.496 1 90.56 109 ALA B C 1
ATOM 3046 O O . ALA B 1 109 ? 11.461 -25.375 -1.442 1 90.56 109 ALA B O 1
ATOM 3047 N N . THR B 1 110 ? 9.898 -26.438 -2.588 1 91 110 THR B N 1
ATOM 3048 C CA . THR B 1 110 ? 9.57 -27.312 -1.463 1 91 110 THR B CA 1
ATOM 3049 C C . THR B 1 110 ? 10.344 -28.625 -1.553 1 91 110 THR B C 1
ATOM 3051 O O . THR B 1 110 ? 10.164 -29.391 -2.502 1 91 110 THR B O 1
ATOM 3054 N N . LEU B 1 111 ? 11.133 -28.859 -0.567 1 90.75 111 LEU B N 1
ATOM 3055 C CA . LEU B 1 111 ? 12 -30.031 -0.571 1 90.75 111 LEU B CA 1
ATOM 3056 C C . LEU B 1 111 ? 11.289 -31.234 0.037 1 90.75 111 LEU B C 1
ATOM 3058 O O . LEU B 1 111 ? 10.172 -31.109 0.54 1 90.75 111 LEU B O 1
ATOM 3062 N N . GLU B 1 112 ? 12.023 -32.375 -0.126 1 91.69 112 GLU B N 1
ATOM 3063 C CA . GLU B 1 112 ? 11.516 -33.594 0.48 1 91.69 112 GLU B CA 1
ATOM 3064 C C . GLU B 1 112 ? 11.141 -33.375 1.942 1 91.69 112 GLU B C 1
ATOM 3066 O O . GLU B 1 112 ? 11.93 -32.812 2.713 1 91.69 112 GLU B O 1
ATOM 3071 N N . GLY B 1 113 ? 9.945 -33.812 2.262 1 92.12 113 GLY B N 1
ATOM 3072 C CA . GLY B 1 113 ? 9.516 -33.688 3.648 1 92.12 113 GLY B CA 1
ATOM 3073 C C . GLY B 1 113 ? 8.891 -32.375 3.986 1 92.12 113 GLY B C 1
ATOM 3074 O O . GLY B 1 113 ? 8.391 -32.156 5.098 1 92.12 113 GLY B O 1
ATOM 3075 N N . GLY B 1 114 ? 8.992 -31.422 3.018 1 91.81 114 GLY B N 1
ATOM 3076 C CA . GLY B 1 114 ? 8.328 -30.156 3.273 1 91.81 114 GLY B CA 1
ATOM 3077 C C . GLY B 1 114 ? 6.855 -30.312 3.6 1 91.81 114 GLY B C 1
ATOM 3078 O O . GLY B 1 114 ? 6.141 -31.062 2.928 1 91.81 114 GLY B O 1
ATOM 3079 N N . LEU B 1 115 ? 6.395 -29.641 4.578 1 91.56 115 LEU B N 1
ATOM 3080 C CA . LEU B 1 115 ? 5.016 -29.75 5.031 1 91.56 115 LEU B CA 1
ATOM 3081 C C . LEU B 1 115 ? 4.113 -28.797 4.246 1 91.56 115 LEU B C 1
ATOM 3083 O O . LEU B 1 115 ? 4.574 -27.781 3.725 1 91.56 115 LEU B O 1
ATOM 3087 N N . ALA B 1 116 ? 2.883 -29.188 4.152 1 91.88 116 ALA B N 1
ATOM 3088 C CA . ALA B 1 116 ? 1.89 -28.312 3.533 1 91.88 116 ALA B CA 1
ATOM 3089 C C . ALA B 1 116 ? 1.702 -27.031 4.348 1 91.88 116 ALA B C 1
ATOM 3091 O O . ALA B 1 116 ? 1.806 -27.047 5.578 1 91.88 116 ALA B O 1
ATOM 3092 N N . GLN B 1 117 ? 1.491 -25.953 3.656 1 91.62 117 GLN B N 1
ATOM 3093 C CA . GLN B 1 117 ? 1.056 -24.734 4.324 1 91.62 117 GLN B CA 1
ATOM 3094 C C . GLN B 1 117 ? -0.35 -24.891 4.895 1 91.62 117 GLN B C 1
ATOM 3096 O O . GLN B 1 117 ? -1.094 -25.781 4.492 1 91.62 117 GLN B O 1
ATOM 3101 N N . ALA B 1 118 ? -0.651 -24.062 5.875 1 92.31 118 ALA B N 1
ATOM 3102 C CA . ALA B 1 118 ? -2.047 -23.922 6.285 1 92.31 118 ALA B CA 1
ATOM 3103 C C . ALA B 1 118 ? -2.873 -23.234 5.199 1 92.31 118 ALA B C 1
ATOM 3105 O O . ALA B 1 118 ? -2.385 -22.344 4.512 1 92.31 118 ALA B O 1
ATOM 3106 N N . LEU B 1 119 ? -4.141 -23.703 5.062 1 95.06 119 LEU B N 1
ATOM 3107 C CA . LEU B 1 119 ? -5.059 -23.031 4.16 1 95.06 119 LEU B CA 1
ATOM 3108 C C . LEU B 1 119 ? -5.18 -21.547 4.523 1 95.06 119 LEU B C 1
ATOM 3110 O O . LEU B 1 119 ? -5.27 -21.203 5.703 1 95.06 119 LEU B O 1
ATOM 3114 N N . HIS B 1 120 ? -5.141 -20.688 3.535 1 94.56 120 HIS B N 1
ATOM 3115 C CA . HIS B 1 120 ? -5.18 -19.25 3.781 1 94.56 120 HIS B CA 1
ATOM 3116 C C . HIS B 1 120 ? -5.637 -18.484 2.539 1 94.56 120 HIS B C 1
ATOM 3118 O O . HIS B 1 120 ? -5.785 -19.078 1.468 1 94.56 120 HIS B O 1
ATOM 3124 N N . ARG B 1 121 ? -5.961 -17.266 2.709 1 95.69 121 ARG B N 1
ATOM 3125 C CA . ARG B 1 121 ? -6.152 -16.281 1.657 1 95.69 121 ARG B CA 1
ATOM 3126 C C . ARG B 1 121 ? -4.977 -15.305 1.604 1 95.69 121 ARG B C 1
ATOM 3128 O O . ARG B 1 121 ? -4.512 -14.828 2.641 1 95.69 121 ARG B O 1
ATOM 3135 N N . ASP B 1 122 ? -4.5 -15.086 0.43 1 95.06 122 ASP B N 1
ATOM 3136 C CA . ASP B 1 122 ? -3.328 -14.227 0.296 1 95.06 122 ASP B CA 1
ATOM 3137 C C . ASP B 1 122 ? -3.643 -12.805 0.746 1 95.06 122 ASP B C 1
ATOM 3139 O O . ASP B 1 122 ? -2.756 -12.078 1.212 1 95.06 122 ASP B O 1
ATOM 3143 N N . ASP B 1 123 ? -4.883 -12.367 0.572 1 94.62 123 ASP B N 1
ATOM 3144 C CA . ASP B 1 123 ? -5.18 -10.961 0.854 1 94.62 123 ASP B CA 1
ATOM 3145 C C . ASP B 1 123 ? -5.34 -10.727 2.354 1 94.62 123 ASP B C 1
ATOM 3147 O O . ASP B 1 123 ? -5.664 -9.617 2.783 1 94.62 123 ASP B O 1
ATOM 3151 N N . SER B 1 124 ? -5.078 -11.773 3.195 1 91.5 124 SER B N 1
ATOM 3152 C CA . SER B 1 124 ? -5.02 -11.586 4.641 1 91.5 124 SER B CA 1
ATOM 3153 C C . SER B 1 124 ? -3.898 -10.633 5.031 1 91.5 124 SER B C 1
ATOM 3155 O O . SER B 1 124 ? -3.965 -9.984 6.078 1 91.5 124 SER B O 1
ATOM 3157 N N . ILE B 1 125 ? -2.873 -10.547 4.207 1 91.12 125 ILE B N 1
ATOM 3158 C CA . ILE B 1 125 ? -1.743 -9.672 4.508 1 91.12 125 ILE B CA 1
ATOM 3159 C C . ILE B 1 125 ? -2.215 -8.219 4.562 1 91.12 125 ILE B C 1
ATOM 3161 O O . ILE B 1 125 ? -1.586 -7.383 5.215 1 91.12 125 ILE B O 1
ATOM 3165 N N . TRP B 1 126 ? -3.326 -7.895 3.961 1 92.81 126 TRP B N 1
ATOM 3166 C CA . TRP B 1 126 ? -3.91 -6.559 3.992 1 92.81 126 TRP B CA 1
ATOM 3167 C C . TRP B 1 126 ? -5.062 -6.492 4.988 1 92.81 126 TRP B C 1
ATOM 3169 O O . TRP B 1 126 ? -5.785 -5.492 5.043 1 92.81 126 TRP B O 1
ATOM 3179 N N . GLN B 1 127 ? -5.285 -7.598 5.723 1 88.75 127 GLN B N 1
ATOM 3180 C CA . GLN B 1 127 ? -6.375 -7.703 6.688 1 88.75 127 GLN B CA 1
ATOM 3181 C C . GLN B 1 127 ? -7.723 -7.441 6.023 1 88.75 127 GLN B C 1
ATOM 3183 O O . GLN B 1 127 ? -8.586 -6.781 6.605 1 88.75 127 GLN B O 1
ATOM 3188 N N . HIS B 1 128 ? -7.891 -7.918 4.848 1 91.75 128 HIS B N 1
ATOM 3189 C CA . HIS B 1 128 ? -9.078 -7.711 4.023 1 91.75 128 HIS B CA 1
ATOM 3190 C C . HIS B 1 128 ? -10.234 -8.578 4.5 1 91.75 128 HIS B C 1
ATOM 3192 O O . HIS B 1 128 ? -10.102 -9.797 4.629 1 91.75 128 HIS B O 1
ATOM 3198 N N . VAL B 1 129 ? -11.367 -7.965 4.812 1 92.44 129 VAL B N 1
ATOM 3199 C CA . VAL B 1 129 ? -12.57 -8.68 5.215 1 92.44 129 VAL B CA 1
ATOM 3200 C C . VAL B 1 129 ? -13.406 -9.023 3.984 1 92.44 129 VAL B C 1
ATOM 3202 O O . VAL B 1 129 ? -13.625 -8.172 3.117 1 92.44 129 VAL B O 1
ATOM 3205 N N . HIS B 1 130 ? -13.906 -10.258 3.93 1 95 130 HIS B N 1
ATOM 3206 C CA . HIS B 1 130 ? -14.617 -10.719 2.746 1 95 130 HIS B CA 1
ATOM 3207 C C . HIS B 1 130 ? -16.125 -10.789 2.994 1 95 130 HIS B C 1
ATOM 3209 O O . HIS B 1 130 ? -16.562 -11.414 3.959 1 95 130 HIS B O 1
ATOM 3215 N N . PRO B 1 131 ? -16.875 -10.164 2.125 1 92.12 131 PRO B N 1
ATOM 3216 C CA . PRO B 1 131 ? -18.328 -10.352 2.197 1 92.12 131 PRO B CA 1
ATOM 3217 C C . PRO B 1 131 ? -18.766 -11.734 1.729 1 92.12 131 PRO B C 1
ATOM 3219 O O . PRO B 1 131 ? -18.047 -12.398 0.982 1 92.12 131 PRO B O 1
ATOM 3222 N N . ASN B 1 132 ? -19.906 -12.148 2.227 1 96.56 132 ASN B N 1
ATOM 3223 C CA . ASN B 1 132 ? -20.531 -13.344 1.66 1 96.56 132 ASN B CA 1
ATOM 3224 C C . ASN B 1 132 ? -21.156 -13.055 0.298 1 96.56 132 ASN B C 1
ATOM 3226 O O . ASN B 1 132 ? -22.062 -12.234 0.188 1 96.56 132 ASN B O 1
ATOM 3230 N N . GLN B 1 133 ? -20.641 -13.695 -0.713 1 97.5 133 GLN B N 1
ATOM 3231 C CA . GLN B 1 133 ? -21.125 -13.438 -2.068 1 97.5 133 GLN B CA 1
ATOM 3232 C C . GLN B 1 133 ? -21.766 -14.688 -2.668 1 97.5 133 GLN B C 1
ATOM 3234 O O . GLN B 1 133 ? -22 -14.75 -3.877 1 97.5 133 GLN B O 1
ATOM 3239 N N . GLU B 1 134 ? -21.953 -15.711 -1.872 1 96.06 134 GLU B N 1
ATOM 3240 C CA . GLU B 1 134 ? -22.438 -17 -2.383 1 96.06 134 GLU B CA 1
ATOM 3241 C C . GLU B 1 134 ? -23.797 -16.844 -3.068 1 96.06 134 GLU B C 1
ATOM 3243 O O . GLU B 1 134 ? -24.047 -17.484 -4.086 1 96.06 134 GLU B O 1
ATOM 3248 N N . LYS B 1 135 ? -24.609 -16 -2.523 1 96.19 135 LYS B N 1
ATOM 3249 C CA . LYS B 1 135 ? -25.938 -15.805 -3.088 1 96.19 135 LYS B CA 1
ATOM 3250 C C . LYS B 1 135 ? -25.922 -14.75 -4.188 1 96.19 135 LYS B C 1
ATOM 3252 O O . LYS B 1 135 ? -26.547 -14.922 -5.23 1 96.19 135 LYS B O 1
ATOM 3257 N N . SER B 1 136 ? -25.25 -13.656 -4.027 1 95.31 136 SER B N 1
ATOM 3258 C CA . SER B 1 136 ? -25.25 -12.523 -4.941 1 95.31 136 SER B CA 1
ATOM 3259 C C . SER B 1 136 ? -24.344 -12.773 -6.137 1 95.31 136 SER B C 1
ATOM 3261 O O . SER B 1 136 ? -24.484 -12.133 -7.18 1 95.31 136 SER B O 1
ATOM 3263 N N . GLY B 1 137 ? -23.391 -13.695 -5.988 1 96.06 137 GLY B N 1
ATOM 3264 C CA . GLY B 1 137 ? -22.359 -13.883 -7.008 1 96.06 137 GLY B CA 1
ATOM 3265 C C . GLY B 1 137 ? -21.188 -12.945 -6.844 1 96.06 137 GLY B C 1
ATOM 3266 O O . GLY B 1 137 ? -21.203 -12.055 -5.996 1 96.06 137 GLY B O 1
ATOM 3267 N N . TYR B 1 138 ? -20.219 -13.18 -7.629 1 97.38 138 TYR B N 1
ATOM 3268 C CA . TYR B 1 138 ? -18.969 -12.438 -7.527 1 97.38 138 TYR B CA 1
ATOM 3269 C C . TYR B 1 138 ? -19.172 -10.977 -7.914 1 97.38 138 TYR B C 1
ATOM 3271 O O . TYR B 1 138 ? -19.734 -10.68 -8.969 1 97.38 138 TYR B O 1
ATOM 3279 N N . ARG B 1 139 ? -18.719 -10.125 -7.152 1 96.12 139 ARG B N 1
ATOM 3280 C CA . ARG B 1 139 ? -18.734 -8.695 -7.434 1 96.12 139 ARG B CA 1
ATOM 3281 C C . ARG B 1 139 ? -17.344 -8.195 -7.809 1 96.12 139 ARG B C 1
ATOM 3283 O O . ARG B 1 139 ? -16.422 -8.25 -6.996 1 96.12 139 ARG B O 1
ATOM 3290 N N . LEU B 1 140 ? -17.25 -7.66 -9.078 1 95.31 140 LEU B N 1
ATOM 3291 C CA . LEU B 1 140 ? -15.992 -7.047 -9.5 1 95.31 140 LEU B CA 1
ATOM 3292 C C . LEU B 1 140 ? -15.586 -5.918 -8.562 1 95.31 140 LEU B C 1
ATOM 3294 O O . LEU B 1 140 ? -16.438 -5.109 -8.156 1 95.31 140 LEU B O 1
ATOM 3298 N N . GLY B 1 141 ? -14.32 -5.879 -8.219 1 92.38 141 GLY B N 1
ATOM 3299 C CA . GLY B 1 141 ? -13.828 -4.816 -7.355 1 92.38 141 GLY B CA 1
ATOM 3300 C C . GLY B 1 141 ? -13.602 -5.266 -5.922 1 92.38 141 GLY B C 1
ATOM 3301 O O . GLY B 1 141 ? -13.047 -4.523 -5.113 1 92.38 141 GLY B O 1
ATOM 3302 N N . THR B 1 142 ? -13.906 -6.5 -5.582 1 94.38 142 THR B N 1
ATOM 3303 C CA . THR B 1 142 ? -13.844 -6.957 -4.199 1 94.38 142 THR B CA 1
ATOM 3304 C C . THR B 1 142 ? -12.469 -7.527 -3.881 1 94.38 142 THR B C 1
ATOM 3306 O O . THR B 1 142 ? -12.125 -7.727 -2.713 1 94.38 142 THR B O 1
ATOM 3309 N N . ASP B 1 143 ? -11.641 -7.82 -4.859 1 97.25 143 ASP B N 1
ATOM 3310 C CA . ASP B 1 143 ? -10.328 -8.414 -4.617 1 97.25 143 ASP B CA 1
ATOM 3311 C C . ASP B 1 143 ? -9.234 -7.348 -4.645 1 97.25 143 ASP B C 1
ATOM 3313 O O . ASP B 1 143 ? -9.344 -6.363 -5.379 1 97.25 143 ASP B O 1
ATOM 3317 N N . LEU B 1 144 ? -8.219 -7.609 -3.865 1 97.5 144 LEU B N 1
ATOM 3318 C CA . LEU B 1 144 ? -7.102 -6.684 -3.76 1 97.5 144 LEU B CA 1
ATOM 3319 C C . LEU B 1 144 ? -5.879 -7.223 -4.5 1 97.5 144 LEU B C 1
ATOM 3321 O O . LEU B 1 144 ? -4.938 -6.477 -4.777 1 97.5 144 LEU B O 1
ATOM 3325 N N . GLY B 1 145 ? -5.871 -8.477 -4.789 1 98.56 145 GLY B N 1
ATOM 3326 C CA . GLY B 1 145 ? -4.711 -9.062 -5.438 1 98.56 145 GLY B CA 1
ATOM 3327 C C . GLY B 1 145 ? -5.02 -10.352 -6.164 1 98.56 145 GLY B C 1
ATOM 3328 O O . GLY B 1 145 ? -6.152 -10.836 -6.129 1 98.56 145 GLY B O 1
ATOM 3329 N N . MET B 1 146 ? -4.039 -10.836 -6.867 1 98.88 146 MET B N 1
ATOM 3330 C CA . MET B 1 146 ? -4.059 -12.117 -7.562 1 98.88 146 MET B CA 1
ATOM 3331 C C . MET B 1 146 ? -2.697 -12.797 -7.484 1 98.88 146 MET B C 1
ATOM 3333 O O . MET B 1 146 ? -1.677 -12.141 -7.289 1 98.88 146 MET B O 1
ATOM 3337 N N . GLY B 1 147 ? -2.76 -14.055 -7.621 1 98.81 147 GLY B N 1
ATOM 3338 C CA . GLY B 1 147 ? -1.532 -14.836 -7.68 1 98.81 147 GLY B CA 1
ATOM 3339 C C . GLY B 1 147 ? -1.411 -15.664 -8.945 1 98.81 147 GLY B C 1
ATOM 3340 O O . GLY B 1 147 ? -2.414 -16.141 -9.484 1 98.81 147 GLY B O 1
ATOM 3341 N N . LEU B 1 148 ? -0.225 -15.773 -9.43 1 98.88 148 LEU B N 1
ATOM 3342 C CA . LEU B 1 148 ? 0.161 -16.641 -10.539 1 98.88 148 LEU B CA 1
ATOM 3343 C C . LEU B 1 148 ? 1.238 -17.625 -10.102 1 98.88 148 LEU B C 1
ATOM 3345 O O . LEU B 1 148 ? 2.307 -17.219 -9.641 1 98.88 148 LEU B O 1
ATOM 3349 N N . LEU B 1 149 ? 0.938 -18.906 -10.172 1 98.75 149 LEU B N 1
ATOM 3350 C CA . LEU B 1 149 ? 1.898 -19.953 -9.852 1 98.75 149 LEU B CA 1
ATOM 3351 C C . LEU B 1 149 ? 2.289 -20.734 -11.109 1 98.75 149 LEU B C 1
ATOM 3353 O O . LEU B 1 149 ? 1.438 -21.359 -11.75 1 98.75 149 LEU B O 1
ATOM 3357 N N . VAL B 1 150 ? 3.51 -20.656 -11.453 1 98.44 150 VAL B N 1
ATOM 3358 C CA . VAL B 1 150 ? 4.059 -21.344 -12.617 1 98.44 150 VAL B CA 1
ATOM 3359 C C . VAL B 1 150 ? 4.941 -22.5 -12.156 1 98.44 150 VAL B C 1
ATOM 3361 O O . VAL B 1 150 ? 6.012 -22.297 -11.578 1 98.44 150 VAL B O 1
ATOM 3364 N N . PRO B 1 151 ? 4.516 -23.719 -12.445 1 98 151 PRO B N 1
ATOM 3365 C CA . PRO B 1 151 ? 5.305 -24.844 -11.93 1 98 151 PRO B CA 1
ATOM 3366 C C . PRO B 1 151 ? 6.605 -25.047 -12.711 1 98 151 PRO B C 1
ATOM 3368 O O . PRO B 1 151 ? 6.594 -25.109 -13.938 1 98 151 PRO B O 1
ATOM 3371 N N . GLY B 1 152 ? 7.707 -25.125 -12 1 95.06 152 GLY B N 1
ATOM 3372 C CA . GLY B 1 152 ? 8.992 -25.469 -12.594 1 95.06 152 GLY B CA 1
ATOM 3373 C C . GLY B 1 152 ? 9.133 -26.953 -12.906 1 95.06 152 GLY B C 1
ATOM 3374 O O . GLY B 1 152 ? 9.992 -27.344 -13.695 1 95.06 152 GLY B O 1
ATOM 3375 N N . VAL B 1 153 ? 8.398 -27.75 -12.297 1 96.25 153 VAL B N 1
ATOM 3376 C CA . VAL B 1 153 ? 8.234 -29.172 -12.531 1 96.25 153 VAL B CA 1
ATOM 3377 C C . VAL B 1 153 ? 6.754 -29.531 -12.578 1 96.25 153 VAL B C 1
ATOM 3379 O O . VAL B 1 153 ? 5.906 -28.75 -12.148 1 96.25 153 VAL B O 1
ATOM 3382 N N . ASN B 1 154 ? 6.488 -30.75 -13.188 1 98.25 154 ASN B N 1
ATOM 3383 C CA . ASN B 1 154 ? 5.105 -31.188 -13.062 1 98.25 154 ASN B CA 1
ATOM 3384 C C . ASN B 1 154 ? 4.688 -31.328 -11.602 1 98.25 154 ASN B C 1
ATOM 3386 O O . ASN B 1 154 ? 5.418 -31.891 -10.789 1 98.25 154 ASN B O 1
ATOM 3390 N N . THR B 1 155 ? 3.551 -30.75 -11.25 1 98.38 155 THR B N 1
ATOM 3391 C CA . THR B 1 155 ? 3.098 -30.812 -9.867 1 98.38 155 THR B CA 1
ATOM 3392 C C . THR B 1 155 ? 2.021 -31.891 -9.703 1 98.38 155 THR B C 1
ATOM 3394 O O . THR B 1 155 ? 1.161 -32.031 -10.57 1 98.38 155 THR B O 1
ATOM 3397 N N . THR B 1 156 ? 2.109 -32.625 -8.703 1 98.19 156 THR B N 1
ATOM 3398 C CA . THR B 1 156 ? 1.183 -33.688 -8.297 1 98.19 156 THR B CA 1
ATOM 3399 C C . THR B 1 156 ? 0.833 -33.562 -6.816 1 98.19 156 THR B C 1
ATOM 3401 O O . THR B 1 156 ? 1.5 -32.812 -6.078 1 98.19 156 THR B O 1
ATOM 3404 N N . MET B 1 157 ? -0.215 -34.25 -6.457 1 97.38 157 MET B N 1
ATOM 3405 C CA . MET B 1 157 ? -0.543 -34.281 -5.035 1 97.38 157 MET B CA 1
ATOM 3406 C C . MET B 1 157 ? 0.655 -34.75 -4.207 1 97.38 157 MET B C 1
ATOM 3408 O O . MET B 1 157 ? 0.945 -34.156 -3.158 1 97.38 157 MET B O 1
ATOM 3412 N N . ALA B 1 158 ? 1.4 -35.688 -4.652 1 97.88 158 ALA B N 1
ATOM 3413 C CA . ALA B 1 158 ? 2.504 -36.312 -3.914 1 97.88 158 ALA B CA 1
ATOM 3414 C C . ALA B 1 158 ? 3.66 -35.312 -3.748 1 97.88 158 ALA B C 1
ATOM 3416 O O . ALA B 1 158 ? 4.34 -35.312 -2.721 1 97.88 158 ALA B O 1
ATOM 3417 N N . ASN B 1 159 ? 3.918 -34.5 -4.75 1 96.94 159 ASN B N 1
ATOM 3418 C CA . ASN B 1 159 ? 5.09 -33.625 -4.633 1 96.94 159 ASN B CA 1
ATOM 3419 C C . ASN B 1 159 ? 4.707 -32.219 -4.184 1 96.94 159 ASN B C 1
ATOM 3421 O O . ASN B 1 159 ? 5.539 -31.312 -4.195 1 96.94 159 ASN B O 1
ATOM 3425 N N . GLY B 1 160 ? 3.496 -32.031 -3.793 1 96.5 160 GLY B N 1
ATOM 3426 C CA . GLY B 1 160 ? 3.148 -30.781 -3.129 1 96.5 160 GLY B CA 1
ATOM 3427 C C . GLY B 1 160 ? 2.43 -29.797 -4.035 1 96.5 160 GLY B C 1
ATOM 3428 O O . GLY B 1 160 ? 2.66 -28.594 -3.961 1 96.5 160 GLY B O 1
ATOM 3429 N N . ALA B 1 161 ? 1.584 -30.312 -4.938 1 98.06 161 ALA B N 1
ATOM 3430 C CA . ALA B 1 161 ? 0.726 -29.438 -5.73 1 98.06 161 ALA B CA 1
ATOM 3431 C C . ALA B 1 161 ? -0.062 -28.484 -4.832 1 98.06 161 ALA B C 1
ATOM 3433 O O . ALA B 1 161 ? -0.418 -28.844 -3.705 1 98.06 161 ALA B O 1
ATOM 3434 N N . THR B 1 162 ? -0.293 -27.266 -5.352 1 98.19 162 THR B N 1
ATOM 3435 C CA . THR B 1 162 ? -1.087 -26.281 -4.613 1 98.19 162 THR B CA 1
ATOM 3436 C C . THR B 1 162 ? -2.471 -26.844 -4.293 1 98.19 162 THR B C 1
ATOM 3438 O O . THR B 1 162 ? -3.121 -27.438 -5.152 1 98.19 162 THR B O 1
ATOM 3441 N N . LEU B 1 163 ? -2.779 -26.781 -3.055 1 97.88 163 LEU B N 1
ATOM 3442 C CA . LEU B 1 163 ? -4.152 -27.062 -2.645 1 97.88 163 LEU B CA 1
ATOM 3443 C C . LEU B 1 163 ? -5.039 -25.828 -2.861 1 97.88 163 LEU B C 1
ATOM 3445 O O . LEU B 1 163 ? -4.613 -24.703 -2.617 1 97.88 163 LEU B O 1
ATOM 3449 N N . PHE B 1 164 ? -6.285 -26.094 -3.357 1 98.62 164 PHE B N 1
ATOM 3450 C CA . PHE B 1 164 ? -7.164 -25 -3.736 1 98.62 164 PHE B CA 1
ATOM 3451 C C . PHE B 1 164 ? -8.617 -25.344 -3.43 1 98.62 164 PHE B C 1
ATOM 3453 O O . PHE B 1 164 ? -9.031 -26.484 -3.561 1 98.62 164 PHE B O 1
ATOM 3460 N N . VAL B 1 165 ? -9.336 -24.375 -3.018 1 98.56 165 VAL B N 1
ATOM 3461 C CA . VAL B 1 165 ? -10.758 -24.547 -2.762 1 98.56 165 VAL B CA 1
ATOM 3462 C C . VAL B 1 165 ? -11.57 -23.734 -3.768 1 98.56 165 VAL B C 1
ATOM 3464 O O . VAL B 1 165 ? -11.891 -22.562 -3.52 1 98.56 165 VAL B O 1
ATOM 3467 N N . PRO B 1 166 ? -11.984 -24.391 -4.887 1 98.38 166 PRO B N 1
ATOM 3468 C CA . PRO B 1 166 ? -12.75 -23.641 -5.898 1 98.38 166 PRO B CA 1
ATOM 3469 C C . PRO B 1 166 ? -14.016 -23.016 -5.336 1 98.38 166 PRO B C 1
ATOM 3471 O O . PRO B 1 166 ? -14.727 -23.641 -4.551 1 98.38 166 PRO B O 1
ATOM 3474 N N . GLY B 1 167 ? -14.227 -21.734 -5.707 1 97.94 167 GLY B N 1
ATOM 3475 C CA . GLY B 1 167 ? -15.438 -21.031 -5.301 1 97.94 167 GLY B CA 1
ATOM 3476 C C . GLY B 1 167 ? -15.297 -20.328 -3.963 1 97.94 167 GLY B C 1
ATOM 3477 O O . GLY B 1 167 ? -16.156 -19.547 -3.576 1 97.94 167 GLY B O 1
ATOM 3478 N N . SER B 1 168 ? -14.227 -20.547 -3.271 1 98 168 SER B N 1
ATOM 3479 C CA . SER B 1 168 ? -14.086 -20.031 -1.911 1 98 168 SER B CA 1
ATOM 3480 C C . SER B 1 168 ? -13.945 -18.516 -1.901 1 98 168 SER B C 1
ATOM 3482 O O . SER B 1 168 ? -14.102 -17.891 -0.857 1 98 168 SER B O 1
ATOM 3484 N N . HIS B 1 169 ? -13.586 -17.891 -3.025 1 98.06 169 HIS B N 1
ATOM 3485 C CA . HIS B 1 169 ? -13.516 -16.438 -3.113 1 98.06 169 HIS B CA 1
ATOM 3486 C C . HIS B 1 169 ? -14.875 -15.797 -2.855 1 98.06 169 HIS B C 1
ATOM 3488 O O . HIS B 1 169 ? -14.961 -14.594 -2.594 1 98.06 169 HIS B O 1
ATOM 3494 N N . LEU B 1 170 ? -15.945 -16.594 -2.916 1 98.19 170 LEU B N 1
ATOM 3495 C CA . LEU B 1 170 ? -17.297 -16.078 -2.697 1 98.19 170 LEU B CA 1
ATOM 3496 C C . LEU B 1 170 ? -17.672 -16.172 -1.225 1 98.19 170 LEU B C 1
ATOM 3498 O O . LEU B 1 170 ? -18.734 -15.688 -0.82 1 98.19 170 LEU B O 1
ATOM 3502 N N . TRP B 1 171 ? -16.844 -16.828 -0.428 1 97.88 171 TRP B N 1
ATOM 3503 C CA . TRP B 1 171 ? -17.188 -17.156 0.954 1 97.88 171 TRP B CA 1
ATOM 3504 C C . TRP B 1 171 ? -16.859 -15.992 1.88 1 97.88 171 TRP B C 1
ATOM 3506 O O . TRP B 1 171 ? -15.852 -15.297 1.678 1 97.88 171 TRP B O 1
ATOM 3516 N N . ALA B 1 172 ? -17.656 -15.812 2.916 1 96.62 172 ALA B N 1
ATOM 3517 C CA . ALA B 1 172 ? -17.266 -14.953 4.031 1 96.62 172 ALA B CA 1
ATOM 3518 C C . ALA B 1 172 ? -16.125 -15.586 4.836 1 96.62 172 ALA B C 1
ATOM 3520 O O . ALA B 1 172 ? -15.805 -16.766 4.652 1 96.62 172 ALA B O 1
ATOM 3521 N N . ASP B 1 173 ? -15.516 -14.789 5.715 1 94.56 173 ASP B N 1
ATOM 3522 C CA . ASP B 1 173 ? -14.281 -15.18 6.391 1 94.56 173 ASP B CA 1
ATOM 3523 C C . ASP B 1 173 ? -14.531 -16.312 7.391 1 94.56 173 ASP B C 1
ATOM 3525 O O . ASP B 1 173 ? -13.633 -17.094 7.691 1 94.56 173 ASP B O 1
ATOM 3529 N N . GLU B 1 174 ? -15.688 -16.5 7.867 1 93 174 GLU B N 1
ATOM 3530 C CA . GLU B 1 174 ? -15.984 -17.469 8.906 1 93 174 GLU B CA 1
ATOM 3531 C C . GLU B 1 174 ? -16.094 -18.875 8.328 1 93 174 GLU B C 1
ATOM 3533 O O . GLU B 1 174 ? -15.992 -19.859 9.062 1 93 174 GLU B O 1
ATOM 3538 N N . ARG B 1 175 ? -16.328 -18.969 7.035 1 94.25 175 ARG B N 1
ATOM 3539 C CA . ARG B 1 175 ? -16.531 -20.281 6.426 1 94.25 175 ARG B CA 1
ATOM 3540 C C . ARG B 1 175 ? -15.195 -20.984 6.219 1 94.25 175 ARG B C 1
ATOM 3542 O O . ARG B 1 175 ? -14.273 -20.438 5.613 1 94.25 175 ARG B O 1
ATOM 3549 N N . GLN B 1 176 ? -15.117 -22.203 6.645 1 91.25 176 GLN B N 1
ATOM 3550 C CA . GLN B 1 176 ? -13.914 -23.016 6.508 1 91.25 176 GLN B CA 1
ATOM 3551 C C . GLN B 1 176 ? -14.109 -24.109 5.457 1 91.25 176 GLN B C 1
ATOM 3553 O O . GLN B 1 176 ? -15.211 -24.641 5.297 1 91.25 176 GLN B O 1
ATOM 3558 N N . ALA B 1 177 ? -13.055 -24.375 4.797 1 94.25 177 ALA B N 1
ATOM 3559 C CA . ALA B 1 177 ? -13.117 -25.422 3.775 1 94.25 177 ALA B CA 1
ATOM 3560 C C . ALA B 1 177 ? -13.062 -26.797 4.402 1 94.25 177 ALA B C 1
ATOM 3562 O O . ALA B 1 177 ? -12.266 -27.047 5.312 1 94.25 177 ALA B O 1
ATOM 3563 N N . GLY B 1 178 ? -13.938 -27.625 3.967 1 90.56 178 GLY B N 1
ATOM 3564 C CA . GLY B 1 178 ? -13.836 -29.031 4.316 1 90.56 178 GLY B CA 1
ATOM 3565 C C . GLY B 1 178 ? -12.828 -29.797 3.469 1 90.56 178 GLY B C 1
ATOM 3566 O O . GLY B 1 178 ? -12.375 -29.297 2.439 1 90.56 178 GLY B O 1
ATOM 3567 N N . GLU B 1 179 ? -12.484 -31 3.922 1 88.25 179 GLU B N 1
ATOM 3568 C CA . GLU B 1 179 ? -11.516 -31.828 3.205 1 88.25 179 GLU B CA 1
ATOM 3569 C C . GLU B 1 179 ? -12 -32.125 1.789 1 88.25 179 GLU B C 1
ATOM 3571 O O . GLU B 1 179 ? -11.203 -32.156 0.847 1 88.25 179 GLU B O 1
ATOM 3576 N N . ASN B 1 180 ? -13.219 -32.344 1.661 1 93.62 180 ASN B N 1
ATOM 3577 C CA . ASN B 1 180 ? -13.773 -32.719 0.368 1 93.62 180 ASN B CA 1
ATOM 3578 C C . ASN B 1 180 ? -13.898 -31.516 -0.57 1 93.62 180 ASN B C 1
ATOM 3580 O O . ASN B 1 180 ? -14.148 -31.688 -1.766 1 93.62 180 ASN B O 1
ATOM 3584 N N . GLU B 1 181 ? -13.688 -30.328 -0.076 1 96.44 181 GLU B N 1
ATOM 3585 C CA . GLU B 1 181 ? -13.82 -29.125 -0.882 1 96.44 181 GLU B CA 1
ATOM 3586 C C . GLU B 1 181 ? -12.461 -28.641 -1.39 1 96.44 181 GLU B C 1
ATOM 3588 O O . GLU B 1 181 ? -12.391 -27.75 -2.23 1 96.44 181 GLU B O 1
ATOM 3593 N N . THR B 1 182 ? -11.438 -29.25 -0.877 1 97.31 182 THR B N 1
ATOM 3594 C CA . THR B 1 182 ? -10.078 -28.891 -1.25 1 97.31 182 THR B CA 1
ATOM 3595 C C . THR B 1 182 ? -9.539 -29.828 -2.326 1 97.31 182 THR B C 1
ATOM 3597 O O . THR B 1 182 ? -9.625 -31.047 -2.191 1 97.31 182 THR B O 1
ATOM 3600 N N . ILE B 1 183 ? -9.047 -29.297 -3.359 1 97.75 183 ILE B N 1
ATOM 3601 C CA . ILE B 1 183 ? -8.477 -30.109 -4.426 1 97.75 183 ILE B CA 1
ATOM 3602 C C . ILE B 1 183 ? -6.984 -29.844 -4.555 1 97.75 183 ILE B C 1
ATOM 3604 O O . ILE B 1 183 ? -6.508 -28.766 -4.152 1 97.75 183 ILE B O 1
ATOM 3608 N N . ALA B 1 184 ? -6.262 -30.766 -5.078 1 97.75 184 ALA B N 1
ATOM 3609 C CA . ALA B 1 184 ? -4.887 -30.547 -5.512 1 97.75 184 ALA B CA 1
ATOM 3610 C C . ALA B 1 184 ? -4.836 -30.062 -6.957 1 97.75 184 ALA B C 1
ATOM 3612 O O . ALA B 1 184 ? -5.387 -30.703 -7.852 1 97.75 184 ALA B O 1
ATOM 3613 N N . VAL B 1 185 ? -4.207 -28.922 -7.211 1 98.56 185 VAL B N 1
ATOM 3614 C CA . VAL B 1 185 ? -4.098 -28.375 -8.555 1 98.56 185 VAL B CA 1
ATOM 3615 C C . VAL B 1 185 ? -2.871 -28.953 -9.258 1 98.56 185 VAL B C 1
ATOM 3617 O O . VAL B 1 185 ? -1.796 -28.359 -9.242 1 98.56 185 VAL B O 1
ATOM 3620 N N . GLU B 1 186 ? -3.043 -30.078 -9.805 1 98.62 186 GLU B N 1
ATOM 3621 C CA . GLU B 1 186 ? -1.955 -30.719 -10.547 1 98.62 186 GLU B CA 1
ATOM 3622 C C . GLU B 1 186 ? -1.756 -30.047 -11.906 1 98.62 186 GLU B C 1
ATOM 3624 O O . GLU B 1 186 ? -2.721 -29.812 -12.633 1 98.62 186 GLU B O 1
ATOM 3629 N N . MET B 1 187 ? -0.526 -29.719 -12.219 1 98.69 187 MET B N 1
ATOM 3630 C CA . MET B 1 187 ? -0.198 -28.984 -13.438 1 98.69 187 MET B CA 1
ATOM 3631 C C . MET B 1 187 ? 1.024 -29.594 -14.117 1 98.69 187 MET B C 1
ATOM 3633 O O . MET B 1 187 ? 1.904 -30.141 -13.453 1 98.69 187 MET B O 1
ATOM 3637 N N . LEU B 1 188 ? 1.035 -29.469 -15.43 1 98.5 188 LEU B N 1
ATOM 3638 C CA . LEU B 1 188 ? 2.215 -29.766 -16.234 1 98.5 188 LEU B CA 1
ATOM 3639 C C . LEU B 1 188 ? 3.068 -28.516 -16.438 1 98.5 188 LEU B C 1
ATOM 3641 O O . LEU B 1 188 ? 2.555 -27.391 -16.391 1 98.5 188 LEU B O 1
ATOM 3645 N N . ARG B 1 189 ? 4.402 -28.75 -16.594 1 98.25 189 ARG B N 1
ATOM 3646 C CA . ARG B 1 189 ? 5.238 -27.625 -17.031 1 98.25 189 ARG B CA 1
ATOM 3647 C C . ARG B 1 189 ? 4.625 -26.938 -18.25 1 98.25 189 ARG B C 1
ATOM 3649 O O . ARG B 1 189 ? 4.121 -27.594 -19.156 1 98.25 189 ARG B O 1
ATOM 3656 N N . GLY B 1 190 ? 4.672 -25.656 -18.234 1 98.38 190 GLY B N 1
ATOM 3657 C CA . GLY B 1 190 ? 4.055 -24.875 -19.297 1 98.38 190 GLY B CA 1
ATOM 3658 C C . GLY B 1 190 ? 2.709 -24.297 -18.891 1 98.38 190 GLY B C 1
ATOM 3659 O O . GLY B 1 1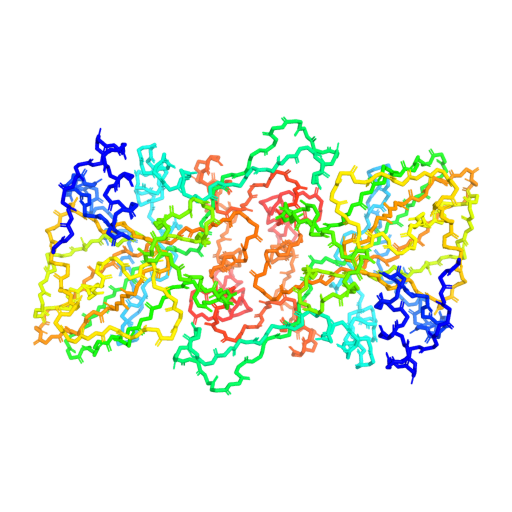90 ? 2.223 -23.344 -19.516 1 98.38 190 GLY B O 1
ATOM 3660 N N . GLU B 1 191 ? 2.008 -24.922 -17.922 1 98.75 191 GLU B N 1
ATOM 3661 C CA . GLU B 1 191 ? 0.749 -24.422 -17.375 1 98.75 191 GLU B CA 1
ATOM 3662 C C . GLU B 1 191 ? 0.991 -23.453 -16.219 1 98.75 191 GLU B C 1
ATOM 3664 O O . GLU B 1 191 ? 2.125 -23.297 -15.773 1 98.75 191 GLU B O 1
ATOM 3669 N N . ALA B 1 192 ? -0.027 -22.781 -15.773 1 98.94 192 ALA B N 1
ATOM 3670 C CA . ALA B 1 192 ? 0.044 -21.922 -14.602 1 98.94 192 ALA B CA 1
ATOM 3671 C C . ALA B 1 192 ? -1.322 -21.781 -13.938 1 98.94 192 ALA B C 1
ATOM 3673 O O . ALA B 1 192 ? -2.355 -21.828 -14.609 1 98.94 192 ALA B O 1
ATOM 3674 N N . LEU B 1 193 ? -1.322 -21.688 -12.656 1 98.94 193 LEU B N 1
ATOM 3675 C CA . LEU B 1 193 ? -2.525 -21.391 -11.891 1 98.94 193 LEU B CA 1
ATOM 3676 C C . LEU B 1 193 ? -2.637 -19.891 -11.633 1 98.94 193 LEU B C 1
ATOM 3678 O O . LEU B 1 193 ? -1.727 -19.281 -11.062 1 98.94 193 LEU B O 1
ATOM 3682 N N . LEU B 1 194 ? -3.65 -19.234 -12.148 1 98.94 194 LEU B N 1
ATOM 3683 C CA . LEU B 1 194 ? -4 -17.844 -11.867 1 98.94 194 LEU B CA 1
ATOM 3684 C C . LEU B 1 194 ? -5.238 -17.766 -10.984 1 98.94 194 LEU B C 1
ATOM 3686 O O . LEU B 1 194 ? -6.258 -18.391 -11.273 1 98.94 194 LEU B O 1
ATOM 3690 N N . PHE B 1 195 ? -5.156 -17.047 -9.875 1 98.94 195 PHE B N 1
ATOM 3691 C CA . PHE B 1 195 ? -6.277 -17.094 -8.945 1 98.94 195 PHE B CA 1
ATOM 3692 C C . PHE B 1 195 ? -6.395 -15.797 -8.156 1 98.94 195 PHE B C 1
ATOM 3694 O O . PHE B 1 195 ? -5.43 -15.039 -8.07 1 98.94 195 PHE B O 1
ATOM 3701 N N . LEU B 1 196 ? -7.57 -15.516 -7.629 1 98.88 196 LEU B N 1
ATOM 3702 C CA . LEU B 1 196 ? -7.855 -14.359 -6.789 1 98.88 196 LEU B CA 1
ATOM 3703 C C . LEU B 1 196 ? -7.27 -14.547 -5.395 1 98.88 196 LEU B C 1
ATOM 3705 O O . LEU B 1 196 ? -7.312 -15.641 -4.836 1 98.88 196 LEU B O 1
ATOM 3709 N N . SER B 1 197 ? -6.754 -13.484 -4.824 1 98.19 197 SER B N 1
ATOM 3710 C CA . SER B 1 197 ? -6.164 -13.539 -3.492 1 98.19 197 SER B CA 1
ATOM 3711 C C . SER B 1 197 ? -7.203 -13.906 -2.441 1 98.19 197 SER B C 1
ATOM 3713 O O . SER B 1 197 ? -6.855 -14.305 -1.325 1 98.19 197 SER B O 1
ATOM 3715 N N . SER B 1 198 ? -8.461 -13.758 -2.746 1 97.88 198 SER B N 1
ATOM 3716 C CA . SER B 1 198 ? -9.555 -14.078 -1.831 1 97.88 198 SER B CA 1
ATOM 3717 C C . SER B 1 198 ? -9.844 -15.57 -1.819 1 97.88 198 SER B C 1
ATOM 3719 O O . SER B 1 198 ? -10.57 -16.062 -0.955 1 97.88 198 SER B O 1
ATOM 3721 N N . ALA B 1 199 ? -9.305 -16.297 -2.738 1 98.19 199 ALA B N 1
ATOM 3722 C CA . ALA B 1 199 ? -9.547 -17.734 -2.787 1 98.19 199 ALA B CA 1
ATOM 3723 C C . ALA B 1 199 ? -8.664 -18.469 -1.78 1 98.19 199 ALA B C 1
ATOM 3725 O O . ALA B 1 199 ? -7.473 -18.172 -1.651 1 98.19 199 ALA B O 1
ATOM 3726 N N . ILE B 1 200 ? -9.234 -19.406 -1.113 1 97.5 200 ILE B N 1
ATOM 3727 C CA . ILE B 1 200 ? -8.523 -20.219 -0.127 1 97.5 200 ILE B CA 1
ATOM 3728 C C . ILE B 1 200 ? -7.609 -21.219 -0.835 1 97.5 200 ILE B C 1
ATOM 3730 O O . ILE B 1 200 ? -8.039 -21.922 -1.752 1 97.5 200 ILE B O 1
ATOM 3734 N N . HIS B 1 201 ? -6.402 -21.266 -0.435 1 97.75 201 HIS B N 1
ATOM 3735 C CA . HIS B 1 201 ? -5.422 -22.172 -1.026 1 97.75 201 HIS B CA 1
ATOM 3736 C C . HIS B 1 201 ? -4.285 -22.469 -0.053 1 97.75 201 HIS B C 1
ATOM 3738 O O . HIS B 1 201 ? -4.285 -21.969 1.075 1 97.75 201 HIS B O 1
ATOM 3744 N N . ALA B 1 202 ? -3.373 -23.328 -0.468 1 96.19 202 ALA B N 1
ATOM 3745 C CA . ALA B 1 202 ? -2.18 -23.656 0.302 1 96.19 202 ALA B CA 1
ATOM 3746 C C . ALA B 1 202 ? -1.146 -24.375 -0.57 1 96.19 202 ALA B C 1
ATOM 3748 O O . ALA B 1 202 ? -1.504 -25.094 -1.507 1 96.19 202 ALA B O 1
ATOM 3749 N N . GLY B 1 203 ? 0.113 -24.094 -0.25 1 95.56 203 GLY B N 1
ATOM 3750 C CA . GLY B 1 203 ? 1.125 -24.969 -0.811 1 95.56 203 GLY B CA 1
ATOM 3751 C C . GLY B 1 203 ? 1.065 -26.391 -0.251 1 95.56 203 GLY B C 1
ATOM 3752 O O . GLY B 1 203 ? 0.95 -26.578 0.962 1 95.56 203 GLY B O 1
ATOM 3753 N N . GLY B 1 204 ? 1.123 -27.297 -1.088 1 95.25 204 GLY B N 1
ATOM 3754 C CA . GLY B 1 204 ? 1.089 -28.688 -0.642 1 95.25 204 GLY B CA 1
ATOM 3755 C C . GLY B 1 204 ? 2.414 -29.156 -0.083 1 95.25 204 GLY B C 1
ATOM 3756 O O . GLY B 1 204 ? 3.445 -28.516 -0.269 1 95.25 204 GLY B O 1
ATOM 3757 N N . GLY B 1 205 ? 2.303 -30.234 0.658 1 95 205 GLY B N 1
ATOM 3758 C CA . GLY B 1 205 ? 3.508 -30.891 1.152 1 95 205 GLY B CA 1
ATOM 3759 C C . GLY B 1 205 ? 4.148 -31.812 0.134 1 95 205 GLY B C 1
ATOM 3760 O O . GLY B 1 205 ? 3.465 -32.375 -0.728 1 95 205 GLY B O 1
ATOM 3761 N N . ASN B 1 206 ? 5.43 -31.922 0.266 1 95.5 206 ASN B N 1
ATOM 3762 C CA . ASN B 1 206 ? 6.184 -32.75 -0.664 1 95.5 206 ASN B CA 1
ATOM 3763 C C . ASN B 1 206 ? 6.66 -34.062 -0 1 95.5 206 ASN B C 1
ATOM 3765 O O . ASN B 1 206 ? 7.602 -34.031 0.795 1 95.5 206 ASN B O 1
ATOM 3769 N N . VAL B 1 207 ? 6.113 -35.156 -0.357 1 96.25 207 VAL B N 1
ATOM 3770 C CA . VAL B 1 207 ? 6.504 -36.438 0.224 1 96.25 207 VAL B CA 1
ATOM 3771 C C . VAL B 1 207 ? 7.43 -37.188 -0.739 1 96.25 207 VAL B C 1
ATOM 3773 O O . VAL B 1 207 ? 7.777 -38.344 -0.504 1 96.25 207 VAL B O 1
ATOM 3776 N N . THR B 1 208 ? 7.707 -36.656 -1.859 1 96 208 THR B N 1
ATOM 3777 C CA . THR B 1 208 ? 8.617 -37.25 -2.83 1 96 208 THR B CA 1
ATOM 3778 C C . THR B 1 208 ? 10.055 -36.844 -2.547 1 96 208 THR B C 1
ATOM 3780 O O . THR B 1 208 ? 10.312 -36 -1.667 1 96 208 THR B O 1
ATOM 3783 N N . ARG B 1 209 ? 11.039 -37.375 -3.311 1 94.38 209 ARG B N 1
ATOM 3784 C CA . ARG B 1 209 ? 12.461 -37.125 -3.086 1 94.38 209 ARG B CA 1
ATOM 3785 C C . ARG B 1 209 ? 12.93 -35.906 -3.854 1 94.38 209 ARG B C 1
ATOM 3787 O O . ARG B 1 209 ? 13.969 -35.312 -3.523 1 94.38 209 ARG B O 1
ATOM 3794 N N . GLU B 1 210 ? 12.195 -35.5 -4.836 1 92.25 210 GLU B N 1
ATOM 3795 C CA . GLU B 1 210 ? 12.609 -34.406 -5.695 1 92.25 210 GLU B CA 1
ATOM 3796 C C . GLU B 1 210 ? 12.008 -33.094 -5.227 1 92.25 210 GLU B C 1
ATOM 3798 O O . GLU B 1 210 ? 10.859 -33.062 -4.773 1 92.25 210 GLU B O 1
ATOM 3803 N N . PRO B 1 211 ? 12.781 -31.984 -5.371 1 91.31 211 PRO B N 1
ATOM 3804 C CA . PRO B 1 211 ? 12.211 -30.672 -5.039 1 91.31 211 PRO B CA 1
ATOM 3805 C C . PRO B 1 211 ? 11.055 -30.281 -5.953 1 91.31 211 PRO B C 1
ATOM 3807 O O . PRO B 1 211 ? 11.086 -30.578 -7.152 1 91.31 211 PRO B O 1
ATOM 3810 N N . ARG B 1 212 ? 10.086 -29.766 -5.375 1 93.56 212 ARG B N 1
ATOM 3811 C CA . ARG B 1 212 ? 8.992 -29.172 -6.137 1 93.56 212 ARG B CA 1
ATOM 3812 C C . ARG B 1 212 ? 9.18 -27.656 -6.277 1 93.56 212 ARG B C 1
ATOM 3814 O O . ARG B 1 212 ? 8.992 -26.906 -5.316 1 93.56 212 ARG B O 1
ATOM 3821 N N . LEU B 1 213 ? 9.508 -27.234 -7.469 1 92.56 213 LEU B N 1
ATOM 3822 C CA . LEU B 1 213 ? 9.766 -25.828 -7.758 1 92.56 213 LEU B CA 1
ATOM 3823 C C . LEU B 1 213 ? 8.508 -25.156 -8.312 1 92.56 213 LEU B C 1
ATOM 3825 O O . LEU B 1 213 ? 7.879 -25.672 -9.234 1 92.56 213 LEU B O 1
ATOM 3829 N N . LEU B 1 214 ? 8.148 -24.031 -7.703 1 94.69 214 LEU B N 1
ATOM 3830 C CA . LEU B 1 214 ? 7.059 -23.172 -8.164 1 94.69 214 LEU B CA 1
ATOM 3831 C C . LEU B 1 214 ? 7.516 -21.719 -8.258 1 94.69 214 LEU B C 1
ATOM 3833 O O . LEU B 1 214 ? 8.141 -21.203 -7.328 1 94.69 214 LEU B O 1
ATOM 3837 N N . HIS B 1 215 ? 7.312 -21.094 -9.391 1 95.31 215 HIS B N 1
ATOM 3838 C CA . HIS B 1 215 ? 7.488 -19.656 -9.516 1 95.31 215 HIS B CA 1
ATOM 3839 C C . HIS B 1 215 ? 6.199 -18.906 -9.18 1 95.31 215 HIS B C 1
ATOM 3841 O O . HIS B 1 215 ? 5.195 -19.062 -9.883 1 95.31 215 HIS B O 1
ATOM 3847 N N . ALA B 1 216 ? 6.281 -18.156 -8.125 1 96.44 216 ALA B N 1
ATOM 3848 C CA . ALA B 1 216 ? 5.102 -17.469 -7.609 1 96.44 216 ALA B CA 1
ATOM 3849 C C . ALA B 1 216 ? 5.176 -15.977 -7.891 1 96.44 216 ALA B C 1
ATOM 3851 O O . ALA B 1 216 ? 6.141 -15.312 -7.512 1 96.44 216 ALA B O 1
ATOM 3852 N N . ILE B 1 217 ? 4.223 -15.461 -8.578 1 97.44 217 ILE B N 1
ATOM 3853 C CA . ILE B 1 217 ? 4.113 -14.047 -8.914 1 97.44 217 ILE B CA 1
ATOM 3854 C C . ILE B 1 217 ? 2.773 -13.5 -8.414 1 97.44 217 ILE B C 1
ATOM 3856 O O . ILE B 1 217 ? 1.718 -14.055 -8.727 1 97.44 217 ILE B O 1
ATOM 3860 N N . PHE B 1 218 ? 2.863 -12.461 -7.68 1 98 218 PHE B N 1
ATOM 3861 C CA . PHE B 1 218 ? 1.67 -11.883 -7.074 1 98 218 PHE B CA 1
ATOM 3862 C C . PHE B 1 218 ? 1.471 -10.445 -7.539 1 98 218 PHE B C 1
ATOM 3864 O O . PHE B 1 218 ? 2.434 -9.688 -7.648 1 98 218 PHE B O 1
ATOM 3871 N N . PHE B 1 219 ? 0.215 -10.125 -7.82 1 98.69 219 PHE B N 1
ATOM 3872 C CA . PHE B 1 219 ? -0.227 -8.805 -8.258 1 98.69 219 PHE B CA 1
ATOM 3873 C C . PHE B 1 219 ? -1.143 -8.172 -7.219 1 98.69 219 PHE B C 1
ATOM 3875 O O . PHE B 1 219 ? -1.822 -8.875 -6.469 1 98.69 219 PHE B O 1
ATOM 3882 N N . CYS B 1 220 ? -1.186 -6.867 -7.195 1 98.19 220 CYS B N 1
ATOM 3883 C CA . CYS B 1 220 ? -2.133 -6.195 -6.316 1 98.19 220 CYS B CA 1
ATOM 3884 C C . CYS B 1 220 ? -2.596 -4.871 -6.922 1 98.19 220 CYS B C 1
ATOM 3886 O O . CYS B 1 220 ? -2.014 -4.395 -7.895 1 98.19 220 CYS B O 1
ATOM 3888 N N . ARG B 1 221 ? -3.713 -4.391 -6.43 1 97 221 ARG B N 1
ATOM 3889 C CA . ARG B 1 221 ? -4.137 -3.047 -6.805 1 97 221 ARG B CA 1
ATOM 3890 C C . ARG B 1 221 ? -3.037 -2.027 -6.527 1 97 221 ARG B C 1
ATOM 3892 O O . ARG B 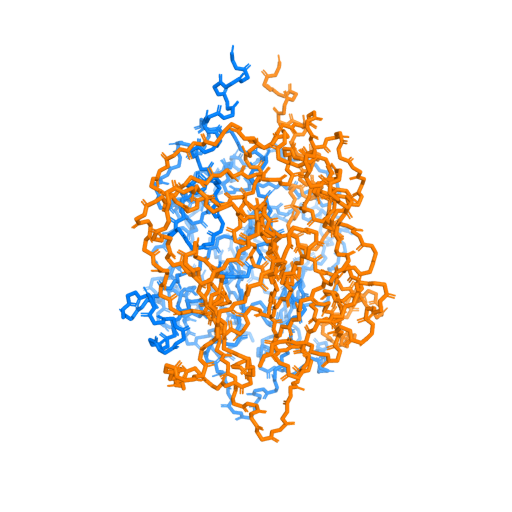1 221 ? -2.27 -2.178 -5.574 1 97 221 ARG B O 1
ATOM 3899 N N . SER B 1 222 ? -3.039 -0.962 -7.312 1 95.62 222 SER B N 1
ATOM 3900 C CA . SER B 1 222 ? -1.914 -0.033 -7.285 1 95.62 222 SER B CA 1
ATOM 3901 C C . SER B 1 222 ? -1.875 0.75 -5.977 1 95.62 222 SER B C 1
ATOM 3903 O O . SER B 1 222 ? -0.837 1.304 -5.609 1 95.62 222 SER B O 1
ATOM 3905 N N . TRP B 1 223 ? -2.988 0.809 -5.258 1 95.25 223 TRP B N 1
ATOM 3906 C CA . TRP B 1 223 ? -3.055 1.675 -4.086 1 95.25 223 TRP B CA 1
ATOM 3907 C C . TRP B 1 223 ? -2.844 0.873 -2.805 1 95.25 223 TRP B C 1
ATOM 3909 O O . TRP B 1 223 ? -2.779 1.442 -1.713 1 95.25 223 TRP B O 1
ATOM 3919 N N . VAL B 1 224 ? -2.754 -0.455 -2.832 1 96.38 224 VAL B N 1
ATOM 3920 C CA . VAL B 1 224 ? -2.445 -1.229 -1.635 1 96.38 224 VAL B CA 1
ATOM 3921 C C . VAL B 1 224 ? -0.94 -1.47 -1.549 1 96.38 224 VAL B C 1
ATOM 3923 O O . VAL B 1 224 ? -0.25 -1.5 -2.57 1 96.38 224 VAL B O 1
ATOM 3926 N N . ARG B 1 225 ? -0.498 -1.573 -0.324 1 96.25 225 ARG B N 1
ATOM 3927 C CA . ARG B 1 225 ? 0.923 -1.802 -0.081 1 96.25 225 ARG B CA 1
ATOM 3928 C C . ARG B 1 225 ? 1.351 -3.176 -0.587 1 96.25 225 ARG B C 1
ATOM 3930 O O . ARG B 1 225 ? 0.765 -4.191 -0.209 1 96.25 225 ARG B O 1
ATOM 3937 N N . PRO B 1 226 ? 2.365 -3.23 -1.531 1 95.94 226 PRO B N 1
ATOM 3938 C CA . PRO B 1 226 ? 2.834 -4.535 -2.008 1 95.94 226 PRO B CA 1
ATOM 3939 C C . PRO B 1 226 ? 3.449 -5.383 -0.898 1 95.94 226 PRO B C 1
ATOM 3941 O O . PRO B 1 226 ? 3.969 -4.844 0.081 1 95.94 226 PRO B O 1
ATOM 3944 N N . GLU B 1 227 ? 3.369 -6.691 -1.072 1 95.25 227 GLU B N 1
ATOM 3945 C CA . GLU B 1 227 ? 3.963 -7.625 -0.121 1 95.25 227 GLU B CA 1
ATOM 3946 C C . GLU B 1 227 ? 5.473 -7.438 -0.031 1 95.25 227 GLU B C 1
ATOM 3948 O O . GLU B 1 227 ? 6.043 -7.438 1.063 1 95.25 227 GLU B O 1
ATOM 3953 N N . ALA B 1 228 ? 6.055 -7.273 -1.171 1 93.56 228 ALA B N 1
ATOM 3954 C CA . ALA B 1 228 ? 7.504 -7.09 -1.217 1 93.56 228 ALA B CA 1
ATOM 3955 C C . ALA B 1 228 ? 7.867 -5.621 -1.406 1 93.56 228 ALA B C 1
ATOM 3957 O O . ALA B 1 228 ? 7.145 -4.879 -2.078 1 93.56 228 ALA B O 1
ATOM 3958 N N . ASN B 1 229 ? 8.852 -5.172 -0.784 1 93.25 229 ASN B N 1
ATOM 3959 C CA . ASN B 1 229 ? 9.523 -3.893 -1.001 1 93.25 229 ASN B CA 1
ATOM 3960 C C . ASN B 1 229 ? 10.922 -4.086 -1.58 1 93.25 229 ASN B C 1
ATOM 3962 O O . ASN B 1 229 ? 11.914 -4.031 -0.85 1 93.25 229 ASN B O 1
ATOM 3966 N N . ASP B 1 230 ? 11.047 -4.129 -2.861 1 89.5 230 ASP B N 1
ATOM 3967 C CA . ASP B 1 230 ? 12.289 -4.539 -3.5 1 89.5 230 ASP B CA 1
ATOM 3968 C C . ASP B 1 230 ? 13.188 -3.332 -3.783 1 89.5 230 ASP B C 1
ATOM 3970 O O . ASP B 1 230 ? 14.25 -3.471 -4.387 1 89.5 230 ASP B O 1
ATOM 3974 N N . PHE B 1 231 ? 12.789 -2.199 -3.377 1 93.25 231 PHE B N 1
ATOM 3975 C CA . PHE B 1 231 ? 13.469 -0.97 -3.762 1 93.25 231 PHE B CA 1
ATOM 3976 C C . PHE B 1 231 ? 14.883 -0.931 -3.186 1 93.25 231 PHE B C 1
ATOM 3978 O O . PHE B 1 231 ? 15.758 -0.243 -3.715 1 93.25 231 PHE B O 1
ATOM 3985 N N . THR B 1 232 ? 15.094 -1.679 -2.119 1 90.5 232 THR B N 1
ATOM 3986 C CA . THR B 1 232 ? 16.406 -1.68 -1.475 1 90.5 232 THR B CA 1
ATOM 3987 C C . THR B 1 232 ? 17.297 -2.773 -2.059 1 90.5 232 THR B C 1
ATOM 3989 O O . THR B 1 232 ? 18.484 -2.861 -1.727 1 90.5 232 THR B O 1
ATOM 3992 N N . CYS B 1 233 ? 16.781 -3.518 -3.027 1 88.44 233 CYS B N 1
ATOM 3993 C CA . CYS B 1 233 ? 17.484 -4.719 -3.457 1 88.44 233 CYS B CA 1
ATOM 3994 C C . CYS B 1 233 ? 18.219 -4.477 -4.77 1 88.44 233 CYS B C 1
ATOM 3996 O O . CYS B 1 233 ? 19.25 -5.105 -5.031 1 88.44 233 CYS B O 1
ATOM 3998 N N . TYR B 1 234 ? 17.688 -3.654 -5.617 1 89.62 234 TYR B N 1
ATOM 3999 C CA . TYR B 1 234 ? 18.203 -3.549 -6.977 1 89.62 234 TYR B CA 1
ATOM 4000 C C . TYR B 1 234 ? 19.062 -2.299 -7.145 1 89.62 234 TYR B C 1
ATOM 4002 O O . TYR B 1 234 ? 18.766 -1.254 -6.559 1 89.62 234 TYR B O 1
ATOM 4010 N N . THR B 1 235 ? 20.078 -2.432 -7.977 1 88.69 235 THR B N 1
ATOM 4011 C CA . THR B 1 235 ? 20.891 -1.284 -8.344 1 88.69 235 THR B CA 1
ATOM 4012 C C . THR B 1 235 ? 20.266 -0.506 -9.492 1 88.69 235 THR B C 1
ATOM 4014 O O . THR B 1 235 ? 19.359 -1.01 -10.164 1 88.69 235 THR B O 1
ATOM 4017 N N . ILE B 1 236 ? 20.781 0.676 -9.68 1 91.81 236 ILE B N 1
ATOM 4018 C CA . ILE B 1 236 ? 20.281 1.505 -10.766 1 91.81 236 ILE B CA 1
ATOM 4019 C C . ILE B 1 236 ? 20.562 0.834 -12.102 1 91.81 236 ILE B C 1
ATOM 4021 O O . ILE B 1 236 ? 19.75 0.892 -13.023 1 91.81 236 ILE B O 1
ATOM 4025 N N . GLU B 1 237 ? 21.719 0.236 -12.258 1 92.75 237 GLU B N 1
ATOM 4026 C CA . GLU B 1 237 ? 22.078 -0.441 -13.5 1 92.75 237 GLU B CA 1
ATOM 4027 C C . GLU B 1 237 ? 21.125 -1.576 -13.812 1 92.75 237 GLU B C 1
ATOM 4029 O O . GLU B 1 237 ? 20.719 -1.752 -14.969 1 92.75 237 GLU B O 1
ATOM 4034 N N . GLU B 1 238 ? 20.781 -2.309 -12.805 1 92.75 238 GLU B N 1
ATOM 4035 C CA . GLU B 1 238 ? 19.812 -3.391 -12.984 1 92.75 238 GLU B CA 1
ATOM 4036 C C . GLU B 1 238 ? 18.453 -2.854 -13.43 1 92.75 238 GLU B C 1
ATOM 4038 O O . GLU B 1 238 ? 17.891 -3.324 -14.422 1 92.75 238 GLU B O 1
ATOM 4043 N N . VAL B 1 239 ? 17.922 -1.883 -12.758 1 96.12 239 VAL B N 1
ATOM 4044 C CA . VAL B 1 239 ? 16.594 -1.353 -13.039 1 96.12 239 VAL B CA 1
ATOM 4045 C C . VAL B 1 239 ? 16.562 -0.732 -14.43 1 96.12 239 VAL B C 1
ATOM 4047 O O . VAL B 1 239 ? 15.594 -0.902 -15.172 1 96.12 239 VAL B O 1
ATOM 4050 N N . GLU B 1 240 ? 17.641 -0.055 -14.773 1 96 240 GLU B N 1
ATOM 4051 C CA . GLU B 1 240 ? 17.703 0.606 -16.078 1 96 240 GLU B CA 1
ATOM 4052 C C . GLU B 1 240 ? 17.75 -0.411 -17.203 1 96 240 GLU B C 1
ATOM 4054 O O . GLU B 1 240 ? 17.453 -0.078 -18.359 1 96 240 GLU B O 1
ATOM 4059 N N . SER B 1 241 ? 18.125 -1.602 -16.891 1 96.38 241 SER B N 1
ATOM 4060 C CA . SER B 1 241 ? 18.156 -2.648 -17.906 1 96.38 241 SER B CA 1
ATOM 4061 C C . SER B 1 241 ? 16.766 -3.195 -18.188 1 96.38 241 SER B C 1
ATOM 4063 O O . SER B 1 241 ? 16.547 -3.924 -19.156 1 96.38 241 SER B O 1
ATOM 4065 N N . TRP B 1 242 ? 15.75 -2.92 -17.359 1 97.81 242 TRP B N 1
ATOM 4066 C CA . TRP B 1 242 ? 14.367 -3.346 -17.562 1 97.81 242 TRP B CA 1
ATOM 4067 C C . TRP B 1 242 ? 13.672 -2.455 -18.594 1 97.81 242 TRP B C 1
ATOM 4069 O O . TRP B 1 242 ? 14.094 -1.325 -18.828 1 97.81 242 TRP B O 1
ATOM 4079 N N . SER B 1 243 ? 12.609 -2.967 -19.25 1 98 243 SER B N 1
ATOM 4080 C CA . SER B 1 243 ? 11.773 -2.107 -20.078 1 98 243 SER B CA 1
ATOM 4081 C C . SER B 1 243 ? 11.094 -1.024 -19.25 1 98 243 SER B C 1
ATOM 4083 O O . SER B 1 243 ? 10.969 -1.16 -18.031 1 98 243 SER B O 1
ATOM 4085 N N . ALA B 1 244 ? 10.641 0.045 -19.859 1 96.56 244 ALA B N 1
ATOM 4086 C CA . ALA B 1 244 ? 9.93 1.116 -19.172 1 96.56 244 ALA B CA 1
ATOM 4087 C C . ALA B 1 244 ? 8.664 0.587 -18.5 1 96.56 244 ALA B C 1
ATOM 4089 O O . ALA B 1 244 ? 8.328 1.004 -17.391 1 96.56 244 ALA B O 1
ATOM 4090 N N . GLU B 1 245 ? 8.008 -0.318 -19.203 1 97 245 GLU B N 1
ATOM 4091 C CA . GLU B 1 245 ? 6.801 -0.925 -18.641 1 97 245 GLU B CA 1
ATOM 4092 C C . GLU B 1 245 ? 7.117 -1.728 -17.391 1 97 245 GLU B C 1
ATOM 4094 O O . GLU B 1 245 ? 6.367 -1.684 -16.406 1 97 245 GLU B O 1
ATOM 4099 N N . ALA B 1 246 ? 8.227 -2.426 -17.453 1 98.12 246 ALA B N 1
ATOM 4100 C CA . ALA B 1 246 ? 8.641 -3.213 -16.297 1 98.12 246 ALA B CA 1
ATOM 4101 C C . ALA B 1 246 ? 8.992 -2.309 -15.109 1 98.12 246 ALA B C 1
ATOM 4103 O O . ALA B 1 246 ? 8.664 -2.619 -13.961 1 98.12 246 ALA B O 1
ATOM 4104 N N . GLN B 1 247 ? 9.68 -1.23 -15.359 1 97.44 247 GLN B N 1
ATOM 4105 C CA . GLN B 1 247 ? 10.023 -0.27 -14.312 1 97.44 247 GLN B CA 1
ATOM 4106 C C . GLN B 1 247 ? 8.766 0.303 -13.664 1 97.44 247 GLN B C 1
ATOM 4108 O O . GLN B 1 247 ? 8.703 0.427 -12.438 1 97.44 247 GLN B O 1
ATOM 4113 N N . LYS B 1 248 ? 7.812 0.619 -14.469 1 96.12 248 LYS B N 1
ATOM 4114 C CA . LYS B 1 248 ? 6.559 1.171 -13.961 1 96.12 248 LYS B CA 1
ATOM 4115 C C . LYS B 1 248 ? 5.785 0.134 -13.156 1 96.12 248 LYS B C 1
ATOM 4117 O O . LYS B 1 248 ? 5.262 0.442 -12.078 1 96.12 248 LYS B O 1
ATOM 4122 N N . PHE B 1 249 ? 5.727 -1.089 -13.688 1 97.5 249 PHE B N 1
ATOM 4123 C CA . PHE B 1 249 ? 4.969 -2.154 -13.047 1 97.5 249 PHE B CA 1
ATOM 4124 C C . PHE B 1 249 ? 5.527 -2.459 -11.656 1 97.5 249 PHE B C 1
ATOM 4126 O O . PHE B 1 249 ? 4.773 -2.783 -10.734 1 97.5 249 PHE B O 1
ATOM 4133 N N . ALA B 1 250 ? 6.824 -2.314 -11.5 1 96.62 250 ALA B N 1
ATOM 4134 C CA . ALA B 1 250 ? 7.48 -2.578 -10.219 1 96.62 250 ALA B CA 1
ATOM 4135 C C . ALA B 1 250 ? 7.535 -1.316 -9.367 1 96.62 250 ALA B C 1
ATOM 4137 O O . ALA B 1 250 ? 8.094 -1.329 -8.266 1 96.62 250 ALA B O 1
ATOM 4138 N N . GLY B 1 251 ? 7.078 -0.201 -9.805 1 95.81 251 GLY B N 1
ATOM 4139 C CA . GLY B 1 251 ? 6.918 0.994 -8.992 1 95.81 251 GLY B CA 1
ATOM 4140 C C . GLY B 1 251 ? 8.102 1.938 -9.078 1 95.81 251 GLY B C 1
ATOM 4141 O O . GLY B 1 251 ? 8.156 2.938 -8.359 1 95.81 251 GLY B O 1
ATOM 4142 N N . TYR B 1 252 ? 9.016 1.689 -9.953 1 96.38 252 TYR B N 1
ATOM 4143 C CA . TYR B 1 252 ? 10.188 2.555 -10.078 1 96.38 252 TYR B CA 1
ATOM 4144 C C . TYR B 1 252 ? 9.859 3.809 -10.875 1 96.38 252 TYR B C 1
ATOM 4146 O O . TYR B 1 252 ? 10.578 4.805 -10.812 1 96.38 252 TYR B O 1
ATOM 4154 N N . ARG B 1 253 ? 8.812 3.693 -11.648 1 94.19 253 ARG B N 1
ATOM 4155 C CA . ARG B 1 253 ? 8.203 4.828 -12.328 1 94.19 253 ARG B CA 1
ATOM 4156 C C . ARG B 1 253 ? 6.742 4.988 -11.922 1 94.19 253 ARG B C 1
ATOM 4158 O O . ARG B 1 253 ? 5.977 4.023 -11.953 1 94.19 253 ARG B O 1
ATOM 4165 N N . THR B 1 254 ? 6.445 6.191 -11.477 1 90.19 254 THR B N 1
ATOM 4166 C CA . THR B 1 254 ? 5.117 6.383 -10.898 1 90.19 254 THR B CA 1
ATOM 4167 C C . THR B 1 254 ? 4.285 7.324 -11.766 1 90.19 254 THR B C 1
ATOM 4169 O O . THR B 1 254 ? 4.805 7.949 -12.695 1 90.19 254 THR B O 1
ATOM 4172 N N . ASP B 1 255 ? 2.955 7.34 -11.57 1 77.88 255 ASP B N 1
ATOM 4173 C CA . ASP B 1 255 ? 2.088 8.359 -12.156 1 77.88 255 ASP B CA 1
ATOM 4174 C C . ASP B 1 255 ? 1.979 9.578 -11.25 1 77.88 255 ASP B C 1
ATOM 4176 O O . ASP B 1 255 ? 1.006 10.328 -11.32 1 77.88 255 ASP B O 1
ATOM 4180 N N . LYS B 1 256 ? 2.912 9.711 -10.359 1 70.06 256 LYS B N 1
ATOM 4181 C CA . LYS B 1 256 ? 3.129 10.859 -9.484 1 70.06 256 LYS B CA 1
ATOM 4182 C C . LYS B 1 256 ? 2.092 10.906 -8.367 1 70.06 256 LYS B C 1
ATOM 4184 O O . LYS B 1 256 ? 1.946 11.93 -7.691 1 70.06 256 LYS B O 1
ATOM 4189 N N . MET B 1 257 ? 1.349 9.914 -8.125 1 77.62 257 MET B N 1
ATOM 4190 C CA . MET B 1 257 ? 0.367 9.953 -7.043 1 77.62 257 MET B CA 1
ATOM 4191 C C . MET B 1 257 ? 0.814 9.094 -5.863 1 77.62 257 MET B C 1
ATOM 4193 O O . MET B 1 257 ? 0.686 9.5 -4.707 1 77.62 257 MET B O 1
ATOM 4197 N N . LEU B 1 258 ? 1.263 7.934 -6.125 1 90.69 258 LEU B N 1
ATOM 4198 C CA . LEU B 1 258 ? 1.656 7 -5.074 1 90.69 258 LEU B CA 1
ATOM 4199 C C . LEU B 1 258 ? 3.064 6.469 -5.32 1 90.69 258 LEU B C 1
ATOM 4201 O O . LEU B 1 258 ? 3.434 6.188 -6.465 1 90.69 258 LEU B O 1
ATOM 4205 N N . GLY B 1 259 ? 3.752 6.391 -4.254 1 93.25 259 GLY B N 1
ATOM 4206 C CA . GLY B 1 259 ? 5.062 5.766 -4.316 1 93.25 259 GLY B CA 1
ATOM 4207 C C . GLY B 1 259 ? 6.141 6.684 -4.867 1 93.25 259 GLY B C 1
ATOM 4208 O O . GLY B 1 259 ? 7.145 6.219 -5.402 1 93.25 259 GLY B O 1
ATOM 4209 N N . ILE B 1 260 ? 5.883 7.941 -4.809 1 91.88 260 ILE B N 1
ATOM 4210 C CA . ILE B 1 260 ? 6.855 8.898 -5.32 1 91.88 260 ILE B CA 1
ATOM 4211 C C . ILE B 1 260 ? 8.039 9 -4.352 1 91.88 260 ILE B C 1
ATOM 4213 O O . ILE B 1 260 ? 7.949 8.547 -3.209 1 91.88 260 ILE B O 1
ATOM 4217 N N . CYS B 1 261 ? 9.062 9.516 -4.84 1 88.38 261 CYS B N 1
ATOM 4218 C CA . CYS B 1 261 ? 10.273 9.75 -4.062 1 88.38 261 CYS B CA 1
ATOM 4219 C C . CYS B 1 261 ? 10.844 11.141 -4.348 1 88.38 261 CYS B C 1
ATOM 4221 O O . CYS B 1 261 ? 11.172 11.453 -5.492 1 88.38 261 CYS B O 1
ATOM 4223 N N . ASP B 1 262 ? 10.93 11.93 -3.297 1 82.31 262 ASP B N 1
ATOM 4224 C CA . ASP B 1 262 ? 11.414 13.297 -3.438 1 82.31 262 ASP B CA 1
ATOM 4225 C C . ASP B 1 262 ? 10.766 13.992 -4.633 1 82.31 262 ASP B C 1
ATOM 4227 O O . ASP B 1 262 ? 11.461 14.516 -5.504 1 82.31 262 ASP B O 1
ATOM 4231 N N . ASP B 1 263 ? 9.539 13.828 -4.785 1 79.06 263 ASP B N 1
ATOM 4232 C CA . ASP B 1 263 ? 8.672 14.453 -5.781 1 79.06 263 ASP B CA 1
ATOM 4233 C C . ASP B 1 263 ? 8.969 13.914 -7.18 1 79.06 263 ASP B C 1
ATOM 4235 O O . ASP B 1 263 ? 8.68 14.578 -8.18 1 79.06 263 ASP B O 1
ATOM 4239 N N . GLY B 1 264 ? 9.609 12.898 -7.219 1 87.06 264 GLY B N 1
ATOM 4240 C CA . GLY B 1 264 ? 9.906 12.25 -8.492 1 87.06 264 GLY B CA 1
ATOM 4241 C C . GLY B 1 264 ? 9.766 10.742 -8.438 1 87.06 264 GLY B C 1
ATOM 4242 O O . GLY B 1 264 ? 9.094 10.203 -7.559 1 87.06 264 GLY B O 1
ATOM 4243 N N . ASP B 1 265 ? 10.359 10.141 -9.531 1 92.69 265 ASP B N 1
ATOM 4244 C CA . ASP B 1 265 ? 10.32 8.688 -9.609 1 92.69 265 ASP B CA 1
ATOM 4245 C C . ASP B 1 265 ? 11.414 8.062 -8.734 1 92.69 265 ASP B C 1
ATOM 4247 O O . ASP B 1 265 ? 12.523 8.586 -8.656 1 92.69 265 ASP B O 1
ATOM 4251 N N . PRO B 1 266 ? 11.102 6.914 -8.078 1 93.56 266 PRO B N 1
ATOM 4252 C CA . PRO B 1 266 ? 12.117 6.215 -7.297 1 93.56 266 PRO B CA 1
ATOM 4253 C C . PRO B 1 266 ? 13.391 5.945 -8.094 1 93.56 266 PRO B C 1
ATOM 4255 O O . PRO B 1 266 ? 14.492 5.969 -7.535 1 93.56 266 PRO B O 1
ATOM 4258 N N . ILE B 1 267 ? 13.258 5.734 -9.406 1 94.19 267 ILE B N 1
ATOM 4259 C CA . ILE B 1 267 ? 14.43 5.41 -10.211 1 94.19 267 ILE B CA 1
ATOM 4260 C C . ILE B 1 267 ? 15.375 6.609 -10.25 1 94.19 267 ILE B C 1
ATOM 4262 O O . ILE B 1 267 ? 16.594 6.445 -10.281 1 94.19 267 ILE B O 1
ATOM 4266 N N . ASP B 1 268 ? 14.859 7.793 -10.273 1 91.56 268 ASP B N 1
ATOM 4267 C CA . ASP B 1 268 ? 15.695 8.992 -10.266 1 91.56 268 ASP B CA 1
ATOM 4268 C C . ASP B 1 268 ? 16.406 9.156 -8.922 1 91.56 268 ASP B C 1
ATOM 4270 O O . ASP B 1 268 ? 17.578 9.531 -8.883 1 91.56 268 ASP B O 1
ATOM 4274 N N . ALA B 1 269 ? 15.672 8.883 -7.867 1 88.31 269 ALA B N 1
ATOM 4275 C CA . ALA B 1 269 ? 16.281 8.938 -6.539 1 88.31 269 ALA B CA 1
ATOM 4276 C C . ALA B 1 269 ? 17.406 7.918 -6.406 1 88.31 269 ALA B C 1
ATOM 4278 O O . ALA B 1 269 ? 18.438 8.203 -5.801 1 88.31 269 ALA B O 1
ATOM 4279 N N . LEU B 1 270 ? 17.141 6.742 -6.898 1 89.06 270 LEU B N 1
ATOM 4280 C CA . LEU B 1 270 ? 18.156 5.695 -6.898 1 89.06 270 LEU B CA 1
ATOM 4281 C C . LEU B 1 270 ? 19.406 6.156 -7.645 1 89.06 270 LEU B C 1
ATOM 4283 O O . LEU B 1 270 ? 20.531 5.91 -7.191 1 89.06 270 LEU B O 1
ATOM 4287 N N . ARG B 1 271 ? 19.25 6.824 -8.727 1 89.31 271 ARG B N 1
ATOM 4288 C CA . ARG B 1 271 ? 20.344 7.352 -9.523 1 89.31 271 ARG B CA 1
ATOM 4289 C C . ARG B 1 271 ? 21.141 8.391 -8.734 1 89.31 271 ARG B C 1
ATOM 4291 O O . ARG B 1 271 ? 22.375 8.359 -8.711 1 89.31 271 ARG B O 1
ATOM 4298 N N . ILE B 1 272 ? 20.484 9.281 -8.117 1 85.56 272 ILE B N 1
ATOM 4299 C CA . ILE B 1 272 ? 21.094 10.359 -7.348 1 85.56 272 ILE B CA 1
ATOM 4300 C C . ILE B 1 272 ? 21.906 9.773 -6.191 1 85.56 272 ILE B C 1
ATOM 4302 O O . ILE B 1 272 ? 23.031 10.203 -5.926 1 85.56 272 ILE B O 1
ATOM 4306 N N . ARG B 1 273 ? 21.359 8.844 -5.504 1 82.56 273 ARG B N 1
ATOM 4307 C CA . ARG B 1 273 ? 22.031 8.211 -4.371 1 82.56 273 ARG B CA 1
ATOM 4308 C C . ARG B 1 273 ? 23.312 7.516 -4.812 1 82.56 273 ARG B C 1
ATOM 4310 O O . ARG B 1 273 ? 24.312 7.547 -4.105 1 82.56 273 ARG B O 1
ATOM 4317 N N . GLN B 1 274 ? 23.172 6.879 -5.957 1 80 274 GLN B N 1
ATOM 4318 C CA . GLN B 1 274 ? 24.359 6.207 -6.484 1 80 274 GLN B CA 1
ATOM 4319 C C . GLN B 1 274 ? 25.453 7.215 -6.832 1 80 274 GLN B C 1
ATOM 4321 O O . GLN B 1 274 ? 26.641 6.957 -6.609 1 80 274 GLN B O 1
ATOM 4326 N N . GLU B 1 275 ? 25.141 8.297 -7.289 1 79.06 275 GLU B N 1
ATOM 4327 C CA . GLU B 1 275 ? 26.078 9.328 -7.68 1 79.06 275 GLU B CA 1
ATOM 4328 C C . GLU B 1 275 ? 26.75 9.961 -6.457 1 79.06 275 GLU B C 1
ATOM 4330 O O . GLU B 1 275 ? 27.922 10.336 -6.508 1 79.06 275 GLU B O 1
ATOM 4335 N N . LYS B 1 276 ? 26.047 10.156 -5.418 1 72.75 276 LYS B N 1
ATOM 4336 C CA . LYS B 1 276 ? 26.609 10.742 -4.203 1 72.75 276 LYS B CA 1
ATOM 4337 C C . LYS B 1 276 ? 27.578 9.789 -3.521 1 72.75 276 LYS B C 1
ATOM 4339 O O . LYS B 1 276 ? 28.422 10.211 -2.73 1 72.75 276 LYS B O 1
ATOM 4344 N N . LYS B 1 277 ? 27.406 8.531 -3.623 1 64.69 277 LYS B N 1
ATOM 4345 C CA . LYS B 1 277 ? 28.312 7.543 -3.027 1 64.69 277 LYS B CA 1
ATOM 4346 C C . LYS B 1 277 ? 29.578 7.375 -3.861 1 64.69 277 LYS B C 1
ATOM 4348 O O . LYS B 1 277 ? 30.516 6.699 -3.441 1 64.69 277 LYS B O 1
ATOM 4353 N N . LEU B 1 278 ? 29.578 7.895 -5.074 1 47.69 278 LEU B N 1
ATOM 4354 C CA . LEU B 1 278 ? 30.781 7.922 -5.91 1 47.69 278 LEU B CA 1
ATOM 4355 C C . LEU B 1 278 ? 31.594 9.188 -5.652 1 47.69 278 LEU B C 1
ATOM 4357 O O . LEU B 1 278 ? 32.812 9.148 -5.664 1 47.69 278 LEU B O 1
#